Protein AF-A0A7C7FQ80-F1 (afdb_monomer)

Mean predicted aligned error: 23.88 Å

Foldseek 3Di:
DDAAEWEWEAEPDDPDGDIDTPPDDLEDELQHKHKYKYWYAYDPRQWGDAQVQKKKWKWKDFDVDPPTDIATQDIWDWDGPDDTPPPDTTMTMDIRHGNSRDLVLQVADADVSAGMWIWMWMDHPPDIDIDIDHHHYHYPPDDDDDDDDDDDDPPPPPPQEPEAAAEAQDQEDDQLQAQHKYQHDPNHDDPCPPLHRWIWHRRRHGTDTDHHDFQRWYQYNVPGAIWTDNVPGTHGPDQDPPNCDVVVVVPQDPQWDWADQDPDDDHTDTDHPVSVCVVVVHDDVDDCQDDDQDQQWDWQCVPSVDIDIDGNPDPPDDPDPPDDVVPDDDDPDDPDDDDDDDPDDDPDDDPPDPDDADWDQDPVRDTDHDDCVNVVHPFDCDDPQDHRNFGEDDDPPDDPLVQWDFDQDPVVRHTYTHRPPPPDDDDPQPADDDPPDDDDDQPDPDDDDHRHDDDDDDDPPWDFDDDDPDTDIDWDEDDPVDDTDAAADDLVCLVVVNDPRHHYDPVSVVPPDDDDDDDDDD

Radius of gyration: 77.97 Å; Cα contacts (8 Å, |Δi|>4): 744; chains: 1; bounding box: 97×87×227 Å

Solvent-accessible surface area (b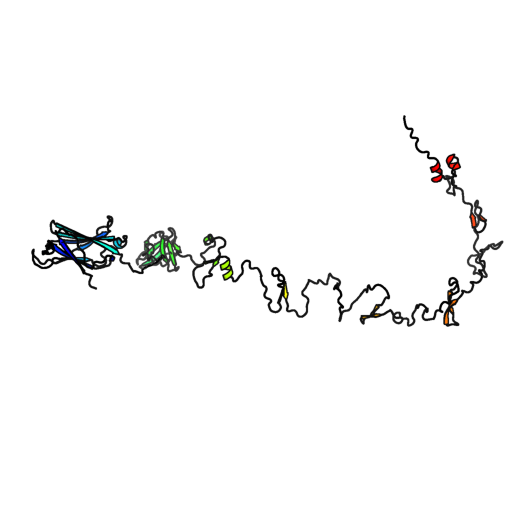ackbone atoms only — not comparable to full-atom values): 33510 Å² total; per-residue (Å²): 130,85,63,56,75,27,43,25,66,40,50,53,89,51,98,66,78,79,69,59,54,52,87,60,65,69,61,46,46,20,53,50,49,33,33,45,34,40,34,40,19,25,59,94,73,77,42,64,44,87,58,83,78,42,49,36,42,35,31,40,33,44,54,94,42,88,83,54,75,75,40,79,63,33,61,44,49,71,47,66,75,68,67,94,77,61,94,58,85,30,32,45,33,36,58,40,57,61,64,57,46,64,53,70,46,26,73,41,74,78,44,92,74,25,22,23,33,41,37,39,42,38,38,42,89,96,45,76,50,77,52,75,48,61,25,21,41,36,36,76,76,79,74,89,82,80,88,83,85,90,79,93,74,78,84,61,88,42,93,34,60,75,47,66,24,53,34,60,76,53,38,64,74,73,82,32,47,65,80,45,30,30,32,32,12,78,85,23,35,79,94,42,45,91,39,55,60,19,38,36,36,13,70,58,80,46,73,47,78,43,79,74,54,66,64,25,29,33,39,28,62,75,61,82,43,50,30,26,28,76,76,80,49,77,39,71,69,58,84,58,88,90,61,81,47,73,75,79,54,66,82,66,59,86,87,59,44,81,40,76,84,70,88,74,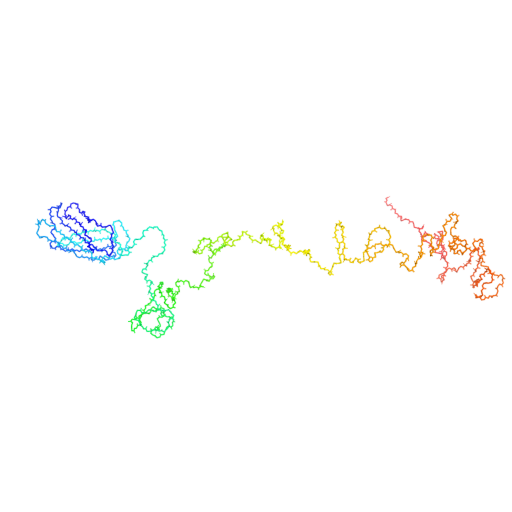90,78,80,81,36,84,31,50,68,69,53,49,27,57,75,70,71,50,62,90,87,68,64,94,74,72,77,77,62,50,91,45,36,41,57,46,64,89,44,70,91,66,57,50,78,44,74,63,68,56,98,80,68,84,85,72,72,92,80,60,77,88,79,51,81,84,79,91,77,73,88,91,64,95,77,86,81,77,98,65,87,84,82,84,82,79,80,88,67,87,79,85,79,85,52,48,76,44,98,86,73,49,77,42,66,85,50,44,69,79,75,79,34,91,48,51,61,75,50,102,53,22,57,66,61,34,49,38,66,78,81,75,88,84,67,81,67,93,66,50,40,83,37,84,38,78,95,73,68,28,37,38,80,36,72,54,93,77,85,72,74,78,77,82,83,68,87,69,80,64,91,84,76,72,86,84,73,98,79,71,77,78,85,73,95,71,82,82,79,87,81,87,79,79,58,94,93,45,63,76,44,75,62,84,96,41,79,45,68,65,76,60,69,44,54,102,89,39,94,45,59,71,54,71,44,51,58,68,36,56,76,70,68,70,55,86,82,36,47,78,47,76,71,51,65,60,79,73,74,78,82,82,87,78,84,80,93,131

pLDDT: mean 73.67, std 16.06, range [27.31, 96.69]

Nearest PDB structures (foldseek):
  8gtc-assembly1_a  TM=6.827E-01  e=1.149E-02  Dinoroseobacter phage vB_DshS-R4C
  3lh9-assembly2_B  TM=4.574E-01  e=1.549E-01  Mus musculus
  2r51-assembly1_A  TM=4.376E-01  e=3.420E-01  unclassified

Sequence (522 aa):
MEDPLFKADINVGGDDTSYKFQGFPDEVHANQSFILQATLSKDNGTAQYDISTATGTLYVVGYKDSIIPITILTAAAFSDSGAFGGGTTDRATFTVPKDVIPEVLGTLPLRNPGNAVFYFILEDGDSVLQFFQQVNVLDTNYTLTNDASPGPNTIVVDKNDLGTVESVTTTAPPAADLNVAYVVAPGATGVWALQDNNLAIGNGLDWIFSTPEEGNFVYVLDDPGHKVFDSSLWIDLLPPDDSITNAKLSNVAQDTIKGRITAGAGDPEDLTATQARTVLNVGDGAQVVTVAAGANITVDATDPANPIVAASGGVGDMLISTYDPATVSEQLVGLTAAQALTNKSVNGVTLNSAGGGVARLKDDGTYTNVTPAEVGNGTAQWNANKVQGNDVEAFTAGAPDDAKVLTWVDANSRFELLTPPGAGGGEVNTLALAPGATGLDPTEPKSGLELRTKGFTSGNGVTQAIVGDDIQTTGITATDSQIGVVELATDAETATGTAIDRALTPASAASHYAPRSIAPDI

Structure (mmCIF, N/CA/C/O backbone):
data_AF-A0A7C7FQ80-F1
#
_entry.id   AF-A0A7C7FQ80-F1
#
loop_
_atom_site.group_PDB
_atom_site.id
_atom_site.type_symbol
_atom_site.label_atom_id
_atom_site.label_alt_id
_atom_site.label_comp_id
_atom_site.label_asym_id
_atom_site.label_entity_id
_atom_site.label_seq_id
_atom_site.pdbx_PDB_ins_code
_atom_site.Cartn_x
_atom_site.Cartn_y
_atom_site.Cartn_z
_atom_site.occupancy
_atom_site.B_iso_or_equiv
_atom_site.auth_seq_id
_atom_site.auth_comp_id
_atom_site.auth_asym_id
_atom_site.auth_atom_id
_atom_site.pdbx_PDB_model_num
ATOM 1 N N . MET A 1 1 ? -4.124 0.471 65.245 1.00 54.47 1 MET A N 1
ATOM 2 C CA . MET A 1 1 ? -3.844 1.920 65.219 1.00 54.47 1 MET A CA 1
ATOM 3 C C . MET A 1 1 ? -4.942 2.543 66.062 1.00 54.47 1 MET A C 1
ATOM 5 O O . MET A 1 1 ? -6.064 2.080 65.922 1.00 54.47 1 MET A O 1
ATOM 9 N N . GLU A 1 2 ? -4.631 3.416 67.020 1.00 74.88 2 GLU A N 1
ATOM 10 C CA . GLU A 1 2 ? -5.694 4.079 67.793 1.00 74.88 2 GLU A CA 1
ATOM 11 C C . GLU A 1 2 ? -6.456 5.041 66.877 1.00 74.88 2 GLU A C 1
ATOM 13 O O . GLU A 1 2 ? -5.834 5.712 66.050 1.00 74.88 2 GLU A O 1
ATOM 18 N N . ASP A 1 3 ? -7.783 5.073 67.003 1.00 84.88 3 ASP A N 1
ATOM 19 C CA . ASP A 1 3 ? -8.623 5.980 66.226 1.00 84.88 3 ASP A CA 1
ATOM 20 C C . ASP A 1 3 ? -8.292 7.439 66.590 1.00 84.88 3 ASP A C 1
ATOM 22 O O . ASP A 1 3 ? -8.171 7.764 67.778 1.00 84.88 3 ASP A O 1
ATOM 26 N N . PRO A 1 4 ? -8.138 8.342 65.604 1.00 90.06 4 PRO A N 1
ATOM 27 C CA . PRO A 1 4 ? -7.821 9.736 65.877 1.00 90.06 4 PRO A CA 1
ATOM 28 C C . PRO A 1 4 ? -8.958 10.405 66.662 1.00 90.06 4 PRO A C 1
ATOM 30 O O . PRO A 1 4 ? -10.133 10.266 66.327 1.00 90.06 4 PRO A O 1
ATOM 33 N N . LEU A 1 5 ? -8.592 11.141 67.716 1.00 90.81 5 LEU A N 1
ATOM 34 C CA . LEU A 1 5 ? -9.515 11.840 68.609 1.00 90.81 5 LEU A CA 1
ATOM 35 C C . LEU A 1 5 ? -9.530 13.340 68.305 1.00 90.81 5 LEU A C 1
ATOM 37 O O . LEU A 1 5 ? -8.541 14.033 68.555 1.00 90.81 5 LEU A O 1
ATOM 41 N N . PHE A 1 6 ? -10.677 13.853 67.870 1.00 91.25 6 PHE A N 1
ATOM 42 C CA . PHE A 1 6 ? -10.891 15.280 67.638 1.00 91.25 6 PHE A CA 1
ATOM 43 C C . PHE A 1 6 ? -11.779 15.873 68.730 1.00 91.25 6 PHE A C 1
ATOM 45 O O . PHE A 1 6 ? -12.827 15.322 69.069 1.00 91.25 6 PHE A O 1
ATOM 52 N N . LYS A 1 7 ? -11.354 17.006 69.295 1.00 90.44 7 LYS A N 1
ATOM 53 C CA . LYS A 1 7 ? -11.995 17.627 70.463 1.00 90.44 7 LYS A CA 1
ATOM 54 C C . LYS A 1 7 ? -12.566 18.992 70.119 1.00 90.44 7 LYS A C 1
ATOM 56 O O . LYS A 1 7 ? -11.887 19.770 69.452 1.00 90.44 7 LYS A O 1
ATOM 61 N N . ALA A 1 8 ? -13.758 19.295 70.610 1.00 87.19 8 ALA A N 1
ATOM 62 C CA . ALA A 1 8 ? -14.346 20.628 70.567 1.00 87.19 8 ALA A CA 1
ATOM 63 C C . ALA A 1 8 ? -14.807 21.039 71.967 1.00 87.19 8 ALA A C 1
ATOM 65 O O . ALA A 1 8 ? -15.378 20.227 72.692 1.00 87.19 8 ALA A O 1
ATOM 66 N N . ASP A 1 9 ? -14.592 22.303 72.318 1.00 84.88 9 ASP A N 1
ATOM 67 C CA . ASP A 1 9 ? -15.186 22.918 73.501 1.00 84.88 9 ASP A CA 1
ATOM 68 C C . ASP A 1 9 ? -16.385 23.755 73.045 1.00 84.88 9 ASP A C 1
ATOM 70 O O . ASP A 1 9 ? -16.264 24.582 72.136 1.00 84.88 9 ASP A O 1
ATOM 74 N N . ILE A 1 10 ? -17.553 23.495 73.629 1.00 81.94 10 ILE A N 1
ATOM 75 C CA . ILE A 1 10 ? -18.823 24.114 73.253 1.00 81.94 10 ILE A CA 1
ATOM 76 C C . ILE A 1 10 ? -19.368 24.879 74.458 1.00 81.94 10 ILE A C 1
ATOM 78 O O . ILE A 1 10 ? -19.634 24.300 75.513 1.00 81.94 10 ILE A O 1
ATOM 82 N N . ASN A 1 11 ? -19.566 26.183 74.276 1.00 78.94 11 ASN A N 1
ATOM 83 C CA . ASN A 1 11 ? -20.189 27.054 75.266 1.00 78.94 11 ASN A CA 1
ATOM 84 C C . ASN A 1 11 ? -21.680 27.191 74.942 1.00 78.94 11 ASN A C 1
ATOM 86 O O . ASN A 1 11 ? -22.054 27.744 73.908 1.00 78.94 11 ASN A O 1
ATOM 90 N N . VAL A 1 12 ? -22.536 26.684 75.822 1.00 74.81 12 VAL A N 1
ATOM 91 C CA . VAL A 1 12 ? -23.992 26.717 75.666 1.00 74.81 12 VAL A CA 1
ATOM 92 C C . VAL A 1 12 ? -24.540 27.956 76.382 1.00 74.81 12 VAL A C 1
ATOM 94 O O . VAL A 1 12 ? -24.374 28.083 77.594 1.00 74.81 12 VAL A O 1
ATOM 97 N N . GLY A 1 13 ? -25.200 28.857 75.639 1.00 66.94 13 GLY A N 1
ATOM 98 C CA . GLY A 1 13 ? -25.960 29.992 76.195 1.00 66.94 13 GLY A CA 1
ATOM 99 C C . GLY A 1 13 ? -25.343 31.398 76.085 1.00 66.94 13 GLY A C 1
ATOM 100 O O . GLY A 1 13 ? -25.975 32.341 76.549 1.00 66.94 13 GLY A O 1
ATOM 101 N N . GLY A 1 14 ? -24.163 31.567 75.471 1.00 64.94 14 GLY A N 1
ATOM 102 C CA . GLY A 1 14 ? -23.522 32.880 75.253 1.00 64.94 14 GLY A CA 1
ATOM 103 C C . GLY A 1 14 ? -23.784 33.507 73.872 1.00 64.94 14 GLY A C 1
ATOM 104 O O . GLY A 1 14 ? -24.332 32.856 72.984 1.00 64.94 14 GLY A O 1
ATOM 105 N N . ASP A 1 15 ? -23.345 34.760 73.682 1.00 59.66 15 ASP A N 1
ATOM 106 C CA . ASP A 1 15 ? -23.519 35.530 72.430 1.00 59.66 15 ASP A CA 1
ATOM 107 C C . ASP A 1 15 ? -22.698 34.976 71.240 1.00 59.66 15 ASP A C 1
ATOM 109 O O . ASP A 1 15 ? -23.050 35.215 70.085 1.00 59.66 15 ASP A O 1
ATOM 113 N N . ASP A 1 16 ? -21.654 34.180 71.510 1.00 57.28 16 ASP A N 1
ATOM 114 C CA . ASP A 1 16 ? -20.825 33.495 70.512 1.00 57.28 16 ASP A CA 1
ATOM 115 C C . ASP A 1 16 ? -21.044 31.969 70.582 1.00 57.28 16 ASP A C 1
ATOM 117 O O . ASP A 1 16 ? -20.602 31.304 71.519 1.00 57.28 16 ASP A O 1
ATOM 121 N N . THR A 1 17 ? -21.708 31.393 69.573 1.00 63.38 17 THR A N 1
ATOM 122 C CA . THR A 1 17 ? -22.045 29.950 69.486 1.00 63.38 17 THR A CA 1
ATOM 123 C C . THR A 1 17 ? -21.193 29.175 68.470 1.00 63.38 17 THR A C 1
ATOM 125 O O . THR A 1 17 ? -21.582 28.112 67.985 1.00 63.38 17 THR A O 1
ATOM 128 N N . SER A 1 18 ? -20.007 29.682 68.123 1.00 66.81 18 SER A N 1
ATOM 129 C CA . SER A 1 18 ? -19.091 28.983 67.213 1.00 66.81 18 SER A CA 1
ATOM 130 C C . SER A 1 18 ? -18.280 27.910 67.941 1.00 66.81 18 SER A C 1
ATOM 132 O O . SER A 1 18 ? -17.724 28.177 69.005 1.00 66.81 18 SER A O 1
ATOM 134 N N . TYR A 1 19 ? -18.126 26.737 67.332 1.00 78.00 19 TYR A N 1
ATOM 135 C CA . TYR A 1 19 ? -17.256 25.665 67.817 1.00 78.00 19 TYR A CA 1
ATOM 136 C C . TYR A 1 19 ? -16.327 25.190 66.691 1.00 78.00 19 TYR A C 1
ATOM 138 O O . TYR A 1 19 ? -16.617 25.373 65.508 1.00 78.00 19 TYR A O 1
ATOM 146 N N . LYS A 1 20 ? -15.195 24.578 67.053 1.00 80.06 20 LYS A N 1
ATOM 147 C CA . LYS A 1 20 ? -14.270 23.954 66.098 1.00 80.06 20 LYS A CA 1
ATOM 148 C C . LYS A 1 20 ? -13.670 22.695 66.704 1.00 80.06 20 LYS A C 1
ATOM 150 O O . LYS A 1 20 ? -13.074 22.755 67.778 1.00 80.06 20 LYS A O 1
ATOM 155 N N . PHE A 1 21 ? -13.766 21.578 65.988 1.00 84.12 21 PHE A N 1
ATOM 156 C CA . PHE A 1 21 ? -13.008 20.381 66.332 1.00 84.12 21 PHE A CA 1
ATOM 157 C C . PHE A 1 21 ? -11.526 20.599 66.006 1.00 84.12 21 PHE A C 1
ATOM 159 O O . PHE A 1 21 ? -11.145 20.855 64.861 1.00 84.12 21 PHE A O 1
ATOM 166 N N . GLN A 1 22 ? -10.673 20.541 67.026 1.00 85.06 22 GLN A N 1
ATOM 167 C CA . GLN A 1 22 ? -9.237 20.750 66.874 1.00 85.06 22 GLN A CA 1
ATOM 168 C C . GLN A 1 22 ? -8.629 19.637 66.017 1.00 85.06 22 GLN A C 1
ATOM 170 O O . GLN A 1 22 ? -8.728 18.461 66.361 1.00 85.06 22 GLN A O 1
ATOM 175 N N . GLY A 1 23 ? -7.992 20.024 64.909 1.00 83.38 23 GLY A N 1
ATOM 176 C CA . GLY A 1 23 ? -7.317 19.100 63.997 1.00 83.38 23 GLY A CA 1
ATOM 177 C C . GLY A 1 23 ? -8.244 18.247 63.129 1.00 83.38 23 GLY A C 1
ATOM 178 O O . GLY A 1 23 ? -7.733 17.367 62.446 1.00 83.38 23 GLY A O 1
ATOM 179 N N . PHE A 1 24 ? -9.563 18.484 63.143 1.00 85.62 24 PHE A N 1
ATOM 180 C CA . PHE A 1 24 ? -10.481 17.770 62.254 1.00 85.62 24 PHE A CA 1
ATOM 181 C C . PHE A 1 24 ? -10.175 18.133 60.792 1.00 85.62 24 PHE A C 1
ATOM 183 O O . PHE A 1 24 ? -10.042 19.327 60.502 1.00 85.62 24 PHE A O 1
ATOM 190 N N . PRO A 1 25 ? -9.997 17.144 59.902 1.00 86.50 25 PRO A N 1
ATOM 191 C CA . PRO A 1 25 ? -9.602 17.397 58.523 1.00 86.50 25 PRO A CA 1
ATOM 192 C C . PRO A 1 25 ? -10.761 17.977 57.703 1.00 86.50 25 PRO A C 1
ATOM 194 O O . PRO A 1 25 ? -11.931 17.772 58.021 1.00 86.50 25 PRO A O 1
ATOM 197 N N . ASP A 1 26 ? -10.424 18.669 56.614 1.00 85.06 26 ASP A N 1
ATOM 198 C CA . ASP A 1 26 ? -11.411 19.168 55.644 1.00 85.06 26 ASP A CA 1
ATOM 199 C C . ASP A 1 26 ? -12.012 18.023 54.795 1.00 85.06 26 ASP A C 1
ATOM 201 O O . ASP A 1 26 ? -13.080 18.176 54.197 1.00 85.06 26 ASP A O 1
ATOM 205 N N . GLU A 1 27 ? -11.343 16.863 54.783 1.00 88.94 27 GLU A N 1
ATOM 206 C CA . GLU A 1 27 ? -11.703 15.651 54.046 1.00 88.94 27 GLU A CA 1
ATOM 207 C C . GLU A 1 27 ? -11.635 14.409 54.950 1.00 88.94 27 GLU A C 1
ATOM 209 O O . GLU A 1 27 ? -10.688 14.237 55.720 1.00 88.94 27 GLU A O 1
ATOM 214 N N . VAL A 1 28 ? -12.630 13.527 54.841 1.00 89.00 28 VAL A N 1
ATOM 215 C CA . VAL A 1 28 ? -12.691 12.223 55.524 1.00 89.00 28 VAL A CA 1
ATOM 216 C C . VAL A 1 28 ? -13.095 11.139 54.532 1.00 89.00 28 VAL A C 1
ATOM 218 O O . VAL A 1 28 ? -13.930 11.379 53.667 1.00 89.00 28 VAL A O 1
ATOM 221 N N . HIS A 1 29 ? -12.549 9.932 54.653 1.00 87.69 29 HIS A N 1
ATOM 222 C CA . HIS A 1 29 ? -12.977 8.809 53.808 1.00 87.69 29 HIS A CA 1
ATOM 223 C C . HIS A 1 29 ? -14.162 8.068 54.426 1.00 87.69 29 HIS A C 1
ATOM 225 O O . HIS A 1 29 ? -14.265 7.962 55.650 1.00 87.69 29 HIS A O 1
ATOM 231 N N . ALA A 1 30 ? -15.023 7.484 53.594 1.00 85.62 30 ALA A N 1
ATOM 232 C CA . ALA A 1 30 ? -16.169 6.709 54.066 1.00 85.62 30 ALA A CA 1
ATOM 233 C C . ALA A 1 30 ? -15.776 5.458 54.900 1.00 85.62 30 ALA A C 1
ATOM 235 O O . ALA A 1 30 ? -16.531 5.030 55.773 1.00 85.62 30 ALA A O 1
ATOM 236 N N . ASN A 1 31 ? -14.554 4.934 54.725 1.00 85.94 31 ASN A N 1
ATOM 237 C CA . ASN A 1 31 ? -13.978 3.843 55.531 1.00 85.94 31 ASN A CA 1
ATOM 238 C C . ASN A 1 31 ? -13.144 4.327 56.722 1.00 85.94 31 ASN A C 1
ATOM 240 O O . ASN A 1 31 ? -12.452 3.522 57.347 1.00 85.94 31 ASN A O 1
ATOM 244 N N . GLN A 1 32 ? -13.124 5.620 57.026 1.00 86.94 32 GLN A N 1
ATOM 245 C CA . GLN A 1 32 ? -12.286 6.126 58.103 1.00 86.94 32 GLN A CA 1
ATOM 246 C C . GLN A 1 32 ? -12.978 5.950 59.456 1.00 86.94 32 GLN A C 1
ATOM 248 O O . GLN A 1 32 ? -14.138 6.318 59.618 1.00 86.94 32 GLN A O 1
ATOM 253 N N . SER A 1 33 ? -12.244 5.433 60.443 1.00 89.06 33 SER A N 1
ATOM 254 C CA . SER A 1 33 ? -12.655 5.448 61.847 1.00 89.06 33 SER 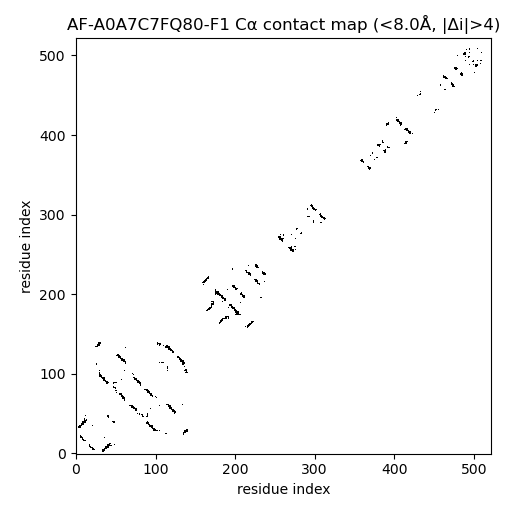A CA 1
ATOM 255 C C . SER A 1 33 ? -12.037 6.637 62.579 1.00 89.06 33 SER A C 1
ATOM 257 O O . SER A 1 33 ? -10.891 7.016 62.320 1.00 89.06 33 SER A O 1
ATOM 259 N N . PHE A 1 34 ? -12.799 7.259 63.477 1.00 91.81 34 PHE A N 1
ATOM 260 C CA . PHE A 1 34 ? -12.334 8.357 64.330 1.00 91.81 34 PHE A CA 1
ATOM 261 C C . PHE A 1 34 ? -13.275 8.582 65.514 1.00 91.81 34 PHE A C 1
ATOM 263 O O . PHE A 1 34 ? -14.398 8.082 65.548 1.00 91.81 34 PHE A O 1
ATOM 270 N N . ILE A 1 35 ? -12.827 9.359 66.496 1.00 90.44 35 ILE A N 1
ATOM 271 C CA . ILE A 1 35 ? -13.613 9.718 67.675 1.00 90.44 35 ILE A CA 1
ATOM 272 C C . ILE A 1 35 ? -13.796 11.232 67.705 1.00 90.44 35 ILE A C 1
ATOM 274 O O . ILE A 1 35 ? -12.829 11.991 67.622 1.00 90.44 35 ILE A O 1
ATOM 278 N N . LEU A 1 36 ? -15.037 11.673 67.874 1.00 90.50 36 LEU A N 1
ATOM 279 C CA . LEU A 1 36 ? -15.381 13.066 68.125 1.00 90.50 36 LEU A CA 1
ATOM 280 C C . LEU A 1 36 ? -15.783 13.232 69.579 1.00 90.50 36 LEU A C 1
ATOM 282 O O . LEU A 1 36 ? -16.637 12.508 70.083 1.00 90.50 36 LEU A O 1
ATOM 286 N N . GLN A 1 37 ? -15.182 14.197 70.259 1.00 90.44 37 GLN A N 1
ATOM 287 C CA . GLN A 1 37 ? -15.477 14.484 71.653 1.00 90.44 37 GLN A CA 1
ATOM 288 C C . GLN A 1 37 ? -15.816 15.958 71.824 1.00 90.44 37 GLN A C 1
ATOM 290 O O . GLN A 1 37 ? -15.006 16.830 71.514 1.00 90.44 37 GLN A O 1
ATOM 295 N N . ALA A 1 38 ? -17.010 16.227 72.334 1.00 87.38 38 ALA A N 1
ATOM 296 C CA . ALA A 1 38 ? -17.457 17.563 72.684 1.00 87.38 38 ALA A CA 1
ATOM 297 C C . ALA A 1 38 ? -17.453 17.720 74.206 1.00 87.38 38 ALA A C 1
ATOM 299 O O . ALA A 1 38 ? -18.081 16.936 74.917 1.00 87.38 38 ALA A O 1
ATOM 300 N N . THR A 1 39 ? -16.752 18.737 74.692 1.00 86.00 39 THR A N 1
ATOM 301 C CA . THR A 1 39 ? -16.852 19.233 76.065 1.00 86.00 39 THR A CA 1
ATOM 302 C C . THR A 1 39 ? -17.930 20.307 76.106 1.00 86.00 39 THR A C 1
ATOM 304 O O . THR A 1 39 ? -17.845 21.263 75.335 1.00 86.00 39 THR A O 1
ATOM 307 N N . LEU A 1 40 ? -18.909 20.198 77.005 1.00 81.75 40 LEU A N 1
ATOM 308 C CA . LEU A 1 40 ? -19.956 21.213 77.135 1.00 81.75 40 LEU A CA 1
ATOM 309 C C . LEU A 1 40 ? -19.766 22.052 78.404 1.00 81.75 40 LEU A C 1
ATOM 311 O O . LEU A 1 40 ? -19.607 21.529 79.508 1.00 81.75 40 LEU A O 1
ATOM 315 N N . SER A 1 41 ? -19.822 23.374 78.251 1.00 77.81 41 SER A N 1
ATOM 316 C CA . SER A 1 41 ? -19.772 24.325 79.361 1.00 77.81 41 SER A CA 1
ATOM 317 C C . SER A 1 41 ? -20.868 25.393 79.245 1.00 77.81 41 SER A C 1
ATOM 319 O O . SER A 1 41 ? -21.391 25.653 78.165 1.00 77.81 41 SER A O 1
ATOM 321 N N . LYS A 1 42 ? -21.247 25.991 80.372 1.00 73.81 42 LYS A N 1
ATOM 322 C CA . LYS A 1 42 ? -22.126 27.159 80.507 1.00 73.81 42 LYS A CA 1
ATOM 323 C C . LYS A 1 42 ? -21.271 28.425 80.602 1.00 73.81 42 LYS A C 1
ATOM 325 O O . LYS A 1 42 ? -20.181 28.371 81.171 1.00 73.81 42 LYS A O 1
ATOM 330 N N . ASP A 1 43 ? -21.787 29.544 80.089 1.00 64.81 43 ASP A N 1
ATOM 331 C CA . ASP A 1 43 ? -21.293 30.923 80.263 1.00 64.81 43 ASP A CA 1
ATOM 332 C C . ASP A 1 43 ? -19.760 31.096 80.340 1.00 64.81 43 ASP A C 1
ATOM 334 O O . ASP A 1 43 ? -19.131 30.946 81.394 1.00 64.81 43 ASP A O 1
ATOM 338 N N . ASN A 1 44 ? -19.157 31.482 79.207 1.00 60.25 44 ASN A N 1
ATOM 339 C CA . ASN A 1 44 ? -17.745 31.876 79.070 1.00 60.25 44 ASN A CA 1
ATOM 340 C C . ASN A 1 44 ? -16.702 30.884 79.647 1.00 60.25 44 ASN A C 1
ATOM 342 O O . ASN A 1 44 ? -15.565 31.273 79.916 1.00 60.25 44 ASN A O 1
ATOM 346 N N . GLY A 1 45 ? -17.061 29.600 79.800 1.00 59.38 45 GLY A N 1
ATOM 347 C CA . GLY A 1 45 ? -16.151 28.516 80.195 1.00 59.38 45 GLY A CA 1
ATOM 348 C C . GLY A 1 45 ? -16.031 28.270 81.702 1.00 59.38 45 GLY A C 1
ATOM 349 O O . GLY A 1 45 ? -15.127 27.552 82.128 1.00 59.38 45 GLY A O 1
ATOM 350 N N . THR A 1 46 ? -16.906 28.864 82.523 1.00 58.28 46 THR A N 1
ATOM 351 C CA . THR A 1 46 ? -16.740 28.880 83.993 1.00 58.28 46 THR A CA 1
ATOM 352 C C . THR A 1 46 ? -17.616 27.886 84.765 1.00 58.28 46 THR A C 1
ATOM 354 O O . THR A 1 46 ? -17.309 27.593 85.921 1.00 58.28 46 THR A O 1
ATOM 357 N N . ALA A 1 47 ? -18.670 27.331 84.159 1.00 64.44 47 ALA A N 1
ATOM 358 C CA . ALA A 1 47 ? -19.518 26.292 84.760 1.00 64.44 47 ALA A CA 1
ATOM 359 C C . ALA A 1 47 ? -19.812 25.177 83.743 1.00 64.44 47 ALA A C 1
ATOM 361 O O . ALA A 1 47 ? -19.729 25.407 82.547 1.00 64.44 47 ALA A O 1
ATOM 362 N N . GLN A 1 48 ? -20.137 23.960 84.182 1.00 71.19 48 GLN A N 1
ATOM 363 C CA . GLN A 1 48 ? -20.387 22.823 83.280 1.00 71.19 48 GLN A CA 1
ATOM 364 C C . GLN A 1 48 ? -21.872 22.677 82.926 1.00 71.19 48 GLN A C 1
ATOM 366 O O . GLN A 1 48 ? -22.767 23.020 83.716 1.00 71.19 48 GLN A O 1
ATOM 371 N N . TYR A 1 49 ? -22.133 22.217 81.701 1.00 76.56 49 TYR A N 1
ATOM 372 C CA . TYR A 1 49 ? -23.475 21.847 81.268 1.00 76.56 49 TYR A CA 1
ATOM 373 C C . TYR A 1 49 ? -23.706 20.384 81.645 1.00 76.56 49 TYR A C 1
ATOM 375 O O . TYR A 1 49 ? -23.059 19.505 81.092 1.00 76.56 49 TYR A O 1
ATOM 383 N N . ASP A 1 50 ? -24.602 20.159 82.604 1.00 77.06 50 ASP A N 1
ATOM 384 C CA . ASP A 1 50 ? -24.953 18.827 83.090 1.00 77.06 50 ASP A CA 1
ATOM 385 C C . ASP A 1 50 ? -25.639 18.047 81.961 1.00 77.06 50 ASP A C 1
ATOM 387 O O . ASP A 1 50 ? -26.646 18.501 81.422 1.00 77.06 50 ASP A O 1
ATOM 391 N N . ILE A 1 51 ? -25.050 16.914 81.580 1.00 79.44 51 ILE A N 1
ATOM 392 C CA . ILE A 1 51 ? -25.554 16.000 80.543 1.00 79.44 51 ILE A CA 1
ATOM 393 C C . ILE A 1 51 ? -25.850 14.609 81.121 1.00 79.44 51 ILE A C 1
ATOM 395 O O . ILE A 1 51 ? -25.927 13.634 80.374 1.00 79.44 51 ILE A O 1
ATOM 399 N N . SER A 1 52 ? -26.010 14.502 82.445 1.00 76.06 52 SER A N 1
ATOM 400 C CA . SER A 1 52 ? -26.208 13.235 83.168 1.00 76.06 52 SER A CA 1
ATOM 401 C C . SER A 1 52 ? -27.446 12.448 82.718 1.00 76.06 52 SER A C 1
ATOM 403 O O . SER A 1 52 ? -27.452 11.216 82.765 1.00 76.06 52 SER A O 1
ATOM 405 N N . THR A 1 53 ? -28.481 13.141 82.236 1.00 79.19 53 THR A N 1
ATOM 406 C CA . THR A 1 53 ? -29.712 12.552 81.681 1.00 79.19 53 THR A CA 1
ATOM 407 C C . THR A 1 53 ? -29.822 12.660 80.163 1.00 79.19 53 THR A C 1
ATOM 409 O O . THR A 1 53 ? -30.833 12.239 79.596 1.00 79.19 53 THR A O 1
ATOM 412 N N . ALA A 1 54 ? -28.789 13.180 79.498 1.00 83.75 54 ALA A N 1
ATOM 413 C CA . ALA A 1 54 ? -28.827 13.414 78.068 1.00 83.75 54 ALA A CA 1
ATOM 414 C C . ALA A 1 54 ? -28.706 12.112 77.263 1.00 83.75 54 ALA A C 1
ATOM 416 O O . ALA A 1 54 ? -28.018 11.160 77.640 1.00 83.75 54 ALA A O 1
ATOM 417 N N . THR A 1 55 ? -29.323 12.103 76.088 1.00 88.44 55 THR A N 1
ATOM 418 C CA . THR A 1 55 ? -29.028 11.148 75.020 1.00 88.44 55 THR A CA 1
ATOM 419 C C . THR A 1 55 ? -28.367 11.879 73.863 1.00 88.44 55 THR A C 1
ATOM 421 O O . THR A 1 55 ? -28.536 13.085 73.693 1.00 88.44 55 THR A O 1
ATOM 424 N N . GLY A 1 56 ? -27.556 11.172 73.080 1.00 87.88 56 GLY A N 1
ATOM 425 C CA . GLY A 1 56 ? -26.816 11.785 71.988 1.00 87.88 56 GLY A CA 1
ATOM 426 C C . GLY A 1 56 ? -26.737 10.866 70.795 1.00 87.88 56 GLY A C 1
ATOM 427 O O . GLY A 1 56 ? -26.433 9.686 70.955 1.00 87.88 56 GLY A O 1
ATOM 428 N N . THR A 1 57 ? -26.989 11.403 69.607 1.00 89.44 57 THR A N 1
ATOM 429 C CA . THR A 1 57 ? -26.887 10.648 68.354 1.00 89.44 57 THR A CA 1
ATOM 430 C C . THR A 1 57 ? -26.142 11.465 67.309 1.00 89.44 57 THR A C 1
ATOM 432 O O . THR A 1 57 ? -26.355 12.674 67.181 1.00 89.44 57 THR A O 1
ATOM 435 N N . LEU A 1 58 ? -25.260 10.793 66.571 1.00 90.81 58 LEU A N 1
ATOM 436 C CA . LEU A 1 58 ? -24.563 11.341 65.418 1.00 90.81 58 LEU A CA 1
ATOM 437 C C . LEU A 1 58 ? -25.175 10.788 64.136 1.00 90.81 58 LEU A C 1
ATOM 439 O O . LEU A 1 58 ? -25.284 9.573 63.957 1.00 90.81 58 LEU A O 1
ATOM 443 N N . TYR A 1 59 ? -25.506 11.693 63.228 1.00 89.12 59 TYR A N 1
ATOM 444 C CA . TYR A 1 59 ? -25.999 11.385 61.901 1.00 89.12 59 TYR A CA 1
ATOM 445 C C . TYR A 1 59 ? -25.105 11.978 60.818 1.00 89.12 59 TYR A C 1
ATOM 447 O O . TYR A 1 59 ? -24.342 12.913 61.064 1.00 89.12 59 TYR A O 1
ATOM 455 N N . VAL A 1 60 ? -25.264 11.491 59.591 1.00 89.50 60 VAL A N 1
ATOM 456 C CA . VAL A 1 60 ? -24.662 12.110 58.408 1.00 89.50 60 VAL A CA 1
ATOM 457 C C . VAL A 1 60 ? -25.650 12.158 57.242 1.00 89.50 60 VAL A C 1
ATOM 459 O O . VAL A 1 60 ? -26.473 11.254 57.067 1.00 89.50 60 VAL A O 1
ATOM 462 N N . VAL A 1 61 ? -25.584 13.239 56.462 1.00 88.00 61 VAL A N 1
ATOM 463 C CA . VAL A 1 61 ? -26.418 13.484 55.275 1.00 88.00 61 VAL A CA 1
ATOM 464 C C . VAL A 1 61 ? -25.653 14.312 54.235 1.00 88.00 61 VAL A C 1
ATOM 466 O O . VAL A 1 61 ? -24.693 15.007 54.572 1.00 88.00 61 VAL A O 1
ATOM 469 N N . GLY A 1 62 ? -26.077 14.268 52.970 1.00 87.56 62 GLY A N 1
ATOM 470 C CA . GLY A 1 62 ? -25.543 15.127 51.910 1.00 87.56 62 GLY A CA 1
ATOM 471 C C . GLY A 1 62 ? -25.878 16.608 52.128 1.00 87.56 62 GLY A C 1
ATOM 472 O O . GLY A 1 62 ? -26.990 16.970 52.522 1.00 87.56 62 GLY A O 1
ATOM 473 N N . TYR A 1 63 ? -24.926 17.501 51.858 1.00 81.75 63 TYR A N 1
ATOM 474 C CA . TYR A 1 63 ? -25.121 18.942 52.015 1.00 81.75 63 TYR A CA 1
ATOM 475 C C . TYR A 1 63 ? -26.120 19.483 50.978 1.00 81.75 63 TYR A C 1
ATOM 477 O O . TYR A 1 63 ? -25.854 19.471 49.776 1.00 81.75 63 TYR A O 1
ATOM 485 N N . LYS A 1 64 ? -27.255 20.014 51.464 1.00 73.88 64 LYS A N 1
ATOM 486 C CA . LYS A 1 64 ? -28.395 20.531 50.671 1.00 73.88 64 LYS A CA 1
ATOM 487 C C . LYS A 1 64 ? -29.097 19.499 49.780 1.00 73.88 64 LYS A C 1
ATOM 489 O O . LYS A 1 64 ? -29.899 19.896 48.937 1.00 73.88 64 LYS A O 1
ATOM 494 N N . ASP A 1 65 ? -28.848 18.211 49.992 1.00 62.03 65 ASP A N 1
ATOM 495 C CA . ASP A 1 65 ? -29.533 17.149 49.266 1.00 62.03 65 ASP A CA 1
ATOM 496 C C . ASP A 1 65 ? -30.587 16.494 50.164 1.00 62.03 65 ASP A C 1
ATOM 498 O O . ASP A 1 65 ? -30.280 15.708 51.058 1.00 62.03 65 ASP A O 1
ATOM 502 N N . SER A 1 66 ? -31.850 16.872 49.958 1.00 57.59 66 SER A N 1
ATOM 503 C CA . SER A 1 66 ? -32.988 16.362 50.735 1.00 57.59 66 SER A CA 1
ATOM 504 C C . SER A 1 66 ? -33.361 14.917 50.383 1.00 57.59 66 SER A C 1
ATOM 506 O O . SER A 1 66 ? -34.279 14.373 50.994 1.00 57.59 66 SER A O 1
ATOM 508 N N . ILE A 1 67 ? -32.708 14.323 49.377 1.00 58.78 67 ILE A N 1
ATOM 509 C CA . ILE A 1 67 ? -33.056 13.007 48.827 1.00 58.78 67 ILE A CA 1
ATOM 510 C C . ILE A 1 67 ? -32.315 11.880 49.564 1.00 58.78 67 ILE A C 1
ATOM 512 O O . ILE A 1 67 ? -32.794 10.746 49.578 1.00 58.78 67 ILE A O 1
ATOM 516 N N . ILE A 1 68 ? -31.189 12.169 50.229 1.00 65.94 68 ILE A N 1
ATOM 517 C CA . ILE A 1 68 ? -30.413 11.144 50.940 1.00 65.94 68 ILE A CA 1
ATOM 518 C C . ILE A 1 68 ? -30.980 10.932 52.354 1.00 65.94 68 ILE A C 1
ATOM 520 O O . ILE A 1 68 ? -31.032 11.886 53.135 1.00 65.94 68 ILE A O 1
ATOM 524 N N . PRO A 1 69 ? -31.373 9.696 52.724 1.00 63.91 69 PRO A N 1
ATOM 525 C CA . PRO A 1 69 ? -31.817 9.387 54.077 1.00 63.91 69 PRO A CA 1
ATOM 526 C C . PRO A 1 69 ? -30.721 9.691 55.102 1.00 63.91 69 PRO A C 1
ATOM 528 O O . PRO A 1 69 ? -29.576 9.259 54.960 1.00 63.91 69 PRO A O 1
ATOM 531 N N . ILE A 1 70 ? -31.089 10.411 56.160 1.00 75.44 70 ILE A N 1
ATOM 532 C CA . ILE A 1 70 ? -30.227 10.662 57.315 1.00 75.44 70 ILE A CA 1
ATOM 533 C C . ILE A 1 70 ? -29.825 9.302 57.909 1.00 75.44 70 ILE A C 1
ATOM 535 O O . ILE A 1 70 ? -30.686 8.537 58.342 1.00 75.44 70 ILE A O 1
ATOM 539 N N . THR A 1 71 ? -28.528 8.990 57.923 1.00 78.12 71 THR A N 1
ATOM 540 C CA . THR A 1 71 ? -28.022 7.719 58.468 1.00 78.12 71 THR A CA 1
ATOM 541 C C . THR A 1 71 ? -27.519 7.928 59.888 1.00 78.12 71 THR A C 1
ATOM 543 O O . THR A 1 71 ? -26.723 8.836 60.124 1.00 78.12 71 THR A O 1
ATOM 546 N N . ILE A 1 72 ? -27.972 7.094 60.829 1.00 80.62 72 ILE A N 1
ATOM 547 C CA . ILE A 1 72 ? -27.442 7.050 62.198 1.00 80.62 72 ILE A CA 1
ATOM 548 C C . ILE A 1 72 ? -26.071 6.389 62.145 1.00 80.62 72 ILE A C 1
ATOM 550 O O . ILE A 1 72 ? -25.970 5.221 61.776 1.00 80.62 72 ILE A O 1
ATOM 554 N N . LEU A 1 73 ? -25.033 7.122 62.536 1.00 79.56 73 LEU A N 1
ATOM 555 C CA . LEU A 1 73 ? -23.687 6.575 62.630 1.00 79.56 73 LEU A CA 1
ATOM 556 C C . LEU A 1 73 ? -23.503 5.881 63.976 1.00 79.56 73 LEU A C 1
ATOM 558 O O . LEU A 1 73 ? -23.261 4.679 64.004 1.00 79.56 73 LEU A O 1
ATOM 562 N N . THR A 1 74 ? -23.666 6.614 65.084 1.00 86.50 74 THR A N 1
ATOM 563 C CA . THR A 1 74 ? -23.517 6.084 66.451 1.00 86.50 74 THR A CA 1
ATOM 564 C C . THR A 1 74 ? -24.260 6.898 67.510 1.00 86.50 74 THR A C 1
ATOM 566 O O . THR A 1 74 ? -24.636 8.051 67.295 1.00 86.50 74 THR A O 1
ATOM 569 N N . ALA A 1 75 ? -24.450 6.284 68.683 1.00 86.44 75 ALA A N 1
ATOM 570 C CA . ALA A 1 75 ? -24.884 6.956 69.905 1.00 86.44 75 ALA A CA 1
ATOM 571 C C . ALA A 1 75 ? -23.682 7.499 70.701 1.00 86.44 75 ALA A C 1
ATOM 573 O O . ALA A 1 75 ? -22.594 6.918 70.673 1.00 86.44 75 ALA A O 1
ATOM 574 N N . ALA A 1 76 ? -23.885 8.596 71.430 1.00 84.75 76 ALA A N 1
ATOM 575 C CA . ALA A 1 76 ? -22.871 9.199 72.285 1.00 84.75 76 ALA A CA 1
ATOM 576 C C . ALA A 1 76 ? -22.639 8.373 73.557 1.00 84.75 76 ALA A C 1
ATOM 578 O O . ALA A 1 76 ? -23.581 7.983 74.246 1.00 84.75 76 ALA A O 1
ATOM 579 N N . ALA A 1 77 ? -21.373 8.184 73.913 1.00 86.88 77 ALA A N 1
ATOM 580 C CA . ALA A 1 77 ? -20.967 7.833 75.263 1.00 86.88 77 ALA A CA 1
ATOM 581 C C . ALA A 1 77 ? -20.746 9.117 76.070 1.00 86.88 77 ALA A C 1
ATOM 583 O O . ALA A 1 77 ? -20.019 10.015 75.638 1.00 86.88 77 ALA A O 1
ATOM 584 N N . PHE A 1 78 ? -21.341 9.186 77.254 1.00 85.19 78 PHE A N 1
ATOM 585 C CA . PHE A 1 78 ? -21.227 10.338 78.137 1.00 85.19 78 PHE A CA 1
ATOM 586 C C . PHE A 1 78 ? -20.276 10.032 79.286 1.00 85.19 78 PHE A C 1
ATOM 588 O O . PHE A 1 78 ? -20.398 8.998 79.944 1.00 85.19 78 PHE A O 1
ATOM 595 N N . SER A 1 79 ? -19.318 10.924 79.522 1.00 79.50 79 SER A N 1
ATOM 596 C CA . SER A 1 79 ? -18.608 10.964 80.796 1.00 79.50 79 SER A CA 1
ATOM 597 C C . SER A 1 79 ? -19.223 12.081 81.622 1.00 79.50 79 SER A C 1
ATOM 599 O O . SER A 1 79 ? -18.988 13.253 81.332 1.00 79.50 79 SER A O 1
ATOM 601 N N . ASP A 1 80 ? -20.027 11.689 82.600 1.00 69.75 80 ASP A N 1
ATOM 602 C CA . ASP A 1 80 ? -20.591 12.568 83.618 1.00 69.75 80 ASP A CA 1
ATOM 603 C C . ASP A 1 80 ? -19.792 12.386 84.912 1.00 69.75 80 ASP A C 1
ATOM 605 O O . ASP A 1 80 ? -19.430 11.262 85.284 1.00 69.75 80 ASP A O 1
ATOM 609 N N . SER A 1 81 ? -19.482 13.494 85.576 1.00 58.28 81 SER A N 1
ATOM 610 C CA . SER A 1 81 ? -18.787 13.478 86.864 1.00 58.28 81 SER A CA 1
ATOM 611 C C . SER A 1 81 ? -19.690 13.704 88.078 1.00 58.28 81 SER A C 1
ATOM 613 O O . SER A 1 81 ? -19.227 13.555 89.211 1.00 58.28 81 SER A O 1
ATOM 615 N N . GLY A 1 82 ? -20.984 13.938 87.863 1.00 55.50 82 GLY A N 1
ATOM 616 C CA . GLY A 1 82 ? -21.988 14.039 88.907 1.00 55.50 82 GLY A CA 1
ATOM 617 C C . GLY A 1 82 ? -22.024 15.410 89.590 1.00 55.50 82 GLY A C 1
ATOM 618 O O . GLY A 1 82 ? -21.056 15.869 90.191 1.00 55.50 82 GLY A O 1
ATOM 619 N N . ALA A 1 83 ? -23.227 15.988 89.585 1.00 55.31 83 ALA A N 1
ATOM 620 C CA . ALA A 1 83 ? -23.674 17.209 90.257 1.00 55.31 83 ALA A CA 1
ATOM 621 C C . ALA A 1 83 ? -23.125 18.553 89.729 1.00 55.31 83 ALA A C 1
ATOM 623 O O . ALA A 1 83 ? -21.924 18.816 89.655 1.00 55.31 83 ALA A O 1
ATOM 624 N N . PHE A 1 84 ? -24.075 19.464 89.476 1.00 54.28 84 PHE A N 1
ATOM 625 C CA . PHE A 1 84 ? -23.872 20.875 89.138 1.00 54.28 84 PHE A CA 1
ATOM 626 C C . PHE A 1 84 ? -22.733 21.522 89.953 1.00 54.28 84 PHE A C 1
ATOM 628 O O . PHE A 1 84 ? -22.861 21.749 91.157 1.00 54.28 84 PHE A O 1
ATOM 635 N N . GLY A 1 85 ? -21.639 21.879 89.273 1.00 56.56 85 GLY A N 1
ATOM 636 C CA . GLY A 1 85 ? -20.523 22.642 89.852 1.00 56.56 85 GLY A CA 1
ATOM 637 C C . GLY A 1 85 ? -19.310 21.819 90.305 1.00 56.56 85 GLY A C 1
ATOM 638 O O . GLY A 1 85 ? -18.397 22.383 90.908 1.00 56.56 85 GLY A O 1
ATOM 639 N N . GLY A 1 86 ? -19.265 20.520 90.004 1.00 54.41 86 GLY A N 1
ATOM 640 C CA . GLY A 1 86 ? -18.207 19.590 90.407 1.00 54.41 86 GLY A CA 1
ATOM 641 C C . GLY A 1 86 ? -16.912 19.581 89.581 1.00 54.41 86 GLY A C 1
ATOM 642 O O . GLY A 1 86 ? -16.360 18.515 89.405 1.00 54.41 86 GLY A O 1
ATOM 643 N N . GLY A 1 87 ? -16.377 20.704 89.089 1.00 55.56 87 GLY A N 1
ATOM 644 C CA . GLY A 1 87 ? -14.954 20.858 88.698 1.00 55.56 87 GLY A CA 1
ATOM 645 C C . GLY A 1 87 ? -14.283 19.892 87.685 1.00 55.56 87 GLY A C 1
ATOM 646 O O . GLY A 1 87 ? -13.103 20.094 87.395 1.00 55.56 87 GLY A O 1
ATOM 647 N N . THR A 1 88 ? -14.957 18.889 87.113 1.00 58.44 88 THR A N 1
ATOM 648 C CA . THR A 1 88 ? -14.398 17.921 86.141 1.00 58.44 88 THR A CA 1
ATOM 649 C C . THR A 1 88 ? -15.240 17.850 84.874 1.00 58.44 88 THR A C 1
ATOM 651 O O . THR A 1 88 ? -16.450 17.907 84.928 1.00 58.44 88 THR A O 1
ATOM 654 N N . THR A 1 89 ? -14.594 17.820 83.711 1.00 66.00 89 THR A N 1
ATOM 655 C CA . THR A 1 89 ? -15.217 18.085 82.405 1.00 66.00 89 THR A CA 1
ATOM 656 C C . THR A 1 89 ? -16.279 17.059 81.987 1.00 66.00 89 THR A C 1
ATOM 658 O O . THR A 1 89 ? -15.921 15.903 81.763 1.00 66.00 89 THR A O 1
ATOM 661 N N . ASP A 1 90 ? -17.518 17.502 81.750 1.00 80.44 90 ASP A N 1
ATOM 662 C CA . ASP A 1 90 ? -18.568 16.690 81.118 1.00 80.44 90 ASP A CA 1
ATOM 663 C C . ASP A 1 90 ? -18.346 16.593 79.604 1.00 80.44 90 ASP A C 1
ATOM 665 O O . ASP A 1 90 ? -18.075 17.597 78.929 1.00 80.44 90 ASP A O 1
ATOM 669 N N . ARG A 1 91 ? -18.409 15.370 79.064 1.00 86.88 91 ARG A N 1
ATOM 670 C CA . ARG A 1 91 ? -18.065 15.102 77.658 1.00 86.88 91 ARG A CA 1
ATOM 671 C C . ARG A 1 91 ? -19.058 14.170 76.990 1.00 86.88 91 ARG A C 1
ATOM 673 O O . ARG A 1 91 ? -19.348 13.094 77.509 1.00 86.88 91 ARG A O 1
ATOM 680 N N . ALA A 1 92 ? -19.470 14.541 75.784 1.00 88.50 92 ALA A N 1
ATOM 681 C CA . ALA A 1 92 ? -20.145 13.661 74.841 1.00 88.50 92 ALA A CA 1
ATOM 682 C C . ALA A 1 92 ? -19.113 13.116 73.846 1.00 88.50 92 ALA A C 1
ATOM 684 O O . ALA A 1 92 ? -18.423 13.886 73.174 1.00 88.50 92 ALA A O 1
ATOM 685 N N . THR A 1 93 ? -18.983 11.795 73.764 1.00 90.25 93 THR A N 1
ATOM 686 C CA . THR A 1 93 ? -18.025 11.113 72.889 1.00 90.25 93 THR A CA 1
ATOM 687 C C . THR A 1 93 ? -18.770 10.279 71.857 1.00 90.25 93 THR A C 1
ATOM 689 O O . THR A 1 93 ? -19.491 9.352 72.210 1.00 90.25 93 THR A O 1
ATOM 692 N N . PHE A 1 94 ? -18.568 10.581 70.582 1.00 91.12 94 PHE A N 1
ATOM 693 C CA . PHE A 1 94 ? -19.118 9.853 69.448 1.00 91.12 94 PHE A CA 1
ATOM 694 C C . PHE A 1 94 ? -17.983 9.100 68.763 1.00 91.12 94 PHE A C 1
ATOM 696 O O . PHE A 1 94 ? -17.072 9.708 68.200 1.00 91.12 94 PHE A O 1
ATOM 703 N N . THR A 1 95 ? -18.023 7.776 68.813 1.00 91.00 95 THR A N 1
ATOM 704 C CA . THR A 1 95 ? -17.117 6.945 68.015 1.00 91.00 95 THR A CA 1
ATOM 705 C C . THR A 1 95 ? -17.727 6.794 66.635 1.00 91.00 95 THR A C 1
ATOM 707 O O . THR A 1 95 ? -18.894 6.447 66.547 1.00 91.00 95 THR A O 1
ATOM 710 N N . VAL A 1 96 ? -16.984 7.037 65.564 1.00 90.62 96 VAL A N 1
ATOM 711 C CA . VAL A 1 96 ? -17.380 6.686 64.196 1.00 90.62 96 VAL A CA 1
ATOM 712 C C . VAL A 1 96 ? -16.569 5.450 63.817 1.00 90.62 96 VAL A C 1
ATOM 714 O O . VAL A 1 96 ? -15.357 5.566 63.630 1.00 90.62 96 VAL A O 1
ATOM 717 N N . PRO A 1 97 ? -17.184 4.252 63.789 1.00 86.06 97 PRO A N 1
ATOM 718 C CA . PRO A 1 97 ? -16.499 3.041 63.370 1.00 86.06 97 PRO A CA 1
ATOM 719 C C . PRO A 1 97 ? -16.038 3.107 61.917 1.00 86.06 97 PRO A C 1
ATOM 721 O O . PRO A 1 97 ? -16.419 3.980 61.141 1.00 86.06 97 PRO A O 1
ATOM 724 N N . LYS A 1 98 ? -15.241 2.118 61.532 1.00 84.62 98 LYS A N 1
ATOM 725 C CA . LYS A 1 98 ? -14.915 1.904 60.130 1.00 84.62 98 LYS A CA 1
ATOM 726 C C . LYS A 1 98 ? -16.186 1.574 59.332 1.00 84.62 98 LYS A C 1
ATOM 728 O O . LYS A 1 98 ? -17.054 0.872 59.846 1.00 84.62 98 LYS A O 1
ATOM 733 N N . ASP A 1 99 ? -16.258 2.041 58.088 1.00 81.69 99 ASP A N 1
ATOM 734 C CA . ASP A 1 99 ? -17.255 1.639 57.081 1.00 81.69 99 ASP A CA 1
ATOM 735 C C . ASP A 1 99 ? -18.728 1.939 57.447 1.00 81.69 99 ASP A C 1
ATOM 737 O O . ASP A 1 99 ? -19.645 1.350 56.876 1.00 81.69 99 ASP A O 1
ATOM 741 N N . VAL A 1 100 ? -18.987 2.850 58.396 1.00 84.56 100 VAL A N 1
ATOM 742 C CA . VAL A 1 100 ? -20.365 3.274 58.734 1.00 84.56 100 VAL A CA 1
ATOM 743 C C . VAL A 1 100 ? -20.813 4.543 58.014 1.00 84.56 100 VAL A C 1
ATOM 745 O O . VAL A 1 100 ? -22.012 4.811 57.952 1.00 84.56 100 VAL A O 1
ATOM 748 N N . ILE A 1 101 ? -19.884 5.336 57.474 1.00 87.19 101 ILE A N 1
ATOM 749 C CA . ILE A 1 101 ? -20.239 6.510 56.674 1.00 87.19 101 ILE A CA 1
ATOM 750 C C . ILE A 1 101 ? -20.741 6.002 55.313 1.00 87.19 101 ILE A C 1
ATOM 752 O O . ILE A 1 101 ? -20.023 5.252 54.653 1.00 87.19 101 ILE A O 1
ATOM 756 N N . PRO A 1 102 ? -21.947 6.390 54.858 1.00 86.38 102 PRO A N 1
ATOM 757 C CA . PRO A 1 102 ? -22.469 5.916 53.583 1.00 86.38 102 PRO A CA 1
ATOM 758 C C . PRO A 1 102 ? -21.576 6.314 52.401 1.00 86.38 102 PRO A C 1
ATOM 760 O O . PRO A 1 102 ? -21.368 7.500 52.146 1.00 86.38 102 PRO A O 1
ATOM 763 N N . GLU A 1 103 ? -21.144 5.323 51.622 1.00 84.69 103 GLU A N 1
ATOM 764 C CA . GLU A 1 103 ? -20.314 5.492 50.413 1.00 84.69 103 GLU A CA 1
ATOM 765 C C . GLU A 1 103 ? -20.916 6.464 49.396 1.00 84.69 103 GLU A C 1
ATOM 767 O O . GLU A 1 103 ? -20.208 7.205 48.719 1.00 84.69 103 GLU A O 1
ATOM 772 N N . VAL A 1 104 ? -22.251 6.510 49.320 1.00 81.00 104 VAL A N 1
ATOM 773 C CA . VAL A 1 104 ? -22.978 7.413 48.419 1.00 81.00 104 VAL A CA 1
ATOM 774 C C . VAL A 1 104 ? -22.621 8.884 48.659 1.00 81.00 104 VAL A C 1
ATOM 776 O O . VAL A 1 104 ? -22.634 9.671 47.715 1.00 81.00 104 VAL A O 1
ATOM 779 N N . LEU A 1 105 ? -22.234 9.264 49.882 1.00 83.50 105 LEU A N 1
ATOM 780 C CA . LEU A 1 105 ? -21.792 10.627 50.180 1.00 83.50 105 LEU A CA 1
ATOM 781 C C . LEU A 1 105 ? -20.459 10.962 49.501 1.00 83.50 105 LEU A C 1
ATOM 783 O O . LEU A 1 105 ? -20.282 12.098 49.071 1.00 83.50 105 LEU A O 1
ATOM 787 N N . GLY A 1 106 ? -19.574 9.974 49.332 1.00 80.31 106 GLY A N 1
ATOM 788 C CA . GLY A 1 106 ? -18.314 10.098 48.595 1.00 80.31 106 GLY A CA 1
ATOM 789 C C . GLY A 1 106 ? -18.492 10.417 47.110 1.00 80.31 106 GLY A C 1
ATOM 790 O O . GLY A 1 106 ? -17.627 11.032 46.495 1.00 80.31 106 GLY A O 1
ATOM 791 N N . THR A 1 107 ? -19.648 10.061 46.544 1.00 81.00 107 THR A N 1
ATOM 792 C CA . THR A 1 107 ? -19.980 10.322 45.133 1.00 81.00 107 THR A CA 1
ATOM 793 C C . THR A 1 107 ? -20.549 11.723 44.887 1.00 81.00 107 THR A C 1
ATOM 795 O O . THR A 1 107 ? -20.716 12.136 43.736 1.00 81.00 107 THR A O 1
ATOM 798 N N . LEU A 1 108 ? -20.861 12.475 45.950 1.00 81.12 108 LEU A N 1
ATOM 799 C CA . LEU A 1 108 ? -21.402 13.825 45.826 1.00 81.12 108 LEU A CA 1
ATOM 800 C C . LEU A 1 108 ? -20.306 14.826 45.437 1.00 81.12 108 LEU A C 1
ATOM 802 O O . LEU A 1 108 ? -19.192 14.738 45.958 1.00 81.12 108 LEU A O 1
ATOM 806 N N . PRO A 1 109 ? -20.619 15.847 44.612 1.00 83.44 109 PRO A N 1
ATOM 807 C CA . PRO A 1 109 ? -19.651 16.873 44.241 1.00 83.44 109 PRO A CA 1
ATOM 808 C C . PRO A 1 109 ? -19.016 17.521 45.473 1.00 83.44 109 PRO A C 1
ATOM 810 O O . PRO A 1 109 ? -19.736 18.061 46.318 1.00 83.44 109 PRO A O 1
ATOM 813 N N . LEU A 1 110 ? -17.682 17.499 45.545 1.00 82.69 110 LEU A N 1
ATOM 814 C CA . LEU A 1 110 ? -16.914 18.156 46.603 1.00 82.69 110 LEU A CA 1
ATOM 815 C C . LEU A 1 110 ? -17.223 19.656 46.621 1.00 82.69 110 LEU A C 1
ATOM 817 O O . LEU A 1 110 ? -17.335 20.304 45.575 1.00 82.69 110 LEU A O 1
ATOM 821 N N . ARG A 1 111 ? -17.390 20.223 47.817 1.00 79.56 111 ARG A N 1
ATOM 822 C CA . ARG A 1 111 ? -17.733 21.641 48.002 1.00 79.56 111 ARG A CA 1
ATOM 823 C C . ARG A 1 111 ? -16.831 22.260 49.058 1.00 79.56 111 ARG A C 1
ATOM 825 O O . ARG A 1 111 ? -16.302 21.578 49.925 1.00 79.56 111 ARG A O 1
ATOM 832 N N . ASN A 1 112 ? -16.714 23.581 49.014 1.00 80.62 112 ASN A N 1
ATOM 833 C CA . ASN A 1 112 ? -16.229 24.375 50.136 1.00 80.62 112 ASN A CA 1
ATOM 834 C C . ASN A 1 112 ? -17.466 25.048 50.766 1.00 80.62 112 ASN A C 1
ATOM 836 O O . ASN A 1 112 ? -18.087 25.864 50.074 1.00 80.62 112 ASN A O 1
ATOM 840 N N . PRO A 1 113 ? -17.912 24.667 51.984 1.00 73.44 113 PRO A N 1
ATOM 841 C CA . PRO A 1 113 ? -17.131 24.011 53.050 1.00 73.44 113 PRO A CA 1
ATOM 842 C C . PRO A 1 113 ? -17.194 22.472 53.139 1.00 73.44 113 PRO A C 1
ATOM 844 O O . PRO A 1 113 ? -16.440 21.901 53.916 1.00 73.44 113 PRO A O 1
ATOM 847 N N . GLY A 1 114 ? -18.076 21.786 52.405 1.00 84.19 114 GLY A N 1
ATOM 848 C CA . GLY A 1 114 ? -18.133 20.315 52.387 1.00 84.19 114 GLY A CA 1
ATOM 849 C C . GLY A 1 114 ? -19.320 19.756 51.595 1.00 84.19 114 GLY A C 1
ATOM 850 O O . GLY A 1 114 ? -20.323 20.455 51.414 1.00 84.19 114 GLY A O 1
ATOM 851 N N . ASN A 1 115 ? -19.223 18.517 51.100 1.00 86.75 115 ASN A N 1
ATOM 852 C CA . ASN A 1 115 ? -20.309 17.812 50.395 1.00 86.75 115 ASN A CA 1
ATOM 853 C C . ASN A 1 115 ? -21.278 17.073 51.337 1.00 86.75 115 ASN A C 1
ATOM 855 O O . ASN A 1 115 ? -22.384 16.729 50.917 1.00 86.75 115 ASN A O 1
ATOM 859 N N . ALA A 1 116 ? -20.908 16.882 52.604 1.00 89.75 116 ALA A N 1
ATOM 860 C CA . ALA A 1 116 ? -21.715 16.226 53.621 1.00 89.75 116 ALA A CA 1
ATOM 861 C C . ALA A 1 116 ? -21.785 17.059 54.907 1.00 89.75 116 ALA A C 1
ATOM 863 O O . ALA A 1 116 ? -20.961 17.944 55.160 1.00 89.75 116 ALA A O 1
ATOM 864 N N . VAL A 1 117 ? -22.792 16.762 55.728 1.00 89.38 117 VAL A N 1
ATOM 865 C CA . VAL A 1 117 ? -22.986 17.356 57.051 1.00 89.38 117 VAL A CA 1
ATOM 866 C C . VAL A 1 117 ? -23.088 16.252 58.086 1.00 89.38 117 VAL A C 1
ATOM 868 O O . VAL A 1 117 ? -24.008 15.436 58.037 1.00 89.38 117 VAL A O 1
ATOM 871 N N . PHE A 1 118 ? -22.172 16.269 59.048 1.00 89.00 118 PHE A N 1
ATOM 872 C CA . PHE A 1 118 ? -22.296 15.516 60.286 1.00 89.00 118 PHE A CA 1
ATOM 873 C C . PHE A 1 118 ? -23.179 16.307 61.242 1.00 89.00 118 PHE A C 1
ATOM 875 O O . PHE A 1 118 ? -22.897 17.466 61.565 1.00 89.00 118 PHE A O 1
ATOM 882 N N . TYR A 1 119 ? -24.266 15.676 61.654 1.00 87.19 119 TYR A N 1
ATOM 883 C CA . TYR A 1 119 ? -25.299 16.268 62.477 1.00 87.19 119 TYR A CA 1
ATOM 884 C C . TYR A 1 119 ? -25.297 15.615 63.848 1.00 87.19 119 TYR A C 1
ATOM 886 O O . TYR A 1 119 ? -25.503 14.409 63.978 1.00 87.19 119 TYR A O 1
ATOM 894 N N . PHE A 1 120 ? -25.052 16.424 64.868 1.00 87.94 120 PHE A N 1
ATOM 895 C CA . PHE A 1 120 ? -24.968 15.973 66.245 1.00 87.94 120 PHE A CA 1
ATOM 896 C C . PHE A 1 120 ? -26.187 16.495 66.976 1.00 87.94 120 PHE A C 1
ATOM 898 O O . PHE A 1 120 ? -26.434 17.704 66.979 1.00 87.94 120 PHE A O 1
ATOM 905 N N . ILE A 1 121 ? -26.930 15.588 67.595 1.00 86.88 121 ILE A N 1
ATOM 906 C CA . ILE A 1 121 ? -28.068 15.937 68.435 1.00 86.88 121 ILE A CA 1
ATOM 907 C C . ILE A 1 121 ? -27.764 15.454 69.841 1.00 86.88 121 ILE A C 1
ATOM 909 O O . ILE A 1 121 ? -27.429 14.283 70.028 1.00 86.88 121 ILE A O 1
ATOM 913 N N . LEU A 1 122 ? -27.890 16.357 70.807 1.00 87.12 122 LEU A N 1
ATOM 914 C CA . LEU A 1 122 ? -27.938 16.045 72.227 1.00 87.12 122 LEU A CA 1
ATOM 915 C C . LEU A 1 122 ? -29.317 16.439 72.750 1.00 87.12 122 LEU A C 1
ATOM 917 O O . LEU A 1 122 ? -29.729 17.586 72.583 1.00 87.12 122 LEU A O 1
ATOM 921 N N . GLU A 1 123 ? -30.023 15.498 73.361 1.00 87.56 123 GLU A N 1
ATOM 922 C CA . GLU A 1 123 ? -31.358 15.704 73.922 1.00 87.56 123 GLU A CA 1
ATOM 923 C C . GLU A 1 123 ? -31.301 15.478 75.428 1.00 87.56 123 GLU A C 1
ATOM 925 O O . GLU A 1 123 ? -30.916 14.396 75.866 1.00 87.56 123 GLU A O 1
ATOM 930 N N . ASP A 1 124 ? -31.686 16.483 76.211 1.00 81.25 124 ASP A N 1
ATOM 931 C CA . ASP A 1 124 ? -31.799 16.404 77.666 1.00 81.25 124 ASP A CA 1
ATOM 932 C C . ASP A 1 124 ? -33.180 16.907 78.103 1.00 81.25 124 ASP A C 1
ATOM 934 O O . ASP A 1 124 ? -33.460 18.111 78.116 1.00 81.25 124 ASP A O 1
ATOM 938 N N . GLY A 1 125 ? -34.083 15.969 78.401 1.00 80.25 125 GLY A N 1
ATOM 939 C CA . GLY A 1 125 ? -35.483 16.271 78.698 1.00 80.25 125 GLY A CA 1
ATOM 940 C C . GLY A 1 125 ? -36.157 17.063 77.569 1.00 80.25 125 GLY A C 1
ATOM 941 O O . GLY A 1 125 ? -36.308 16.560 76.461 1.00 80.25 125 GLY A O 1
ATOM 942 N N . ASP A 1 126 ? -36.555 18.306 77.859 1.00 78.81 126 ASP A N 1
ATOM 943 C CA . ASP A 1 126 ? -37.209 19.219 76.905 1.00 78.81 126 ASP A CA 1
ATOM 944 C C . ASP A 1 126 ? -36.215 20.093 76.106 1.00 78.81 126 ASP A C 1
ATOM 946 O O . ASP A 1 126 ? -36.628 20.925 75.293 1.00 78.81 126 ASP A O 1
ATOM 950 N N . SER A 1 127 ? -34.907 19.953 76.347 1.00 80.44 127 SER A N 1
ATOM 951 C CA . SER A 1 127 ? -33.861 20.733 75.674 1.00 80.44 127 SER A CA 1
ATOM 952 C C . SER A 1 127 ? -33.162 19.909 74.598 1.00 80.44 127 SER A C 1
ATOM 954 O O . SER A 1 127 ? -32.773 18.767 74.829 1.00 80.44 127 SER A O 1
ATOM 956 N N . VAL A 1 128 ? -32.948 20.511 73.426 1.00 82.75 128 VAL A N 1
ATOM 957 C CA . VAL A 1 128 ? -32.199 19.897 72.324 1.00 82.75 128 VAL A CA 1
ATOM 958 C C . VAL A 1 128 ? -31.078 20.834 71.898 1.00 82.75 128 VAL A C 1
ATOM 960 O O . VAL A 1 128 ? -31.324 21.990 71.549 1.00 82.75 128 VAL A O 1
ATOM 963 N N . LEU A 1 129 ? -29.848 20.327 71.897 1.00 82.44 129 LEU A N 1
ATOM 964 C CA . LEU A 1 129 ? -28.688 21.006 71.336 1.00 82.44 129 LEU A CA 1
ATOM 965 C C . LEU A 1 129 ? -28.298 20.340 70.019 1.00 82.44 129 LEU A C 1
ATOM 967 O O . LEU A 1 129 ? -28.144 19.121 69.945 1.00 82.44 129 LEU A O 1
ATOM 971 N N . GLN A 1 130 ? -28.124 21.158 68.983 1.00 84.94 130 GLN A N 1
ATOM 972 C CA . GLN A 1 130 ? -27.787 20.696 67.644 1.00 84.94 130 GLN A CA 1
ATOM 973 C C . GLN A 1 130 ? -26.589 21.448 67.101 1.00 84.94 130 GLN A C 1
ATOM 975 O O . GLN A 1 130 ? -26.537 22.677 67.157 1.00 84.94 130 GLN A O 1
ATOM 980 N N . PHE A 1 131 ? -25.647 20.706 66.538 1.00 83.25 131 PHE A N 1
ATOM 981 C CA . PHE A 1 131 ? -24.493 21.282 65.871 1.00 83.25 131 PHE A CA 1
ATOM 982 C C . PHE A 1 131 ? -24.175 20.524 64.577 1.00 83.25 131 PHE A C 1
ATOM 984 O O . PHE A 1 131 ? -24.525 19.353 64.420 1.00 83.25 131 PHE A O 1
ATOM 991 N N . PHE A 1 132 ? -23.582 21.230 63.610 1.00 85.25 132 PHE A N 1
ATOM 992 C CA . PHE A 1 132 ? -23.415 20.790 62.223 1.00 85.25 132 PHE A CA 1
ATOM 993 C C . PHE A 1 132 ? -21.969 20.957 61.759 1.00 85.25 132 PHE A C 1
ATOM 995 O O . PHE A 1 132 ? -21.494 22.081 61.588 1.00 85.25 132 PHE A O 1
ATOM 1002 N N . GLN A 1 133 ? -21.271 19.854 61.506 1.00 87.38 133 GLN A N 1
ATOM 1003 C CA . GLN A 1 133 ? -19.937 19.894 60.910 1.00 87.38 133 GLN A CA 1
ATOM 1004 C C . GLN A 1 133 ? -20.039 19.585 59.417 1.00 87.38 133 GLN A C 1
ATOM 1006 O O . GLN A 1 133 ? -20.439 18.489 59.034 1.00 87.38 133 GLN A O 1
ATOM 1011 N N . GLN A 1 134 ? -19.670 20.548 58.573 1.00 88.62 134 GLN A N 1
ATOM 1012 C CA . GLN A 1 134 ? -19.510 20.313 57.137 1.00 88.62 134 GLN A CA 1
ATOM 1013 C C . GLN A 1 134 ? -18.120 19.748 56.869 1.00 88.62 134 GLN A C 1
ATOM 1015 O O . GLN A 1 134 ? -17.143 20.223 57.448 1.00 88.62 134 GLN A O 1
ATOM 1020 N N . VAL A 1 135 ? -18.048 18.725 56.027 1.00 88.50 135 VAL A N 1
ATOM 1021 C CA . VAL A 1 135 ? -16.793 18.090 55.616 1.00 88.50 135 VAL A CA 1
ATOM 1022 C C . VAL A 1 135 ? -16.979 17.473 54.238 1.00 88.50 135 VAL A C 1
ATOM 1024 O O . VAL A 1 135 ? -18.106 17.157 53.840 1.00 88.50 135 VAL A O 1
ATOM 1027 N N . ASN A 1 136 ? -15.890 17.320 53.496 1.00 89.94 136 ASN A N 1
ATOM 1028 C CA . ASN A 1 136 ? -15.898 16.508 52.292 1.00 89.94 136 ASN A CA 1
ATOM 1029 C C . ASN A 1 136 ? -15.728 15.032 52.669 1.00 89.94 136 ASN A C 1
ATOM 1031 O O . ASN A 1 136 ? -14.697 14.634 53.201 1.00 89.94 136 ASN A O 1
ATOM 1035 N N . VAL A 1 137 ? -16.751 14.224 52.411 1.00 88.88 137 VAL A N 1
ATOM 1036 C CA . VAL A 1 137 ? -16.637 12.767 52.440 1.00 88.88 137 VAL A CA 1
ATOM 1037 C C . VAL A 1 137 ? -16.113 12.321 51.081 1.00 88.88 137 VAL A C 1
ATOM 1039 O O . VAL A 1 137 ? -16.687 12.683 50.054 1.00 88.88 137 VAL A O 1
ATOM 1042 N N . LEU A 1 138 ? -15.030 11.553 51.095 1.00 86.75 138 LEU A N 1
ATOM 1043 C CA . LEU A 1 138 ? -14.481 10.827 49.955 1.00 86.75 138 LEU A CA 1
ATOM 1044 C C . LEU A 1 138 ? -14.976 9.381 50.002 1.00 86.75 138 LEU A C 1
ATOM 1046 O O . LEU A 1 138 ? -15.211 8.833 51.083 1.00 86.75 138 LEU A O 1
ATOM 1050 N N . ASP A 1 139 ? -15.116 8.754 48.840 1.00 80.69 139 ASP A N 1
ATOM 1051 C CA . ASP A 1 139 ? -15.370 7.317 48.782 1.00 80.69 139 ASP A CA 1
ATOM 1052 C C . ASP A 1 139 ? -14.176 6.508 49.328 1.00 80.69 139 ASP A C 1
ATOM 1054 O O . ASP A 1 139 ? -13.075 7.018 49.594 1.00 80.69 139 ASP A O 1
ATOM 1058 N N . THR A 1 140 ? -14.396 5.215 49.537 1.00 71.19 140 THR A N 1
ATOM 1059 C CA . THR A 1 140 ? -13.367 4.305 50.058 1.00 71.19 140 THR A CA 1
ATOM 1060 C C . THR A 1 140 ? -12.238 3.972 49.093 1.00 71.19 140 THR A C 1
ATOM 1062 O O . THR A 1 140 ? -11.246 3.376 49.526 1.00 71.19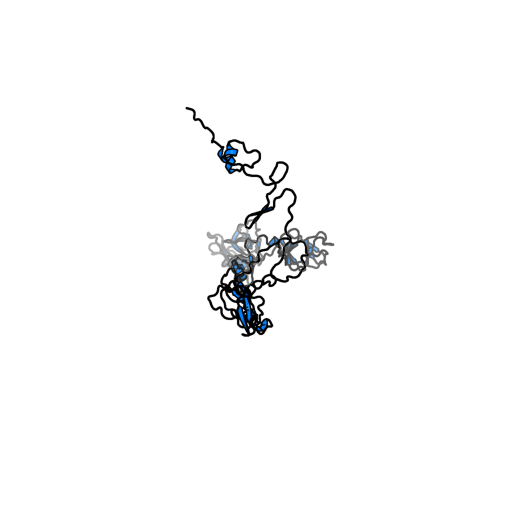 140 THR A O 1
ATOM 1065 N N . ASN A 1 141 ? -12.332 4.390 47.829 1.00 59.75 141 ASN A N 1
ATOM 1066 C CA . ASN A 1 141 ? -11.437 3.973 46.751 1.00 59.75 141 ASN A CA 1
ATOM 1067 C C . ASN A 1 141 ? -10.458 5.060 46.290 1.00 59.75 141 ASN A C 1
ATOM 1069 O O . ASN A 1 141 ? -9.756 4.869 45.293 1.00 59.75 141 ASN A O 1
ATOM 1073 N N . TYR A 1 142 ? -10.331 6.167 47.021 1.00 47.22 142 TYR A N 1
ATOM 1074 C CA . TYR A 1 142 ? -9.425 7.245 46.635 1.00 47.22 142 TYR A CA 1
ATOM 1075 C C . TYR A 1 142 ? -7.937 6.861 46.802 1.00 47.22 142 TYR A C 1
ATOM 1077 O O . TYR A 1 142 ? -7.295 7.111 47.823 1.00 47.22 142 TYR A O 1
ATOM 1085 N N . THR A 1 143 ? -7.367 6.255 45.759 1.00 37.78 143 THR A N 1
ATOM 1086 C CA . THR A 1 143 ? -5.920 6.173 45.537 1.00 37.78 143 THR A CA 1
ATOM 1087 C C . THR A 1 143 ? -5.497 7.386 44.714 1.00 37.78 143 THR A C 1
ATOM 1089 O O . THR A 1 143 ? -5.808 7.511 43.535 1.00 37.78 143 THR A O 1
ATOM 1092 N N . LEU A 1 144 ? -4.788 8.313 45.355 1.00 40.12 144 LEU A N 1
ATOM 1093 C CA . LEU A 1 144 ? -4.165 9.455 44.695 1.00 40.12 144 LEU A CA 1
ATOM 1094 C C . LEU A 1 144 ? -3.041 8.983 43.761 1.00 40.12 144 LEU A C 1
ATOM 1096 O O . LEU A 1 144 ? -2.005 8.535 44.248 1.00 40.12 144 LEU A O 1
ATOM 1100 N N . THR A 1 145 ? -3.152 9.249 42.459 1.00 37.41 145 THR A N 1
ATOM 1101 C CA . THR A 1 145 ? -2.023 9.855 41.738 1.00 37.41 145 THR A CA 1
ATOM 1102 C C . THR A 1 145 ? -2.497 11.031 40.894 1.00 37.41 145 THR A C 1
ATOM 1104 O O . THR A 1 145 ? -3.293 10.908 39.973 1.00 37.41 145 THR A O 1
ATOM 1107 N N . ASN A 1 146 ? -1.975 12.167 41.329 1.00 35.66 146 ASN A N 1
ATOM 1108 C CA . ASN A 1 146 ? -2.102 13.552 40.921 1.00 35.66 146 ASN A CA 1
ATOM 1109 C C . ASN A 1 146 ? -1.777 13.848 39.437 1.00 35.66 146 ASN A C 1
ATOM 1111 O O . ASN A 1 146 ? -0.868 13.246 38.879 1.00 35.66 146 ASN A O 1
ATOM 1115 N N . ASP A 1 147 ? -2.433 14.894 38.926 1.00 37.12 147 ASP A N 1
ATOM 1116 C CA . ASP A 1 147 ? -2.014 15.835 37.870 1.00 37.12 147 ASP A CA 1
ATOM 1117 C C . ASP A 1 147 ? -1.853 15.368 36.397 1.00 37.12 147 ASP A C 1
ATOM 1119 O O . ASP A 1 147 ? -1.136 14.431 36.063 1.00 37.12 147 ASP A O 1
ATOM 1123 N N . ALA A 1 148 ? -2.457 16.183 35.521 1.00 32.25 148 ALA A N 1
ATOM 1124 C CA . ALA A 1 148 ? -2.320 16.318 34.065 1.00 32.25 148 ALA A CA 1
ATOM 1125 C C . ALA A 1 148 ? -2.944 15.279 33.093 1.00 32.25 148 ALA A C 1
ATOM 1127 O O . ALA A 1 148 ? -2.287 14.367 32.607 1.00 32.25 148 ALA A O 1
ATOM 1128 N N . SER A 1 149 ? -4.136 15.651 32.592 1.00 32.66 149 SER A N 1
ATOM 1129 C CA . SER A 1 149 ? -4.668 15.399 31.231 1.00 32.66 149 SER A CA 1
ATOM 1130 C C . SER A 1 149 ? -5.110 13.966 30.839 1.00 32.66 149 SER A C 1
ATOM 1132 O O . SER A 1 149 ? -4.614 12.982 31.369 1.00 32.66 149 SER A O 1
ATOM 1134 N N . PRO A 1 150 ? -6.096 13.840 29.922 1.00 51.25 150 PRO A N 1
ATOM 1135 C CA . PRO A 1 150 ? -7.097 12.774 29.906 1.00 51.25 150 PRO A CA 1
ATOM 1136 C C . PRO A 1 150 ? -6.673 11.534 29.104 1.00 51.25 150 PRO A C 1
ATOM 1138 O O . PRO A 1 150 ? -6.026 11.643 28.067 1.00 51.25 150 PRO A O 1
ATOM 1141 N N . GLY A 1 151 ? -7.130 10.355 29.527 1.00 27.31 151 GLY A N 1
ATOM 1142 C CA . GLY A 1 151 ? -6.997 9.100 28.779 1.00 27.31 151 GLY A CA 1
ATOM 1143 C C . GLY A 1 151 ? -7.386 7.893 29.636 1.00 27.31 151 GLY A C 1
ATOM 1144 O O . GLY A 1 151 ? -7.196 7.943 30.844 1.00 27.31 151 GLY A O 1
ATOM 1145 N N . PRO A 1 152 ? -8.008 6.860 29.052 1.00 44.97 152 PRO A N 1
ATOM 1146 C CA . PRO A 1 152 ? -9.014 6.023 29.691 1.00 44.97 152 PRO A CA 1
ATOM 1147 C C . PRO A 1 152 ? -8.367 4.963 30.576 1.00 44.97 152 PRO A C 1
ATOM 1149 O O . PRO A 1 152 ? -7.426 4.310 30.148 1.00 44.97 152 PRO A O 1
ATOM 1152 N N . ASN A 1 153 ? -8.869 4.803 31.796 1.00 37.59 153 ASN A N 1
ATOM 1153 C CA . ASN A 1 153 ? -8.984 3.518 32.490 1.00 37.59 153 ASN A CA 1
ATOM 1154 C C . ASN A 1 153 ? -9.664 3.779 33.828 1.00 37.59 153 ASN A C 1
ATOM 1156 O O . ASN A 1 153 ? -9.079 3.724 34.907 1.00 37.59 153 ASN A O 1
ATOM 1160 N N . THR A 1 154 ? -10.949 4.093 33.717 1.00 35.31 154 THR A N 1
ATOM 1161 C CA . THR A 1 154 ? -11.910 3.801 34.764 1.00 35.31 154 THR A CA 1
ATOM 1162 C C . THR A 1 154 ? -11.756 2.313 35.088 1.00 35.31 154 THR A C 1
ATOM 1164 O O . THR A 1 154 ? -12.082 1.481 34.245 1.00 35.31 154 THR A O 1
ATOM 1167 N N . ILE A 1 155 ? -11.275 1.944 36.280 1.00 44.47 155 ILE A N 1
ATOM 1168 C CA . ILE A 1 155 ? -11.687 0.653 36.843 1.00 44.47 155 ILE A CA 1
ATOM 1169 C C . ILE A 1 155 ? -13.132 0.884 37.263 1.00 44.47 155 ILE A C 1
ATOM 1171 O O . ILE A 1 155 ? -13.442 1.254 38.393 1.00 44.47 155 ILE A O 1
ATOM 1175 N N . VAL A 1 156 ? -14.013 0.783 36.271 1.00 40.09 156 VAL A N 1
ATOM 1176 C CA . VAL A 1 156 ? -15.419 0.546 36.517 1.00 40.09 156 VAL A CA 1
ATOM 1177 C C . VAL A 1 156 ? -15.414 -0.821 37.202 1.00 40.09 156 VAL A C 1
ATOM 1179 O O . VAL A 1 156 ? -14.922 -1.785 36.621 1.00 40.09 156 VAL A O 1
ATOM 1182 N N . VAL A 1 157 ? -15.931 -0.944 38.427 1.00 46.47 157 VAL A N 1
ATOM 1183 C CA . VAL A 1 157 ? -16.613 -2.204 38.754 1.00 46.47 157 VAL A CA 1
ATOM 1184 C C . VAL A 1 157 ? -17.808 -2.186 37.819 1.00 46.47 157 VAL A C 1
ATOM 1186 O O . VAL A 1 157 ? -18.826 -1.554 38.114 1.00 46.47 157 VAL A O 1
ATOM 1189 N N . ASP A 1 158 ? -17.580 -2.666 36.600 1.00 53.38 158 ASP A N 1
ATOM 1190 C CA . ASP A 1 158 ? -18.526 -2.489 35.527 1.00 53.38 158 ASP A CA 1
ATOM 1191 C C . ASP A 1 158 ? -19.730 -3.327 35.891 1.00 53.38 158 ASP A C 1
ATOM 1193 O O . ASP A 1 158 ? -19.629 -4.540 36.038 1.00 53.38 158 ASP A O 1
ATOM 1197 N N . LYS A 1 159 ? -20.887 -2.682 36.058 1.00 61.94 159 LYS A N 1
ATOM 1198 C CA . LYS A 1 159 ? -22.157 -3.411 36.166 1.00 61.94 159 LYS A CA 1
ATOM 1199 C C . LYS A 1 159 ? -22.374 -4.302 34.941 1.00 61.94 159 LYS A C 1
ATOM 1201 O O . LYS A 1 159 ? -23.216 -5.189 34.986 1.00 61.94 159 LYS A O 1
ATOM 1206 N N . ASN A 1 160 ? -21.611 -4.045 33.880 1.00 75.12 160 ASN A N 1
ATOM 1207 C CA . ASN A 1 160 ? -21.578 -4.815 32.666 1.00 75.12 160 ASN A CA 1
ATOM 1208 C C . ASN A 1 160 ? -20.569 -5.973 32.670 1.00 75.12 160 ASN A C 1
ATOM 1210 O O . ASN A 1 160 ? -20.714 -6.834 31.816 1.00 75.12 160 ASN A O 1
ATOM 1214 N N . ASP A 1 161 ? -19.597 -6.056 33.584 1.00 81.88 161 ASP A N 1
ATOM 1215 C CA . ASP A 1 161 ? -18.697 -7.216 33.655 1.00 81.88 161 ASP A CA 1
ATOM 1216 C C . ASP A 1 161 ? -19.374 -8.348 34.433 1.00 81.88 161 ASP A C 1
ATOM 1218 O O . ASP A 1 161 ? -19.461 -8.326 35.665 1.00 81.88 161 ASP A O 1
ATOM 1222 N N . LEU A 1 162 ? -19.876 -9.345 33.706 1.00 81.00 162 LEU A N 1
ATOM 1223 C CA . LEU A 1 162 ? -20.535 -10.510 34.296 1.00 81.00 162 LEU A CA 1
ATOM 1224 C C . LEU A 1 162 ? -19.548 -11.641 34.639 1.00 81.00 162 LEU A C 1
ATOM 1226 O O . LEU A 1 162 ? -19.971 -12.710 35.086 1.00 81.00 162 LEU A O 1
ATOM 1230 N N . GLY A 1 163 ? -18.242 -11.412 34.469 1.00 85.25 163 GLY A N 1
ATOM 1231 C CA . GLY A 1 163 ? -17.182 -12.340 34.843 1.00 85.25 163 GLY A CA 1
ATOM 1232 C C . GLY A 1 163 ? -16.818 -13.350 33.752 1.00 85.25 163 GLY A C 1
ATOM 1233 O O . GLY A 1 163 ? -16.840 -13.065 32.555 1.00 85.25 163 GLY A O 1
ATOM 1234 N N . THR A 1 164 ? -16.395 -14.539 34.181 1.00 91.69 164 THR A N 1
ATOM 1235 C CA . THR A 1 164 ? -15.849 -15.594 33.313 1.00 91.69 164 THR A CA 1
ATOM 1236 C C . THR A 1 164 ? -16.898 -16.653 33.000 1.00 91.69 164 THR A C 1
ATOM 1238 O O . THR A 1 164 ? -17.580 -17.131 33.905 1.00 91.69 164 THR A O 1
ATOM 1241 N N . VAL A 1 165 ? -16.984 -17.069 31.738 1.00 94.56 165 VAL A N 1
ATOM 1242 C CA . VAL A 1 165 ? -17.814 -18.191 31.287 1.00 94.56 165 VAL A CA 1
ATOM 1243 C C . VAL A 1 165 ? -16.954 -19.233 30.575 1.00 94.56 165 VAL A C 1
ATOM 1245 O O . VAL A 1 165 ? -15.998 -18.901 29.879 1.00 94.56 165 VAL A O 1
ATOM 1248 N N . GLU A 1 166 ? -17.299 -20.505 30.727 1.00 94.94 166 GLU A N 1
ATOM 1249 C CA . GLU A 1 166 ? -16.590 -21.620 30.094 1.00 94.94 166 GLU A CA 1
ATOM 1250 C C . GLU A 1 166 ? -16.766 -21.615 28.574 1.00 94.94 166 GLU A C 1
ATOM 1252 O O . GLU A 1 166 ? -15.813 -21.840 27.836 1.00 94.94 166 GLU A O 1
ATOM 1257 N N . SER A 1 167 ? -17.987 -21.350 28.101 1.00 93.94 167 SER A N 1
ATOM 1258 C CA . SER A 1 167 ? -18.323 -21.389 26.679 1.00 93.94 167 SER A CA 1
ATOM 1259 C C . SER A 1 167 ? -19.536 -20.531 26.349 1.00 93.94 167 SER A C 1
ATOM 1261 O O . SER A 1 167 ? -20.416 -20.331 27.192 1.00 93.94 167 SER A O 1
ATOM 1263 N N . VAL A 1 168 ? -19.602 -20.083 25.092 1.00 93.06 168 VAL A N 1
ATOM 1264 C CA . VAL A 1 168 ? -20.789 -19.438 24.495 1.00 93.06 168 VAL A CA 1
ATOM 1265 C C . VAL A 1 168 ? -21.411 -20.224 23.339 1.00 93.06 168 VAL A C 1
ATOM 1267 O O . VAL A 1 168 ? -22.409 -19.802 22.760 1.00 93.06 168 VAL A O 1
ATOM 1270 N N . THR A 1 169 ? -20.810 -21.354 22.963 1.00 93.50 169 THR A N 1
ATOM 1271 C CA . THR A 1 169 ? -21.225 -22.157 21.796 1.00 93.50 169 THR A CA 1
ATOM 1272 C C . THR A 1 169 ? -21.877 -23.483 22.189 1.00 93.50 169 THR A C 1
ATOM 1274 O O . THR A 1 169 ? -22.430 -24.197 21.348 1.00 93.50 169 THR A O 1
ATOM 1277 N N . THR A 1 170 ? -21.857 -23.811 23.481 1.00 93.62 170 THR A N 1
ATOM 1278 C CA . THR A 1 170 ? -22.394 -25.061 24.016 1.00 93.62 170 THR A CA 1
ATOM 1279 C C . THR A 1 170 ? -23.927 -25.073 23.978 1.00 93.62 170 THR A C 1
ATOM 1281 O O . THR A 1 170 ? -24.589 -24.232 24.579 1.00 93.62 170 THR A O 1
ATOM 1284 N N . THR A 1 171 ? -24.505 -26.066 23.293 1.00 93.94 171 THR A N 1
ATOM 1285 C CA . THR A 1 171 ? -25.966 -26.237 23.118 1.00 93.94 171 THR A CA 1
ATOM 1286 C C . THR A 1 171 ? -26.568 -27.351 23.982 1.00 93.94 171 THR A C 1
ATOM 1288 O O . THR A 1 171 ? -27.789 -27.494 24.059 1.00 93.94 171 THR A O 1
ATOM 1291 N N . ALA A 1 172 ? -25.741 -28.163 24.644 1.00 94.62 172 ALA A N 1
ATOM 1292 C CA . ALA A 1 172 ? -26.185 -29.211 25.558 1.00 94.62 172 ALA A CA 1
ATOM 1293 C C . ALA A 1 172 ? -25.635 -28.937 26.969 1.00 94.62 172 ALA A C 1
ATOM 1295 O O . ALA A 1 172 ? -24.420 -28.803 27.100 1.00 94.62 172 ALA A O 1
ATOM 1296 N N . PRO A 1 173 ? -26.487 -28.870 28.011 1.00 94.38 173 PRO A N 1
ATOM 1297 C CA . PRO A 1 173 ? -26.064 -28.510 29.361 1.00 94.38 173 PRO A CA 1
ATOM 1298 C C . PRO A 1 173 ? -25.051 -29.515 29.935 1.00 94.38 173 PRO A C 1
ATOM 1300 O O . PRO A 1 173 ? -25.367 -30.709 30.004 1.00 94.38 173 PRO A O 1
ATOM 1303 N N . PRO A 1 174 ? -23.869 -29.057 30.390 1.00 94.31 174 PRO A N 1
ATOM 1304 C CA . PRO A 1 174 ? -22.939 -29.860 31.184 1.00 94.31 174 PRO A CA 1
ATOM 1305 C C . PRO A 1 174 ? -23.484 -30.165 32.591 1.00 94.31 174 PRO A C 1
ATOM 1307 O O . PRO A 1 174 ? -24.613 -29.809 32.943 1.00 94.31 174 PRO A O 1
ATOM 1310 N N . ALA A 1 175 ? -22.665 -30.816 33.424 1.00 94.19 175 ALA A N 1
ATOM 1311 C CA . ALA A 1 175 ? -22.949 -30.916 34.853 1.00 94.19 175 ALA A CA 1
ATOM 1312 C C . ALA A 1 175 ? -23.007 -29.509 35.477 1.00 94.19 175 ALA A C 1
ATOM 1314 O O . ALA A 1 175 ? -22.166 -28.664 35.177 1.00 94.19 175 ALA A O 1
ATOM 1315 N N . ALA A 1 176 ? -24.007 -29.259 36.327 1.00 92.94 176 ALA A N 1
ATOM 1316 C CA . ALA A 1 176 ? -24.228 -27.967 36.979 1.00 92.94 176 ALA A CA 1
ATOM 1317 C C . ALA A 1 176 ? -23.265 -27.751 38.160 1.00 92.94 176 ALA A C 1
ATOM 1319 O O . ALA A 1 176 ? -23.697 -27.574 39.301 1.00 92.94 176 ALA A O 1
ATOM 1320 N N . ASP A 1 177 ? -21.962 -27.808 37.893 1.00 91.88 177 ASP A N 1
ATOM 1321 C CA . ASP A 1 177 ? -20.916 -27.630 38.897 1.00 91.88 177 ASP A CA 1
ATOM 1322 C C . ASP A 1 177 ? -20.996 -26.232 39.531 1.00 91.88 177 ASP A C 1
ATOM 1324 O O . ASP A 1 177 ? -21.327 -25.238 38.881 1.00 91.88 177 ASP A O 1
ATOM 1328 N N . LEU A 1 178 ? -20.729 -26.154 40.837 1.00 87.50 178 LEU A N 1
ATOM 1329 C CA . LEU A 1 178 ? -20.901 -24.926 41.611 1.00 87.50 178 LEU A CA 1
ATOM 1330 C C . LEU A 1 178 ? -20.015 -23.790 41.071 1.00 87.50 178 LEU A C 1
ATOM 1332 O O . LEU A 1 178 ? -18.798 -23.940 40.993 1.00 87.50 178 LEU A O 1
ATOM 1336 N N . ASN A 1 179 ? -20.633 -22.636 40.805 1.00 80.62 179 ASN A N 1
ATOM 1337 C CA . ASN A 1 179 ? -20.011 -21.400 40.313 1.00 80.62 179 ASN A CA 1
ATOM 1338 C C . ASN A 1 179 ? -19.358 -21.504 38.925 1.00 80.62 179 ASN A C 1
ATOM 1340 O O . ASN A 1 179 ? -18.563 -20.639 38.565 1.00 80.62 179 ASN A O 1
ATOM 1344 N N . VAL A 1 180 ? -19.699 -22.525 38.138 1.00 88.50 180 VAL A N 1
ATOM 1345 C CA . VAL A 1 180 ? -19.307 -22.594 36.728 1.00 88.50 180 VAL A CA 1
ATOM 1346 C C . VAL A 1 180 ? -20.384 -21.912 35.891 1.00 88.50 180 VAL A C 1
ATOM 1348 O O . VAL A 1 180 ? -21.569 -22.217 36.043 1.00 88.50 180 VAL A O 1
ATOM 1351 N N . ALA A 1 181 ? -19.983 -20.982 35.026 1.00 93.12 181 ALA A N 1
ATOM 1352 C CA . ALA A 1 181 ? -20.901 -20.202 34.207 1.00 93.12 181 ALA A CA 1
ATOM 1353 C C . ALA A 1 181 ? -20.729 -20.492 32.712 1.00 93.12 181 ALA A C 1
ATOM 1355 O O . ALA A 1 181 ? -19.627 -20.750 32.239 1.00 93.12 181 ALA A O 1
ATOM 1356 N N . TYR A 1 182 ? -21.827 -20.424 31.969 1.00 95.88 182 TYR A N 1
ATOM 1357 C CA . TYR A 1 182 ? -21.886 -20.555 30.515 1.00 95.88 182 TYR A CA 1
ATOM 1358 C C . TYR A 1 182 ? -22.816 -19.483 29.953 1.00 95.88 182 TYR A C 1
ATOM 1360 O O . TYR A 1 182 ? -23.751 -19.057 30.632 1.00 95.88 182 TYR A O 1
ATOM 1368 N N . VAL A 1 183 ? -22.621 -19.096 28.697 1.00 95.81 183 VAL A N 1
ATOM 1369 C CA . VAL A 1 183 ? -23.691 -18.472 27.912 1.00 95.81 183 VAL A CA 1
ATOM 1370 C C . VAL A 1 183 ? -24.404 -19.583 27.155 1.00 95.81 183 VAL A C 1
ATOM 1372 O O . VAL A 1 183 ? -23.772 -20.382 26.461 1.00 95.81 183 VAL A O 1
ATOM 1375 N N . VAL A 1 184 ? -25.726 -19.643 27.282 1.00 95.88 184 VAL A N 1
ATOM 1376 C CA . VAL A 1 184 ? -26.530 -20.648 26.586 1.00 95.88 184 VAL A CA 1
ATOM 1377 C C . VAL A 1 184 ? -26.562 -20.326 25.092 1.00 95.88 184 VAL A C 1
ATOM 1379 O O . VAL A 1 184 ? -27.112 -19.304 24.682 1.00 95.88 184 VAL A O 1
ATOM 1382 N N . ALA A 1 185 ? -25.990 -21.200 24.265 1.00 94.31 185 ALA A N 1
ATOM 1383 C CA . ALA A 1 185 ? -25.985 -21.000 22.821 1.00 94.31 185 ALA A CA 1
ATOM 1384 C C . ALA A 1 185 ? -27.407 -21.103 22.229 1.00 94.31 185 ALA A C 1
ATOM 1386 O O . ALA A 1 185 ? -28.201 -21.922 22.701 1.00 94.31 185 ALA A O 1
ATOM 1387 N N . PRO A 1 186 ? -27.733 -20.341 21.168 1.00 93.31 186 PRO A N 1
ATOM 1388 C CA . PRO A 1 186 ? -29.026 -20.439 20.498 1.00 93.31 186 PRO A CA 1
ATOM 1389 C C . PRO A 1 186 ? -29.384 -21.871 20.076 1.00 93.31 186 PRO A C 1
ATOM 1391 O O . PRO A 1 186 ? -28.555 -22.590 19.511 1.00 93.31 186 PRO A O 1
ATOM 1394 N N . GLY A 1 187 ? -30.634 -22.279 20.312 1.00 92.56 187 GLY A N 1
ATOM 1395 C CA . GLY A 1 187 ? -31.090 -23.642 20.022 1.00 92.56 187 GLY A CA 1
ATOM 1396 C C . GLY A 1 187 ? -30.619 -24.684 21.041 1.00 92.56 187 GLY A C 1
ATOM 1397 O O . GLY A 1 187 ? -30.491 -25.864 20.695 1.00 92.56 187 GLY A O 1
ATOM 1398 N N . ALA A 1 188 ? -30.356 -24.267 22.281 1.00 94.81 188 ALA A N 1
ATOM 1399 C CA . ALA A 1 188 ? -29.960 -25.175 23.346 1.00 94.81 188 ALA A CA 1
ATOM 1400 C C . ALA A 1 188 ? -31.039 -26.222 23.679 1.00 94.81 188 ALA A C 1
ATOM 1402 O O . ALA A 1 188 ? -32.238 -26.057 23.439 1.00 94.81 188 ALA A O 1
ATOM 1403 N N . THR A 1 189 ? -30.595 -27.339 24.249 1.00 95.31 189 THR A N 1
ATOM 1404 C CA . THR A 1 189 ? -31.410 -28.527 24.531 1.00 95.31 189 THR A CA 1
ATOM 1405 C C . THR A 1 189 ? -31.492 -28.823 26.031 1.00 95.31 189 THR A C 1
ATOM 1407 O O . THR A 1 189 ? -30.775 -28.247 26.847 1.00 95.31 189 THR A O 1
ATOM 1410 N N . GLY A 1 190 ? -32.376 -29.744 26.427 1.00 94.06 190 GLY A N 1
ATOM 1411 C CA . GLY A 1 190 ? -32.503 -30.165 27.826 1.00 94.06 190 GLY A CA 1
ATOM 1412 C C . GLY A 1 190 ? -32.970 -29.032 28.745 1.00 94.06 190 GLY A C 1
ATOM 1413 O O . GLY A 1 190 ? -33.872 -28.279 28.389 1.00 94.06 190 GLY A O 1
ATOM 1414 N N . VAL A 1 191 ? -32.360 -28.917 29.928 1.00 93.81 191 VAL A N 1
ATOM 1415 C CA . VAL A 1 191 ? -32.685 -27.868 30.916 1.00 93.81 191 VAL A CA 1
ATOM 1416 C C . VAL A 1 191 ? -32.306 -26.454 30.457 1.00 93.81 191 VAL A C 1
ATOM 1418 O O . VAL A 1 191 ? -32.791 -25.489 31.034 1.00 93.81 191 VAL A O 1
ATOM 1421 N N . TRP A 1 192 ? -31.487 -26.320 29.408 1.00 96.69 192 TRP A N 1
ATOM 1422 C CA . TRP A 1 192 ? -31.141 -25.033 28.791 1.00 96.69 192 TRP A CA 1
ATOM 1423 C C . TRP A 1 192 ? -32.098 -24.620 27.662 1.00 96.69 192 TRP A C 1
ATOM 1425 O O . TRP A 1 192 ? -31.944 -23.545 27.087 1.00 96.69 192 TRP A O 1
ATOM 1435 N N . ALA A 1 193 ? -33.097 -25.441 27.322 1.00 95.00 193 ALA A N 1
ATOM 1436 C CA . ALA A 1 193 ? -34.040 -25.105 26.259 1.00 95.00 193 ALA A CA 1
ATOM 1437 C C . ALA A 1 193 ? -34.795 -23.795 26.559 1.00 95.00 193 ALA A C 1
ATOM 1439 O O . ALA A 1 193 ? -35.282 -23.594 27.672 1.00 95.00 193 ALA A O 1
ATOM 1440 N N . LEU A 1 194 ? -34.937 -22.939 25.535 1.00 93.69 194 LEU A N 1
ATOM 1441 C CA . LEU A 1 194 ? -35.560 -21.603 25.602 1.00 93.69 194 LEU A CA 1
ATOM 1442 C C . LEU A 1 194 ? -34.797 -20.565 26.444 1.00 93.69 194 LEU A C 1
ATOM 1444 O O . LEU A 1 194 ? -35.343 -19.498 26.716 1.00 93.69 194 LEU A O 1
ATOM 1448 N N . GLN A 1 195 ? -33.558 -20.856 26.844 1.00 94.31 195 GLN A N 1
ATOM 1449 C CA . GLN A 1 195 ? -32.693 -19.929 27.583 1.00 94.31 195 GLN A CA 1
ATOM 1450 C C . GLN A 1 195 ? -31.626 -19.291 26.685 1.00 94.31 195 GLN A C 1
ATOM 1452 O O . GLN A 1 195 ? -30.608 -18.832 27.188 1.00 94.31 195 GLN A O 1
ATOM 1457 N N . ASP A 1 196 ? -31.844 -19.276 25.367 1.00 94.38 196 ASP A N 1
ATOM 1458 C CA . ASP A 1 196 ? -30.908 -18.756 24.369 1.00 94.38 196 ASP A CA 1
ATOM 1459 C C . ASP A 1 196 ? -30.360 -17.372 24.771 1.00 94.38 196 ASP A C 1
ATOM 1461 O O . ASP A 1 196 ? -31.118 -16.444 25.060 1.00 94.38 196 ASP A O 1
ATOM 1465 N N . ASN A 1 197 ? -29.031 -17.247 24.770 1.00 94.12 197 ASN A N 1
ATOM 1466 C CA . ASN A 1 197 ? -28.238 -16.071 25.146 1.00 94.12 197 ASN A CA 1
ATOM 1467 C C . ASN A 1 197 ? -28.255 -15.659 26.631 1.00 94.12 197 ASN A C 1
ATOM 1469 O O . ASN A 1 197 ? -27.541 -14.717 26.985 1.00 94.12 197 ASN A O 1
ATOM 1473 N N . ASN A 1 198 ? -28.987 -16.348 27.513 1.00 93.81 198 ASN A N 1
ATOM 1474 C CA . ASN A 1 198 ? -28.897 -16.100 28.955 1.00 93.81 198 ASN A CA 1
ATOM 1475 C C . ASN A 1 198 ? -27.580 -16.650 29.534 1.00 93.81 198 ASN A C 1
ATOM 1477 O O . ASN A 1 198 ? -27.030 -17.642 29.045 1.00 93.81 198 ASN A O 1
ATOM 1481 N N . LEU A 1 199 ? -27.103 -16.039 30.621 1.00 93.75 199 LEU A N 1
ATOM 1482 C CA . LEU A 1 199 ? -26.074 -16.642 31.468 1.00 93.75 199 LEU A CA 1
ATOM 1483 C C . LEU A 1 199 ? -26.688 -17.804 32.248 1.00 93.75 199 LEU A C 1
ATOM 1485 O O . LEU A 1 199 ? -27.726 -17.629 32.881 1.00 93.75 199 LEU A O 1
ATOM 1489 N N . ALA A 1 200 ? -26.025 -18.955 32.251 1.00 94.62 200 ALA A N 1
ATOM 1490 C CA . ALA A 1 200 ? -26.349 -20.113 33.073 1.00 94.62 200 ALA A CA 1
ATOM 1491 C C . ALA A 1 200 ? -25.232 -20.338 34.098 1.00 94.62 200 ALA A C 1
ATOM 1493 O O . ALA A 1 200 ? -24.092 -20.583 33.717 1.00 94.62 200 ALA A O 1
ATOM 1494 N N . ILE A 1 201 ? -25.556 -20.275 35.390 1.00 93.31 201 ILE A N 1
ATOM 1495 C CA . ILE A 1 201 ? -24.610 -20.430 36.504 1.00 93.31 201 ILE A CA 1
ATOM 1496 C C . ILE A 1 201 ? -24.979 -21.685 37.298 1.00 93.31 201 ILE A C 1
ATOM 1498 O O . ILE A 1 201 ? -26.106 -21.808 37.786 1.00 93.31 201 ILE A O 1
ATOM 1502 N N . GLY A 1 202 ? -24.045 -22.624 37.431 1.00 89.06 202 GLY A N 1
ATOM 1503 C CA . GLY A 1 202 ? -24.259 -23.860 38.178 1.00 89.06 202 GLY A CA 1
ATOM 1504 C C . GLY A 1 202 ? -24.263 -23.624 39.691 1.00 89.06 202 GLY A C 1
ATOM 1505 O O . GLY A 1 202 ? -23.390 -22.945 40.235 1.00 89.06 202 GLY A O 1
ATOM 1506 N N . ASN A 1 203 ? -25.243 -24.192 40.399 1.00 88.00 203 ASN A N 1
ATOM 1507 C CA . ASN A 1 203 ? -25.341 -24.113 41.865 1.00 88.00 203 ASN A CA 1
ATOM 1508 C C . ASN A 1 203 ? -24.913 -25.414 42.583 1.00 88.00 203 ASN A C 1
ATOM 1510 O O . ASN A 1 203 ? -25.135 -25.562 43.786 1.00 88.00 203 ASN A O 1
ATOM 1514 N N . GLY A 1 204 ? -24.320 -26.364 41.851 1.00 83.00 204 GLY A N 1
ATOM 1515 C CA . GLY A 1 204 ? -23.948 -27.700 42.329 1.00 83.00 204 GLY A CA 1
ATOM 1516 C C . GLY A 1 204 ? -25.037 -28.767 42.155 1.00 83.00 204 GLY A C 1
ATOM 1517 O O . GLY A 1 204 ? -24.752 -29.949 42.344 1.00 83.00 204 GLY A O 1
ATOM 1518 N N . LEU A 1 205 ? -26.274 -28.381 41.818 1.00 86.06 205 LEU A N 1
ATOM 1519 C CA . LEU A 1 205 ? -27.416 -29.290 41.628 1.00 86.06 205 LEU A CA 1
ATOM 1520 C C . LEU A 1 205 ? -28.240 -28.971 40.371 1.00 86.06 205 LEU A C 1
ATOM 1522 O O . LEU A 1 205 ? -28.758 -29.889 39.740 1.00 86.06 205 LEU A O 1
ATOM 1526 N N . ASP A 1 206 ? -28.371 -27.691 40.029 1.00 90.94 206 ASP A N 1
ATOM 1527 C CA . ASP A 1 206 ? -29.159 -27.176 38.910 1.00 90.94 206 ASP A CA 1
ATOM 1528 C C . ASP A 1 206 ? -28.556 -25.862 38.370 1.00 90.94 206 ASP A C 1
ATOM 1530 O O . ASP A 1 206 ? -27.598 -25.315 38.934 1.00 90.94 206 ASP A O 1
ATOM 1534 N N . TRP A 1 207 ? -29.128 -25.348 37.284 1.00 91.31 207 TRP A N 1
ATOM 1535 C CA . TRP A 1 207 ? -28.722 -24.109 36.625 1.00 91.31 207 TRP A CA 1
ATOM 1536 C C . TRP A 1 207 ? -29.585 -22.922 37.059 1.00 91.31 207 TRP A C 1
ATOM 1538 O O . TRP A 1 207 ? -30.814 -22.989 37.081 1.00 91.31 207 TRP A O 1
ATOM 1548 N N . ILE A 1 208 ? -28.933 -21.804 37.369 1.00 90.88 208 ILE A N 1
ATOM 1549 C CA . ILE A 1 208 ? -29.571 -20.505 37.592 1.00 90.88 208 ILE A CA 1
ATOM 1550 C C . ILE A 1 208 ? -29.360 -19.665 36.336 1.00 90.88 208 ILE A C 1
ATOM 1552 O O . ILE A 1 208 ? -28.223 -19.500 35.901 1.00 90.88 208 ILE A O 1
ATOM 1556 N N . PHE A 1 209 ? -30.440 -19.125 35.772 1.00 91.62 209 PHE A N 1
ATOM 1557 C CA . PHE A 1 209 ? -30.375 -18.308 34.563 1.00 91.62 209 PHE A CA 1
ATOM 1558 C C . PHE A 1 209 ? -30.488 -16.819 34.879 1.00 91.62 209 PHE A C 1
ATOM 1560 O O . PHE A 1 209 ? -31.325 -16.417 35.689 1.00 91.62 209 PHE A O 1
ATOM 1567 N N . SER A 1 210 ? -29.677 -16.009 34.204 1.00 90.12 210 SER A N 1
ATOM 1568 C CA . SER A 1 210 ? -29.732 -14.549 34.253 1.00 90.12 210 SER A CA 1
ATOM 1569 C C . SER A 1 210 ? -29.763 -13.986 32.839 1.00 90.12 210 SER A C 1
ATOM 1571 O O . SER A 1 210 ? -28.953 -14.371 31.997 1.00 90.12 210 SER A O 1
ATOM 1573 N N . THR A 1 211 ? -30.685 -13.065 32.576 1.00 92.44 211 THR A N 1
ATOM 1574 C CA . THR A 1 211 ? -30.757 -12.368 31.288 1.00 92.44 211 THR A CA 1
ATOM 1575 C C . THR A 1 211 ? -29.746 -11.223 31.266 1.00 92.44 211 THR A C 1
ATOM 1577 O O . THR A 1 211 ? -29.796 -10.394 32.176 1.00 92.44 211 THR A O 1
ATOM 1580 N N . PRO A 1 212 ? -28.827 -11.172 30.284 1.00 91.12 212 PRO A N 1
ATOM 1581 C CA . PRO A 1 212 ? -27.889 -10.063 30.156 1.00 91.12 212 PRO A CA 1
ATOM 1582 C C . PRO A 1 212 ? -28.584 -8.798 29.643 1.00 91.12 212 PRO A C 1
ATOM 1584 O O . PRO A 1 212 ? -29.531 -8.858 28.855 1.00 91.12 212 PRO A O 1
ATOM 1587 N N . GLU A 1 213 ? -28.083 -7.646 30.069 1.00 91.00 213 GLU A N 1
ATOM 1588 C CA . GLU A 1 213 ? -28.435 -6.342 29.511 1.00 91.00 213 GLU A CA 1
ATOM 1589 C C . GLU A 1 213 ? -27.487 -5.985 28.352 1.00 91.00 213 GLU A C 1
ATOM 1591 O O . GLU A 1 213 ? -26.354 -6.466 28.283 1.00 91.00 213 GLU A O 1
ATOM 1596 N N . GLU A 1 214 ? -27.947 -5.157 27.408 1.00 91.75 214 GLU A N 1
ATOM 1597 C CA . GLU A 1 214 ? -27.096 -4.663 26.316 1.00 91.75 214 GLU A CA 1
ATOM 1598 C C . GLU A 1 214 ? -25.848 -3.975 26.886 1.00 91.75 214 GLU A C 1
ATOM 1600 O O . GLU A 1 214 ? -25.935 -3.144 27.791 1.00 91.75 214 GLU A O 1
ATOM 1605 N N . GLY A 1 215 ? -24.682 -4.330 26.352 1.00 86.25 215 GLY A N 1
ATOM 1606 C CA . GLY A 1 215 ? -23.393 -3.837 26.827 1.00 86.25 215 GLY A CA 1
ATOM 1607 C C . GLY A 1 215 ? -22.756 -4.686 27.926 1.00 86.25 215 GLY A C 1
ATOM 1608 O O . GLY A 1 215 ? -21.570 -4.494 28.185 1.00 86.25 215 GLY A O 1
ATOM 1609 N N . ASN A 1 216 ? -23.471 -5.652 28.521 1.00 91.31 216 ASN A N 1
ATOM 1610 C CA . ASN A 1 216 ? -22.849 -6.653 29.391 1.00 91.31 216 ASN A CA 1
ATOM 1611 C C . ASN A 1 216 ? -21.787 -7.443 28.617 1.00 91.31 216 ASN A C 1
ATOM 1613 O O . ASN A 1 216 ? -22.018 -7.839 27.477 1.00 91.31 216 ASN A O 1
ATOM 1617 N N . PHE A 1 217 ? -20.635 -7.694 29.229 1.00 91.81 217 PHE A N 1
ATOM 1618 C CA . PHE A 1 217 ? -19.557 -8.487 28.668 1.00 91.81 217 PHE A CA 1
ATOM 1619 C C . PHE A 1 217 ? -19.135 -9.624 29.604 1.00 91.81 217 PHE A C 1
ATOM 1621 O O . PHE A 1 217 ? -19.295 -9.556 30.821 1.00 91.81 217 PHE A O 1
ATOM 1628 N N . VAL A 1 218 ? -18.607 -10.690 29.005 1.00 91.94 218 VAL A N 1
ATOM 1629 C CA . VAL A 1 218 ? -18.033 -11.857 29.687 1.00 91.94 218 VAL A CA 1
ATOM 1630 C C . VAL A 1 218 ? -16.686 -12.194 29.071 1.00 91.94 218 VAL A C 1
ATOM 1632 O O . VAL A 1 218 ? -16.481 -11.985 27.872 1.00 91.94 218 VAL A O 1
ATOM 1635 N N . TYR A 1 219 ? -15.785 -12.763 29.863 1.00 91.06 219 TYR A N 1
ATOM 1636 C CA . TYR A 1 219 ? -14.584 -13.414 29.346 1.00 91.06 219 TYR A CA 1
ATOM 1637 C C . TYR A 1 219 ? -14.859 -14.897 29.100 1.00 91.06 219 TYR A C 1
ATOM 1639 O O . TYR A 1 219 ? -15.272 -15.611 30.014 1.00 91.06 219 TYR A O 1
ATOM 1647 N N . VAL A 1 220 ? -14.625 -15.363 27.878 1.00 93.56 220 VAL A N 1
ATOM 1648 C CA . VAL A 1 220 ? -14.928 -16.733 27.454 1.00 93.56 220 VAL A CA 1
ATOM 1649 C C . VAL A 1 220 ? -13.658 -17.584 27.481 1.00 93.56 220 VAL A C 1
ATOM 1651 O O . VAL A 1 220 ? -12.630 -17.163 26.958 1.00 93.56 220 VAL A O 1
ATOM 1654 N N . LEU A 1 221 ? -13.707 -18.767 28.103 1.00 91.75 221 LEU A N 1
ATOM 1655 C CA . LEU A 1 221 ? -12.539 -19.645 28.252 1.00 91.75 221 LEU A CA 1
ATOM 1656 C C . LEU A 1 221 ? -12.280 -20.542 27.030 1.00 91.75 221 LEU A C 1
ATOM 1658 O O . LEU A 1 221 ? -11.116 -20.758 26.686 1.00 91.75 221 LEU A O 1
ATOM 1662 N N . ASP A 1 222 ? -13.325 -21.068 26.379 1.00 92.00 222 ASP A N 1
ATOM 1663 C CA . ASP A 1 222 ? -13.189 -21.941 25.198 1.00 92.00 222 ASP A CA 1
ATOM 1664 C C . ASP A 1 222 ? -12.789 -21.195 23.914 1.00 92.00 222 ASP A C 1
ATOM 1666 O O . ASP A 1 222 ? -12.155 -21.776 23.031 1.00 92.00 222 ASP A O 1
ATOM 1670 N N . ASP A 1 223 ? -13.113 -19.908 23.848 1.00 87.38 223 ASP A N 1
ATOM 1671 C CA . ASP A 1 223 ? -12.725 -18.953 22.815 1.00 87.38 223 ASP A CA 1
ATOM 1672 C C . ASP A 1 223 ? -12.142 -17.704 23.501 1.00 87.38 223 ASP A C 1
ATOM 1674 O O . ASP A 1 223 ? -12.885 -16.752 23.756 1.00 87.38 223 ASP A O 1
ATOM 1678 N N . PRO A 1 224 ? -10.844 -17.730 23.885 1.00 82.25 224 PRO A N 1
ATOM 1679 C CA . PRO A 1 224 ? -10.222 -16.733 24.755 1.00 82.25 224 PRO A CA 1
ATOM 1680 C C . PRO A 1 224 ? -10.425 -15.296 24.270 1.00 82.25 224 PRO A C 1
ATOM 1682 O O . PRO A 1 224 ? -9.699 -14.797 23.410 1.00 82.25 224 PRO A O 1
ATOM 1685 N N . GLY A 1 225 ? -11.387 -14.601 24.871 1.00 86.12 225 GLY A N 1
ATOM 1686 C CA . GLY A 1 225 ? -11.776 -13.264 24.446 1.00 86.12 225 GLY A CA 1
ATOM 1687 C C . GLY A 1 225 ? -12.948 -12.711 25.246 1.00 86.12 225 GLY A C 1
ATOM 1688 O O . GLY A 1 225 ? -13.709 -13.451 25.870 1.00 86.12 225 GLY A O 1
ATOM 1689 N N . HIS A 1 226 ? -13.086 -11.385 25.234 1.00 90.69 226 HIS A N 1
ATOM 1690 C CA . HIS A 1 226 ? -14.276 -10.738 25.771 1.00 90.69 226 HIS A CA 1
ATOM 1691 C C . HIS A 1 226 ? -15.365 -10.724 24.705 1.00 90.69 226 HIS A C 1
ATOM 1693 O O . HIS A 1 226 ? -15.132 -10.255 23.586 1.00 90.69 226 HIS A O 1
ATOM 1699 N N . LYS A 1 227 ? -16.557 -11.183 25.071 1.00 91.94 227 LYS A N 1
ATOM 1700 C CA . LYS A 1 227 ? -17.759 -11.026 24.253 1.00 91.94 227 LYS A CA 1
ATOM 1701 C C . LYS A 1 227 ? -18.707 -10.061 24.937 1.00 91.94 227 LYS A C 1
ATOM 1703 O O . LYS A 1 227 ? -18.825 -10.100 26.155 1.00 91.94 227 LYS A O 1
ATOM 1708 N N . VAL A 1 228 ? -19.362 -9.210 24.160 1.00 93.12 228 VAL A N 1
ATOM 1709 C CA . VAL A 1 228 ? -20.350 -8.225 24.605 1.00 93.12 228 VAL A CA 1
ATOM 1710 C C . VAL A 1 228 ? -21.724 -8.599 24.061 1.00 93.12 228 VAL A C 1
ATOM 1712 O O . VAL A 1 228 ? -21.840 -9.071 22.931 1.00 93.12 228 VAL A O 1
ATOM 1715 N N . PHE A 1 229 ? -22.766 -8.413 24.859 1.00 93.94 229 PHE A N 1
ATOM 1716 C CA . PHE A 1 229 ? -24.139 -8.652 24.449 1.00 93.94 229 PHE A CA 1
ATOM 1717 C C . PHE A 1 229 ? -24.699 -7.423 23.720 1.00 93.94 229 PHE A C 1
ATOM 1719 O O . PHE A 1 229 ? -24.788 -6.339 24.298 1.00 93.94 229 PHE A O 1
ATOM 1726 N N . ASP A 1 230 ? -25.091 -7.580 22.456 1.00 92.19 230 ASP A N 1
ATOM 1727 C CA . ASP A 1 230 ? -25.542 -6.487 21.575 1.00 92.19 230 ASP A CA 1
ATOM 1728 C C . ASP A 1 230 ? -27.065 -6.260 21.582 1.00 92.19 230 ASP A C 1
ATOM 1730 O O . ASP A 1 230 ? -27.609 -5.704 20.629 1.00 92.19 230 ASP A O 1
ATOM 1734 N N . SER A 1 231 ? -27.750 -6.713 22.641 1.00 90.69 231 SER A N 1
ATOM 1735 C CA . SER A 1 231 ? -29.213 -6.872 22.786 1.00 90.69 231 SER A CA 1
ATOM 1736 C C . SER A 1 231 ? -29.822 -8.111 22.117 1.00 90.69 231 SER A C 1
ATOM 1738 O O . SER A 1 231 ? -30.973 -8.446 22.407 1.00 90.69 231 SER A O 1
ATOM 1740 N N . SER A 1 232 ? -29.086 -8.809 21.248 1.00 90.81 232 SER A N 1
ATOM 1741 C CA . SER A 1 232 ? -29.584 -9.991 20.530 1.00 90.81 232 SER A CA 1
ATOM 1742 C C . SER A 1 232 ? -28.658 -11.201 20.637 1.00 90.81 232 SER A C 1
ATOM 1744 O O . SER A 1 232 ? -29.137 -12.323 20.803 1.00 90.81 232 SER A O 1
ATOM 1746 N N . LEU A 1 233 ? -27.349 -10.996 20.532 1.00 93.25 233 LEU A N 1
ATOM 1747 C CA . LEU A 1 233 ? -26.314 -12.022 20.514 1.00 93.25 233 LEU A CA 1
ATOM 1748 C C . LEU A 1 233 ? -25.089 -11.562 21.310 1.00 93.25 233 LEU A C 1
ATOM 1750 O O . LEU A 1 233 ? -24.851 -10.375 21.524 1.00 93.25 233 LEU A O 1
ATOM 1754 N N . TRP A 1 234 ? -24.280 -12.535 21.717 1.00 93.38 234 TRP A N 1
ATOM 1755 C CA . TRP A 1 234 ? -22.942 -12.288 22.241 1.00 93.38 234 TRP A CA 1
ATOM 1756 C C . TRP A 1 234 ? -21.957 -12.183 21.078 1.00 93.38 234 TRP A C 1
ATOM 1758 O O . TRP A 1 234 ? -21.736 -13.157 20.356 1.00 93.38 234 TRP A O 1
ATOM 1768 N N . ILE A 1 235 ? -21.385 -10.999 20.889 1.00 91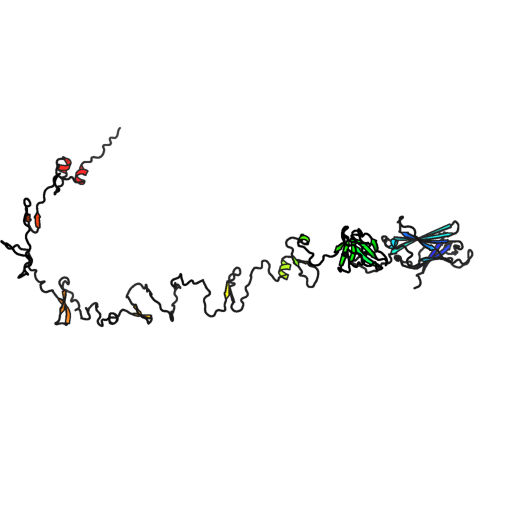.88 235 ILE A N 1
ATOM 1769 C CA . ILE A 1 235 ? -20.448 -10.677 19.807 1.00 91.88 235 ILE A CA 1
ATOM 1770 C C . ILE A 1 235 ? -19.059 -10.386 20.370 1.00 91.88 235 ILE A C 1
ATOM 1772 O O . ILE A 1 235 ? -18.927 -10.022 21.534 1.00 91.88 235 ILE A O 1
ATOM 1776 N N . ASP A 1 236 ? -18.013 -10.518 19.559 1.00 90.88 236 ASP A N 1
ATOM 1777 C CA . ASP A 1 236 ? -16.658 -10.196 20.012 1.00 90.88 236 ASP A CA 1
ATOM 1778 C C . ASP A 1 236 ? -16.528 -8.700 20.315 1.00 90.88 236 ASP A C 1
ATOM 1780 O O . ASP A 1 236 ? -16.850 -7.849 19.481 1.00 90.88 236 ASP A O 1
ATOM 1784 N N . LEU A 1 237 ? -16.036 -8.377 21.514 1.00 88.38 237 LEU A N 1
ATOM 1785 C CA . LEU A 1 237 ? -15.780 -6.992 21.913 1.00 88.38 237 LEU A CA 1
ATOM 1786 C C . LEU A 1 237 ? -14.610 -6.397 21.117 1.00 88.38 237 LEU A C 1
ATOM 1788 O O . LEU A 1 237 ? -14.600 -5.208 20.796 1.00 88.38 237 LEU A O 1
ATOM 1792 N N . LEU A 1 238 ? -13.617 -7.232 20.806 1.00 84.12 238 LEU A N 1
ATOM 1793 C CA . LEU A 1 238 ? -12.469 -6.866 19.989 1.00 84.12 238 LEU A CA 1
ATOM 1794 C C . LEU A 1 238 ? -12.601 -7.477 18.592 1.00 84.12 238 LEU A C 1
ATOM 1796 O O . LEU A 1 238 ? -13.089 -8.597 18.463 1.00 84.12 238 LEU A O 1
ATOM 1800 N N . PRO A 1 239 ? -12.147 -6.780 17.536 1.00 82.00 239 PRO A N 1
ATOM 1801 C CA . PRO A 1 239 ? -12.120 -7.357 16.202 1.00 82.00 239 PRO A CA 1
ATOM 1802 C C . PRO A 1 239 ? -11.229 -8.611 16.206 1.00 82.00 239 PRO A C 1
ATOM 1804 O O . PRO A 1 239 ? -10.069 -8.497 16.608 1.00 82.00 239 PRO A O 1
ATOM 1807 N N . PRO A 1 240 ? -11.717 -9.774 15.743 1.00 78.88 240 PRO A N 1
ATOM 1808 C CA . PRO A 1 240 ? -10.868 -10.949 15.612 1.00 78.88 240 PRO A CA 1
ATOM 1809 C C . PRO A 1 240 ? -9.823 -10.749 14.507 1.00 78.88 240 PRO A C 1
ATOM 1811 O O . PRO A 1 240 ? -9.923 -9.819 13.690 1.00 78.88 240 PRO A O 1
ATOM 1814 N N . ASP A 1 241 ? -8.838 -11.646 14.460 1.00 81.81 241 ASP A N 1
ATOM 1815 C CA . ASP A 1 241 ? -7.863 -11.696 13.370 1.00 81.81 241 ASP A CA 1
ATOM 1816 C C . ASP A 1 241 ? -8.581 -11.752 12.010 1.00 81.81 241 ASP A C 1
ATOM 1818 O O . ASP A 1 241 ? -9.661 -12.330 11.868 1.00 81.81 241 ASP A O 1
ATOM 1822 N N . ASP A 1 242 ? -8.011 -11.077 11.009 1.00 83.69 242 ASP A N 1
ATOM 1823 C CA . ASP A 1 242 ? -8.550 -10.974 9.644 1.00 83.69 242 ASP A CA 1
ATOM 1824 C C . ASP A 1 242 ? -9.978 -10.388 9.523 1.00 83.69 242 ASP A C 1
ATOM 1826 O O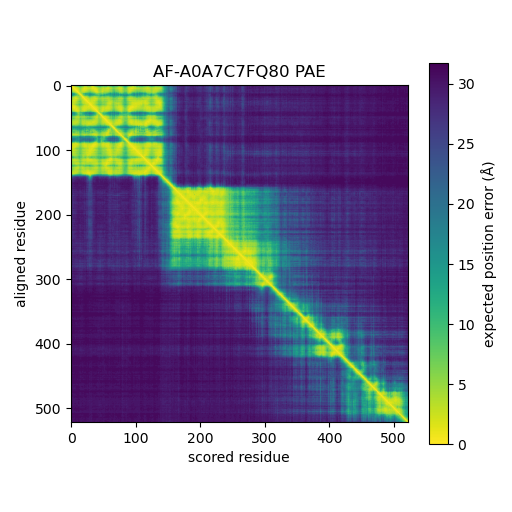 . ASP A 1 242 ? -10.597 -10.429 8.456 1.00 83.69 242 ASP A O 1
ATOM 1830 N N . SER A 1 243 ? -10.513 -9.763 10.577 1.00 85.94 243 SER A N 1
ATOM 1831 C CA . SER A 1 243 ? -11.878 -9.211 10.569 1.00 85.94 243 SER A CA 1
ATOM 1832 C C . SER A 1 243 ? -12.014 -7.833 9.910 1.00 85.94 243 SER A C 1
ATOM 1834 O O . SER A 1 243 ? -13.134 -7.323 9.755 1.00 85.94 243 SER A O 1
ATOM 1836 N N . ILE A 1 244 ? -10.903 -7.197 9.526 1.00 89.25 244 ILE A N 1
ATOM 1837 C CA . ILE A 1 244 ? -10.894 -5.879 8.883 1.00 89.25 244 ILE A CA 1
ATOM 1838 C C . ILE A 1 244 ? -11.152 -6.038 7.382 1.00 89.25 244 ILE A C 1
ATOM 1840 O O . ILE A 1 244 ? -10.258 -6.324 6.593 1.00 89.25 244 ILE A O 1
ATOM 1844 N N . THR A 1 245 ? -12.405 -5.838 6.976 1.00 91.25 245 THR A N 1
ATOM 1845 C CA . THR A 1 245 ? -12.813 -5.877 5.567 1.00 91.25 245 THR A CA 1
ATOM 1846 C C . THR A 1 245 ? -12.592 -4.526 4.881 1.00 91.25 245 THR A C 1
ATOM 1848 O O . THR A 1 245 ? -12.571 -3.482 5.532 1.00 91.25 245 THR A O 1
ATOM 1851 N N . ASN A 1 246 ? -12.535 -4.503 3.544 1.00 88.19 246 ASN A N 1
ATOM 1852 C CA . ASN A 1 246 ? -12.450 -3.244 2.785 1.00 88.19 246 ASN A CA 1
ATOM 1853 C C . ASN A 1 246 ? -13.614 -2.283 3.084 1.00 88.19 246 ASN A C 1
ATOM 1855 O O . ASN A 1 246 ? -13.435 -1.071 3.037 1.00 88.19 246 ASN A O 1
ATOM 1859 N N . ALA A 1 247 ? -14.795 -2.807 3.433 1.00 91.81 247 ALA A N 1
ATOM 1860 C CA . ALA A 1 247 ? -15.931 -1.983 3.842 1.00 91.81 247 ALA A CA 1
ATOM 1861 C C . ALA A 1 247 ? -15.656 -1.239 5.160 1.00 91.81 247 ALA A C 1
ATOM 1863 O O . ALA A 1 247 ? -16.009 -0.070 5.280 1.00 91.81 247 ALA A O 1
ATOM 1864 N N . LYS A 1 248 ? -14.961 -1.871 6.118 1.00 89.56 248 LYS A N 1
ATOM 1865 C CA . LYS A 1 248 ? -14.521 -1.220 7.366 1.00 89.56 248 LYS A CA 1
ATOM 1866 C C . LYS A 1 248 ? -13.446 -0.144 7.125 1.00 89.56 248 LYS A C 1
ATOM 1868 O O . LYS A 1 248 ? -13.232 0.698 7.989 1.00 89.56 248 LYS A O 1
ATOM 1873 N N . LEU A 1 249 ? -12.809 -0.135 5.949 1.00 89.25 249 LEU A N 1
ATOM 1874 C CA . LEU A 1 249 ? -11.811 0.854 5.519 1.00 89.25 249 LEU A CA 1
ATOM 1875 C C . LEU A 1 249 ? -12.387 1.942 4.589 1.00 89.25 249 LEU A C 1
ATOM 1877 O O . LEU A 1 249 ? -11.625 2.698 3.988 1.00 89.25 249 LEU A O 1
ATOM 1881 N N . SER A 1 250 ? -13.714 2.059 4.456 1.00 91.75 250 SER A N 1
ATOM 1882 C CA . SER A 1 250 ? -14.341 2.953 3.465 1.00 91.75 250 SER A CA 1
ATOM 1883 C C . SER A 1 250 ? -14.053 4.443 3.668 1.00 91.75 250 SER A C 1
ATOM 1885 O O . SER A 1 250 ? -14.162 5.218 2.723 1.00 91.75 250 SER A O 1
ATOM 1887 N N . ASN A 1 251 ? -13.720 4.853 4.894 1.00 90.25 251 ASN A N 1
ATOM 1888 C CA . ASN A 1 251 ? -13.606 6.260 5.288 1.00 90.25 251 ASN A CA 1
ATOM 1889 C C . ASN A 1 251 ? -12.152 6.757 5.349 1.00 90.25 251 ASN A C 1
ATOM 1891 O O . ASN A 1 251 ? -11.862 7.739 6.033 1.00 90.25 251 ASN A O 1
ATOM 1895 N N . VAL A 1 252 ? -11.224 6.093 4.655 1.00 89.25 252 VAL A N 1
ATOM 1896 C CA . VAL A 1 252 ? -9.874 6.636 4.452 1.00 89.25 252 VAL A CA 1
ATOM 1897 C C . VAL A 1 252 ? -9.977 7.852 3.528 1.00 89.25 252 VAL A C 1
ATOM 1899 O O . VAL A 1 252 ? -10.551 7.767 2.443 1.00 89.25 252 VAL A O 1
ATOM 1902 N N . ALA A 1 253 ? -9.455 8.997 3.975 1.00 90.06 253 ALA A N 1
ATOM 1903 C CA . ALA A 1 253 ? -9.490 10.233 3.202 1.00 90.06 253 ALA A CA 1
ATOM 1904 C C . ALA A 1 253 ? -8.753 10.084 1.857 1.00 90.06 253 ALA A C 1
ATOM 1906 O O . ALA A 1 253 ? -7.842 9.266 1.710 1.00 90.06 253 ALA A O 1
ATOM 1907 N N . GLN A 1 254 ? -9.141 10.892 0.865 1.00 88.94 254 GLN A N 1
ATOM 1908 C CA . GLN A 1 254 ? -8.457 10.928 -0.430 1.00 88.94 254 GLN A CA 1
ATOM 1909 C C . GLN A 1 254 ? -6.957 11.220 -0.242 1.00 88.94 254 GLN A C 1
ATOM 1911 O O . GLN A 1 254 ? -6.572 11.953 0.668 1.00 88.94 254 GLN A O 1
ATOM 1916 N N . ASP A 1 255 ? -6.117 10.623 -1.092 1.00 89.88 255 ASP A N 1
ATOM 1917 C CA . ASP A 1 255 ? -4.656 10.795 -1.103 1.00 89.88 255 ASP A CA 1
ATOM 1918 C C . ASP A 1 255 ? -3.955 10.446 0.224 1.00 89.88 255 ASP A C 1
ATOM 1920 O O . ASP A 1 255 ? -2.887 10.971 0.540 1.00 89.88 255 ASP A O 1
ATOM 1924 N N . THR A 1 256 ? -4.543 9.529 0.997 1.00 91.81 256 THR A N 1
ATOM 1925 C CA . THR A 1 256 ? -4.017 9.089 2.293 1.00 91.81 256 THR A CA 1
ATOM 1926 C C . THR A 1 256 ? -3.505 7.654 2.223 1.00 91.81 256 THR A C 1
ATOM 1928 O O . THR A 1 256 ? -4.223 6.745 1.804 1.00 91.81 256 THR A O 1
ATOM 1931 N N . ILE A 1 257 ? -2.266 7.436 2.670 1.00 93.69 257 ILE A N 1
ATOM 1932 C CA . ILE A 1 257 ? -1.665 6.104 2.805 1.00 93.69 257 ILE A CA 1
ATOM 1933 C C . ILE A 1 257 ? -1.422 5.838 4.288 1.00 93.69 257 ILE A C 1
ATOM 1935 O O . ILE A 1 257 ? -0.722 6.602 4.952 1.00 93.69 257 ILE A O 1
ATOM 1939 N N . LYS A 1 258 ? -1.963 4.729 4.799 1.00 93.44 258 LYS A N 1
ATOM 1940 C CA . LYS A 1 258 ? -1.677 4.257 6.157 1.00 93.44 258 LYS A CA 1
ATOM 1941 C C . LYS A 1 258 ? -0.303 3.589 6.180 1.00 93.44 258 LYS A C 1
ATOM 1943 O O . LYS A 1 258 ? -0.044 2.678 5.395 1.00 93.44 258 LYS A O 1
ATOM 1948 N N . GLY A 1 259 ? 0.576 4.033 7.068 1.00 94.31 259 GLY A N 1
ATOM 1949 C CA . GLY A 1 259 ? 1.927 3.490 7.200 1.00 94.31 259 GLY A CA 1
ATOM 1950 C C . GLY A 1 259 ? 2.586 3.941 8.494 1.00 94.31 259 GLY A C 1
ATOM 1951 O O . GLY A 1 259 ? 1.902 4.282 9.447 1.00 94.31 259 GLY A O 1
ATOM 1952 N N . ARG A 1 260 ? 3.916 3.927 8.560 1.00 94.75 260 ARG A N 1
ATOM 1953 C CA . ARG A 1 260 ? 4.662 4.418 9.724 1.00 94.75 260 ARG A CA 1
ATOM 1954 C C . ARG A 1 260 ? 6.003 4.971 9.267 1.00 94.75 260 ARG A C 1
ATOM 1956 O O . ARG A 1 260 ? 6.750 4.261 8.596 1.00 94.75 260 ARG A O 1
ATOM 1963 N N . ILE A 1 261 ? 6.289 6.229 9.601 1.00 95.00 261 ILE A N 1
ATOM 1964 C CA . ILE A 1 261 ? 7.592 6.865 9.339 1.00 95.00 261 ILE A CA 1
ATOM 1965 C C . ILE A 1 261 ? 8.316 7.234 10.637 1.00 95.00 261 ILE A C 1
ATOM 1967 O O . ILE A 1 261 ? 9.545 7.342 10.647 1.00 95.00 261 ILE A O 1
ATOM 1971 N N . THR A 1 262 ? 7.586 7.380 11.746 1.00 93.56 262 THR A N 1
ATOM 1972 C CA . THR A 1 262 ? 8.201 7.584 13.061 1.00 93.56 262 THR A CA 1
ATOM 1973 C C . THR A 1 262 ? 8.997 6.353 13.481 1.00 93.56 262 THR A C 1
ATOM 1975 O O . THR A 1 262 ? 8.528 5.219 13.374 1.00 93.56 262 THR A O 1
ATOM 1978 N N . ALA A 1 263 ? 10.215 6.572 13.977 1.00 92.00 263 ALA A N 1
ATOM 1979 C CA . ALA A 1 263 ? 11.088 5.487 14.400 1.00 92.00 263 ALA A CA 1
ATOM 1980 C C . ALA A 1 263 ? 10.494 4.694 15.580 1.00 92.00 263 ALA A C 1
ATOM 1982 O O . ALA A 1 263 ? 10.009 5.273 16.551 1.00 92.00 263 ALA A O 1
ATOM 1983 N N . GLY A 1 264 ? 10.604 3.364 15.514 1.00 89.94 264 GLY A N 1
ATOM 1984 C CA . GLY A 1 264 ? 10.098 2.441 16.533 1.00 89.94 264 GLY A CA 1
ATOM 1985 C C . GLY A 1 264 ? 8.700 1.891 16.232 1.00 89.94 264 GLY A C 1
ATOM 1986 O O . GLY A 1 264 ? 8.036 2.293 15.277 1.00 89.94 264 GLY A O 1
ATOM 1987 N N . ALA A 1 265 ? 8.264 0.930 17.047 1.00 90.25 265 ALA A N 1
ATOM 1988 C CA . ALA A 1 265 ? 6.923 0.353 16.964 1.00 90.25 265 ALA A CA 1
ATOM 1989 C C . ALA A 1 265 ? 5.862 1.303 17.554 1.00 90.25 265 ALA A C 1
ATOM 1991 O O . ALA A 1 265 ? 6.169 2.113 18.428 1.00 90.25 265 ALA A O 1
ATOM 1992 N N . GLY A 1 266 ? 4.623 1.196 17.075 1.00 90.12 266 GLY A N 1
ATOM 1993 C CA . GLY A 1 266 ? 3.459 1.939 17.567 1.00 90.12 266 GLY A CA 1
ATOM 1994 C C . GLY A 1 266 ? 2.330 1.972 16.533 1.00 90.12 266 GLY A C 1
ATOM 1995 O O . GLY A 1 266 ? 2.398 1.270 15.522 1.00 90.12 266 GLY A O 1
ATOM 1996 N N . ASP A 1 267 ? 1.337 2.831 16.756 1.00 93.00 267 ASP A N 1
ATOM 1997 C CA . ASP A 1 267 ? 0.127 2.920 15.929 1.00 93.00 267 ASP A CA 1
ATOM 1998 C C . ASP A 1 267 ? 0.395 3.351 14.469 1.00 93.00 267 ASP A C 1
ATOM 2000 O O . ASP A 1 267 ? 1.348 4.097 14.210 1.00 93.00 267 ASP A O 1
ATOM 2004 N N . PRO A 1 268 ? -0.418 2.909 13.491 1.00 93.25 268 PRO A N 1
ATOM 2005 C CA . PRO A 1 268 ? -0.342 3.395 12.115 1.00 93.25 268 PRO A CA 1
ATOM 2006 C C . PRO A 1 268 ? -0.596 4.905 11.996 1.00 93.25 268 PRO A C 1
ATOM 2008 O O . PRO A 1 268 ? -1.488 5.465 12.627 1.00 93.25 268 PRO A O 1
ATOM 2011 N N . GLU A 1 269 ? 0.164 5.550 11.122 1.00 95.25 269 GLU A N 1
ATOM 2012 C CA . GLU A 1 269 ? 0.137 6.977 10.814 1.00 95.25 269 GLU A CA 1
ATOM 2013 C C . GLU A 1 269 ? -0.494 7.237 9.443 1.00 95.25 269 GLU A C 1
ATOM 2015 O O . GLU A 1 269 ? -0.382 6.425 8.517 1.00 95.25 269 GLU A O 1
ATOM 2020 N N . ASP A 1 270 ? -1.096 8.417 9.296 1.00 95.06 270 ASP A N 1
ATOM 2021 C CA . ASP A 1 270 ? -1.451 8.972 7.992 1.00 95.06 270 ASP A CA 1
ATOM 2022 C C . ASP A 1 270 ? -0.223 9.605 7.351 1.00 95.06 270 ASP A C 1
ATOM 2024 O O . ASP A 1 270 ? 0.241 10.673 7.756 1.00 95.06 270 ASP A O 1
ATOM 2028 N N . LEU A 1 271 ? 0.322 8.926 6.345 1.00 95.12 271 LEU A N 1
ATOM 2029 C CA . LEU A 1 271 ? 1.478 9.413 5.616 1.00 95.12 271 LEU A CA 1
ATOM 2030 C C . LEU A 1 271 ? 1.030 10.341 4.490 1.00 95.12 271 LEU A C 1
ATOM 2032 O O . LEU A 1 271 ? 0.219 9.977 3.636 1.00 95.12 271 LEU A O 1
ATOM 2036 N N . THR A 1 272 ? 1.644 11.521 4.431 1.00 92.38 272 THR A N 1
ATOM 2037 C CA . THR A 1 272 ? 1.632 12.338 3.213 1.00 92.38 272 THR A CA 1
ATOM 2038 C C . THR A 1 272 ? 2.360 11.607 2.082 1.00 92.38 272 THR A C 1
ATOM 2040 O O . THR A 1 272 ? 3.246 10.783 2.327 1.00 92.38 272 THR A O 1
ATOM 2043 N N . ALA A 1 273 ? 2.070 11.960 0.826 1.00 91.44 273 ALA A N 1
ATOM 2044 C CA . ALA A 1 273 ? 2.763 11.390 -0.333 1.00 91.44 273 ALA A CA 1
ATOM 2045 C C . ALA A 1 273 ? 4.299 11.496 -0.220 1.00 91.44 273 ALA A C 1
ATOM 2047 O O . ALA A 1 273 ? 5.016 10.547 -0.529 1.00 91.44 273 ALA A O 1
ATOM 2048 N N . THR A 1 274 ? 4.816 12.617 0.293 1.00 91.94 274 THR A N 1
ATOM 2049 C CA . THR A 1 274 ? 6.254 12.799 0.539 1.00 91.94 274 THR A CA 1
ATOM 2050 C C . THR A 1 274 ? 6.790 11.819 1.579 1.00 91.94 274 THR A C 1
ATOM 2052 O O . THR A 1 274 ? 7.833 11.215 1.350 1.00 91.94 274 THR A O 1
ATOM 2055 N N . GLN A 1 275 ? 6.088 11.623 2.699 1.00 95.06 275 GLN A N 1
ATOM 2056 C CA . GLN A 1 275 ? 6.511 10.672 3.734 1.00 95.06 275 GLN A CA 1
ATOM 2057 C C . GLN A 1 275 ? 6.474 9.229 3.221 1.00 95.06 275 GLN A C 1
ATOM 2059 O O . GLN A 1 275 ? 7.440 8.495 3.417 1.00 95.06 275 GLN A O 1
ATOM 2064 N N . ALA A 1 276 ? 5.418 8.837 2.503 1.00 94.69 276 ALA A N 1
ATOM 2065 C CA . ALA A 1 276 ? 5.321 7.507 1.901 1.00 94.69 276 ALA A CA 1
ATOM 2066 C C . ALA A 1 276 ? 6.482 7.23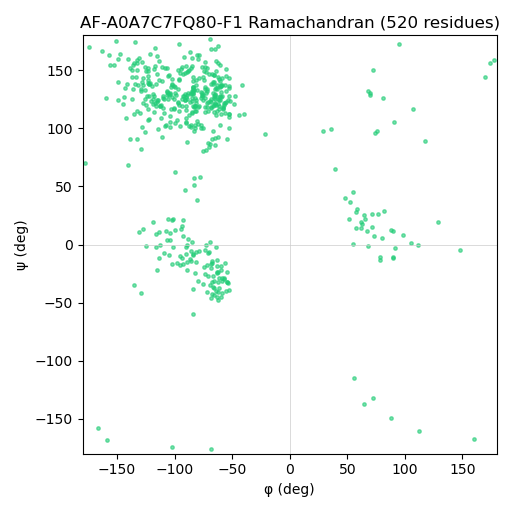4 0.927 1.00 94.69 276 ALA A C 1
ATOM 2068 O O . ALA A 1 276 ? 7.097 6.168 0.962 1.00 94.69 276 ALA A O 1
ATOM 2069 N N . ARG A 1 277 ? 6.847 8.225 0.106 1.00 93.19 277 ARG A N 1
ATOM 2070 C CA . ARG A 1 277 ? 8.004 8.139 -0.793 1.00 93.19 277 ARG A CA 1
ATOM 2071 C C . ARG A 1 277 ? 9.334 8.015 -0.058 1.00 93.19 277 ARG A C 1
ATOM 2073 O O . ARG A 1 277 ? 10.171 7.219 -0.471 1.00 93.19 277 ARG A O 1
ATOM 2080 N N . THR A 1 278 ? 9.514 8.744 1.042 1.00 93.00 278 THR A N 1
ATOM 2081 C CA . THR A 1 278 ? 10.698 8.605 1.901 1.00 93.00 278 THR A CA 1
ATOM 2082 C C . THR A 1 278 ? 10.818 7.186 2.453 1.00 93.00 278 THR A C 1
ATOM 2084 O O . THR A 1 278 ? 11.899 6.607 2.388 1.00 93.00 278 THR A O 1
ATOM 2087 N N . VAL A 1 279 ? 9.717 6.597 2.937 1.00 93.25 279 VAL A N 1
ATOM 2088 C CA . VAL A 1 279 ? 9.701 5.212 3.449 1.00 93.25 279 VAL A CA 1
ATOM 2089 C C . VAL A 1 279 ? 10.064 4.204 2.353 1.00 93.25 279 VAL A C 1
ATOM 2091 O O . VAL A 1 279 ? 10.829 3.276 2.599 1.00 93.25 279 VAL A O 1
ATOM 2094 N N . LEU A 1 280 ? 9.566 4.405 1.130 1.00 92.31 280 LEU A N 1
ATOM 2095 C CA . LEU A 1 280 ? 9.878 3.565 -0.033 1.00 92.31 280 LEU A CA 1
ATOM 2096 C C . LEU A 1 280 ? 11.246 3.865 -0.669 1.00 92.31 280 LEU A C 1
ATOM 2098 O O . LEU A 1 280 ? 11.655 3.157 -1.588 1.00 92.31 280 LEU A O 1
ATOM 2102 N N . ASN A 1 281 ? 11.946 4.901 -0.198 1.00 90.88 281 ASN A N 1
ATOM 2103 C CA . ASN A 1 281 ? 13.190 5.409 -0.771 1.00 90.88 281 ASN A CA 1
ATOM 2104 C C . ASN A 1 281 ? 13.075 5.770 -2.270 1.00 90.88 281 ASN A C 1
ATOM 2106 O O . ASN A 1 281 ? 13.933 5.417 -3.081 1.00 90.88 281 ASN A O 1
ATOM 2110 N N . VAL A 1 282 ? 12.000 6.470 -2.650 1.00 90.06 282 VAL A N 1
ATOM 2111 C CA . VAL A 1 282 ? 11.752 6.933 -4.029 1.00 90.06 282 VAL A CA 1
ATOM 2112 C C . VAL A 1 282 ? 11.566 8.453 -4.098 1.00 90.06 282 VAL A C 1
ATOM 2114 O O . VAL A 1 282 ? 11.123 9.086 -3.144 1.00 90.06 282 VAL A O 1
ATOM 2117 N N . GLY A 1 283 ? 11.910 9.059 -5.238 1.00 86.12 283 GLY A N 1
ATOM 2118 C CA . GLY A 1 283 ? 11.707 10.491 -5.497 1.00 86.12 283 GLY A CA 1
ATOM 2119 C C . GLY A 1 283 ? 10.273 10.841 -5.917 1.00 86.12 283 GLY A C 1
ATOM 2120 O O . GLY A 1 283 ? 9.502 9.970 -6.322 1.00 86.12 283 GLY A O 1
ATOM 2121 N N . ASP A 1 284 ? 9.903 12.124 -5.837 1.00 88.38 284 ASP A N 1
ATOM 2122 C CA . ASP A 1 284 ? 8.628 12.602 -6.391 1.00 88.38 284 ASP A CA 1
ATOM 2123 C C . ASP A 1 284 ? 8.630 12.484 -7.919 1.00 88.38 284 ASP A C 1
ATOM 2125 O O . ASP A 1 284 ? 9.596 12.879 -8.570 1.00 88.38 284 ASP A O 1
ATOM 2129 N N . GLY A 1 285 ? 7.579 11.891 -8.488 1.00 81.31 285 GLY A N 1
ATOM 2130 C CA . GLY A 1 285 ? 7.527 11.583 -9.920 1.00 81.31 285 GLY A CA 1
ATOM 2131 C C . GLY A 1 285 ? 8.561 10.551 -10.398 1.00 81.31 285 GLY A C 1
ATOM 2132 O O . GLY A 1 285 ? 8.929 10.586 -11.570 1.00 81.31 285 GLY A O 1
ATOM 2133 N N . ALA A 1 286 ? 9.050 9.656 -9.526 1.00 78.06 286 ALA A N 1
ATOM 2134 C CA . ALA A 1 286 ? 10.057 8.653 -9.881 1.00 78.06 286 ALA A CA 1
ATOM 2135 C C . ALA A 1 286 ? 9.658 7.818 -11.116 1.00 78.06 286 ALA A C 1
ATOM 2137 O O . ALA A 1 286 ? 8.740 7.000 -11.074 1.00 78.06 286 ALA A O 1
ATOM 2138 N N . GLN A 1 287 ? 10.398 8.016 -12.205 1.00 74.12 287 GLN A N 1
ATOM 2139 C CA . GLN A 1 287 ? 10.506 7.099 -13.344 1.00 74.12 287 GLN A CA 1
ATOM 2140 C C . GLN A 1 287 ? 11.843 6.337 -13.216 1.00 74.12 287 GLN A C 1
ATOM 2142 O O . GLN A 1 287 ? 12.529 6.471 -12.201 1.00 74.12 287 GLN A O 1
ATOM 2147 N N . VAL A 1 288 ? 12.258 5.516 -14.186 1.00 69.81 288 VAL A N 1
ATOM 2148 C CA . VAL A 1 288 ? 13.633 4.970 -14.178 1.00 69.81 288 VAL A CA 1
ATOM 2149 C C . VAL A 1 288 ? 14.599 6.129 -14.459 1.00 69.81 288 VAL A C 1
ATOM 2151 O O . VAL A 1 288 ? 14.905 6.420 -15.606 1.00 69.81 288 VAL A O 1
ATOM 2154 N N . VAL A 1 289 ? 15.008 6.853 -13.410 1.00 63.16 289 VAL A N 1
ATOM 2155 C CA . VAL A 1 289 ? 15.763 8.117 -13.529 1.00 63.16 289 VAL A CA 1
ATOM 2156 C C . VAL A 1 289 ? 17.248 7.869 -13.797 1.00 63.16 289 VAL A C 1
ATOM 2158 O O . VAL A 1 289 ? 17.893 8.653 -14.485 1.00 63.16 289 VAL A O 1
ATOM 2161 N N . THR A 1 290 ? 17.808 6.771 -13.290 1.00 64.88 290 THR A N 1
ATOM 2162 C CA . THR A 1 290 ? 19.204 6.408 -13.535 1.00 64.88 290 THR A CA 1
ATOM 2163 C C . THR A 1 290 ? 19.353 4.897 -13.643 1.00 64.88 290 THR A C 1
ATOM 2165 O O . THR A 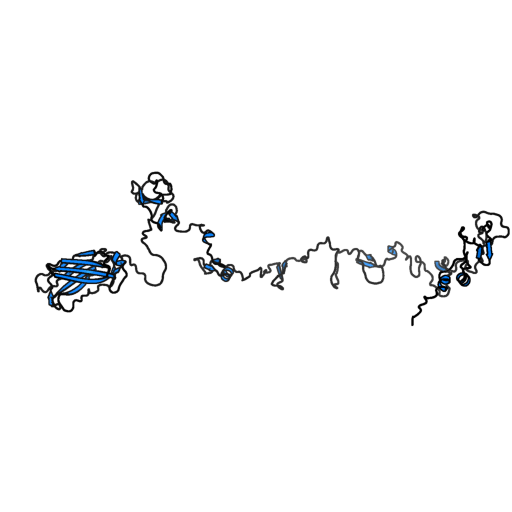1 290 ? 19.063 4.144 -12.716 1.00 64.88 290 THR A O 1
ATOM 2168 N N . VAL A 1 291 ? 19.847 4.435 -14.789 1.00 68.69 291 VAL A N 1
ATOM 2169 C CA . VAL A 1 291 ? 20.445 3.105 -14.885 1.00 68.69 291 VAL A CA 1
ATOM 2170 C C . VAL A 1 291 ? 21.891 3.277 -14.442 1.00 68.69 291 VAL A C 1
ATOM 2172 O O . VAL A 1 291 ? 22.662 3.994 -15.075 1.00 68.69 291 VAL A O 1
ATOM 2175 N N . ALA A 1 292 ? 22.265 2.684 -13.312 1.00 73.56 292 ALA A N 1
ATOM 2176 C CA . ALA A 1 292 ? 23.670 2.617 -12.947 1.00 73.56 292 ALA A CA 1
ATOM 2177 C C . ALA A 1 292 ? 24.357 1.660 -13.927 1.00 73.56 292 ALA A C 1
ATOM 2179 O O . ALA A 1 292 ? 23.945 0.506 -14.063 1.00 73.56 292 ALA A O 1
ATOM 2180 N N . ALA A 1 293 ? 25.391 2.137 -14.619 1.00 72.56 293 ALA A N 1
ATOM 2181 C CA . ALA A 1 293 ? 26.239 1.277 -15.426 1.00 72.56 293 ALA A CA 1
ATOM 2182 C C . ALA A 1 293 ? 26.888 0.221 -14.513 1.00 72.56 293 ALA A C 1
ATOM 2184 O O . ALA A 1 293 ? 27.811 0.515 -13.754 1.00 72.56 293 ALA A O 1
ATOM 2185 N N . GLY A 1 294 ? 26.366 -1.006 -14.552 1.00 73.12 294 GLY A N 1
ATOM 2186 C CA . GLY A 1 294 ? 27.047 -2.173 -14.004 1.00 73.12 294 GLY A CA 1
ATOM 2187 C C . GLY A 1 294 ? 28.281 -2.525 -14.838 1.00 73.12 294 GLY A C 1
ATOM 2188 O O . GLY A 1 294 ? 28.547 -1.921 -15.879 1.00 73.12 294 GLY A O 1
ATOM 2189 N N . ALA A 1 295 ? 29.035 -3.542 -14.413 1.00 79.56 295 ALA A N 1
ATOM 2190 C CA . ALA A 1 295 ? 30.077 -4.106 -15.268 1.00 79.56 295 ALA A CA 1
ATOM 2191 C C . ALA A 1 295 ? 29.469 -4.473 -16.631 1.00 79.56 295 ALA A C 1
ATOM 2193 O O . ALA A 1 295 ? 28.396 -5.073 -16.678 1.00 79.56 295 ALA A O 1
ATOM 2194 N N . ASN A 1 296 ? 30.151 -4.115 -17.722 1.00 77.31 296 ASN A N 1
ATOM 2195 C CA . ASN A 1 296 ? 29.700 -4.378 -19.088 1.00 77.31 296 ASN A CA 1
ATOM 2196 C C . ASN A 1 296 ? 28.413 -3.654 -19.506 1.00 77.31 296 ASN A C 1
ATOM 2198 O O . ASN A 1 296 ? 27.772 -4.095 -20.454 1.00 77.31 296 ASN A O 1
ATOM 2202 N N . ILE A 1 297 ? 28.043 -2.553 -18.851 1.00 82.62 297 ILE A N 1
ATOM 2203 C CA . ILE A 1 297 ? 26.959 -1.662 -19.269 1.00 82.62 297 ILE A CA 1
ATOM 2204 C C . ILE A 1 297 ? 27.530 -0.248 -19.441 1.00 82.62 297 ILE A C 1
ATOM 2206 O O . ILE A 1 297 ? 28.356 0.198 -18.651 1.00 82.62 297 ILE A O 1
ATOM 2210 N N . THR A 1 298 ? 27.112 0.464 -20.479 1.00 80.00 298 THR A N 1
ATOM 2211 C CA . THR A 1 298 ? 27.329 1.902 -20.673 1.00 80.00 298 THR A CA 1
ATOM 2212 C C . THR A 1 298 ? 25.979 2.578 -20.766 1.00 80.00 298 THR A C 1
ATOM 2214 O O . THR A 1 298 ? 25.084 2.084 -21.449 1.00 80.00 298 THR A O 1
ATOM 2217 N N . VAL A 1 299 ? 25.842 3.708 -20.086 1.00 83.44 299 VAL A N 1
ATOM 2218 C CA . VAL A 1 299 ? 24.625 4.513 -20.103 1.00 83.44 299 VAL A CA 1
ATOM 2219 C C . VAL A 1 299 ? 24.992 5.863 -20.685 1.00 83.44 299 VAL A C 1
ATOM 2221 O O . VAL A 1 299 ? 25.797 6.591 -20.101 1.00 83.44 299 VAL A O 1
ATOM 2224 N N . ASP A 1 300 ? 24.445 6.167 -21.856 1.00 77.75 300 ASP A N 1
ATOM 2225 C CA . ASP A 1 300 ? 24.536 7.497 -22.438 1.00 77.75 300 ASP A CA 1
ATOM 2226 C C . ASP A 1 300 ? 23.496 8.392 -21.758 1.00 77.75 300 ASP A C 1
ATOM 2228 O O . ASP A 1 300 ? 22.296 8.282 -22.007 1.00 77.75 300 ASP A O 1
ATOM 2232 N N . ALA A 1 301 ? 23.974 9.247 -20.856 1.00 73.44 301 ALA A N 1
ATOM 2233 C CA . ALA A 1 301 ? 23.161 10.194 -20.098 1.00 73.44 301 ALA A CA 1
ATOM 2234 C C . ALA A 1 301 ? 23.093 11.583 -20.759 1.00 73.44 301 ALA A C 1
ATOM 2236 O O . ALA A 1 301 ? 22.729 12.557 -20.096 1.00 73.44 301 ALA A O 1
ATOM 2237 N N . THR A 1 302 ? 23.466 11.702 -22.039 1.00 78.00 302 THR A N 1
ATOM 2238 C CA . THR A 1 302 ? 23.423 12.983 -22.763 1.00 78.00 302 THR A CA 1
ATOM 2239 C C . THR A 1 302 ? 21.982 13.478 -22.961 1.00 78.00 302 THR A C 1
ATOM 2241 O O . THR A 1 302 ? 21.759 14.687 -22.986 1.00 78.00 302 THR A O 1
ATOM 2244 N N . ASP A 1 303 ? 21.002 12.565 -23.012 1.00 72.00 303 ASP A N 1
ATOM 2245 C CA . ASP A 1 303 ? 19.574 12.856 -22.818 1.00 72.00 303 ASP A CA 1
ATOM 2246 C C . ASP A 1 303 ? 19.064 12.157 -21.539 1.00 72.00 303 ASP A C 1
ATOM 2248 O O . ASP A 1 303 ? 18.752 10.964 -21.566 1.00 72.00 303 ASP A O 1
ATOM 2252 N N . PRO A 1 304 ? 18.953 12.874 -20.406 1.00 69.94 304 PRO A N 1
ATOM 2253 C CA . PRO A 1 304 ? 18.464 12.310 -19.149 1.00 69.94 304 PRO A CA 1
ATOM 2254 C C . PRO A 1 304 ? 17.007 11.826 -19.196 1.00 69.94 304 PRO A C 1
ATOM 2256 O O . PRO A 1 304 ? 16.608 11.061 -18.320 1.00 69.94 304 PRO A O 1
ATOM 2259 N N . ALA A 1 305 ? 16.206 12.271 -20.172 1.00 71.69 305 ALA A N 1
ATOM 2260 C CA . ALA A 1 305 ? 14.822 11.824 -20.326 1.00 71.69 305 ALA A CA 1
ATOM 2261 C C . ALA A 1 305 ? 14.722 10.478 -21.064 1.00 71.69 305 ALA A C 1
ATOM 2263 O O . ALA A 1 305 ? 13.754 9.749 -20.859 1.00 71.69 305 ALA A O 1
ATOM 2264 N N . ASN A 1 306 ? 15.721 10.135 -21.889 1.00 74.56 306 ASN A N 1
ATOM 2265 C CA . ASN A 1 306 ? 15.783 8.890 -22.660 1.00 74.56 306 ASN A CA 1
ATOM 2266 C C . ASN A 1 306 ? 17.217 8.323 -22.683 1.00 74.56 306 ASN A C 1
ATOM 2268 O O . ASN A 1 306 ? 17.863 8.317 -23.736 1.00 74.56 306 ASN A O 1
ATOM 2272 N N . PRO A 1 307 ? 17.746 7.841 -21.546 1.00 76.75 307 PRO A N 1
ATOM 2273 C CA . PRO A 1 307 ? 19.106 7.325 -21.502 1.00 76.75 307 PRO A CA 1
ATOM 2274 C C . PRO A 1 307 ? 19.247 6.074 -22.381 1.00 76.75 307 PRO A C 1
ATOM 2276 O O . PRO A 1 307 ? 18.478 5.117 -22.251 1.00 76.75 307 PRO A O 1
ATOM 2279 N N . ILE A 1 308 ? 20.254 6.049 -23.258 1.00 81.00 308 ILE A N 1
ATOM 2280 C CA . ILE A 1 308 ? 20.553 4.859 -24.067 1.00 81.00 308 ILE A CA 1
ATOM 2281 C C . ILE A 1 308 ? 21.412 3.917 -23.225 1.00 81.00 308 ILE A C 1
ATOM 2283 O O . ILE A 1 308 ? 22.527 4.256 -22.829 1.00 81.00 308 ILE A O 1
ATOM 2287 N N . VAL A 1 309 ? 20.900 2.715 -22.963 1.00 82.69 309 VAL A N 1
ATOM 2288 C CA . VAL A 1 309 ? 21.622 1.665 -22.236 1.00 82.69 309 VAL A CA 1
ATOM 2289 C C . VAL A 1 309 ? 22.185 0.669 -23.241 1.00 82.69 309 VAL A C 1
ATOM 2291 O O . VAL A 1 309 ? 21.439 -0.002 -23.950 1.00 82.69 309 VAL A O 1
ATOM 2294 N N . ALA A 1 310 ? 23.507 0.554 -23.283 1.00 76.00 310 ALA A N 1
ATOM 2295 C CA . ALA A 1 310 ? 24.223 -0.400 -24.120 1.00 76.00 310 ALA A CA 1
ATOM 2296 C C . ALA A 1 310 ? 25.033 -1.366 -23.252 1.00 76.00 310 ALA A C 1
ATOM 2298 O O . ALA A 1 310 ? 25.492 -1.004 -22.171 1.00 76.00 310 ALA A O 1
ATOM 2299 N N . ALA A 1 311 ? 25.245 -2.592 -23.724 1.00 74.44 311 ALA A N 1
ATOM 2300 C CA . ALA A 1 311 ? 26.209 -3.488 -23.102 1.00 74.44 311 ALA A CA 1
ATOM 2301 C C . ALA A 1 311 ? 27.627 -3.115 -23.572 1.00 74.44 311 ALA A C 1
ATOM 2303 O O . ALA A 1 311 ? 27.925 -3.187 -24.759 1.00 74.44 311 ALA A O 1
ATOM 2304 N N . SER A 1 312 ? 28.506 -2.716 -22.653 1.00 71.88 312 SER A N 1
ATOM 2305 C CA . SER A 1 312 ? 29.918 -2.408 -22.917 1.00 71.88 312 SER A CA 1
ATOM 2306 C C . SER A 1 312 ? 30.840 -3.632 -22.881 1.00 71.88 312 SER A C 1
ATOM 2308 O O . SER A 1 312 ? 32.018 -3.530 -23.218 1.00 71.88 312 SER A O 1
ATOM 2310 N N . GLY A 1 313 ? 30.315 -4.806 -22.513 1.00 57.56 313 GLY A N 1
ATOM 2311 C CA . GLY A 1 313 ? 31.065 -6.066 -22.460 1.00 57.56 313 GLY A CA 1
ATOM 2312 C C . GLY A 1 313 ? 30.851 -6.958 -23.665 1.00 57.56 313 GLY A C 1
ATOM 2313 O O . GLY A 1 313 ? 30.357 -8.073 -23.528 1.00 57.56 313 GLY A O 1
ATOM 2314 N N . GLY A 1 314 ? 31.244 -6.471 -24.832 1.00 52.88 314 GLY A N 1
ATOM 2315 C CA . GLY A 1 314 ? 31.408 -7.273 -26.033 1.00 52.88 314 GLY A CA 1
ATOM 2316 C C . GLY A 1 314 ? 32.667 -6.805 -26.737 1.00 52.88 314 GLY A C 1
ATOM 2317 O O . GLY A 1 314 ? 32.627 -5.882 -27.542 1.00 52.88 314 GLY A O 1
ATOM 2318 N N . VAL A 1 315 ? 33.805 -7.415 -26.408 1.00 52.94 315 VAL A N 1
ATOM 2319 C CA . VAL A 1 315 ? 35.010 -7.315 -27.235 1.00 52.94 315 VAL A CA 1
ATOM 2320 C C . VAL A 1 315 ? 34.670 -7.939 -28.592 1.00 52.94 315 VAL A C 1
ATOM 2322 O O . VAL A 1 315 ? 34.775 -9.151 -28.751 1.00 52.94 315 VAL A O 1
ATOM 2325 N N . GLY A 1 316 ? 34.222 -7.119 -29.548 1.00 53.94 316 GLY A N 1
ATOM 2326 C CA . GLY A 1 316 ? 34.245 -7.475 -30.967 1.00 53.94 316 GLY A CA 1
ATOM 2327 C C . GLY A 1 316 ? 32.973 -7.349 -31.807 1.00 53.94 316 GLY A C 1
ATOM 2328 O O . GLY A 1 316 ? 32.976 -7.969 -32.863 1.00 53.94 316 GLY A O 1
ATOM 2329 N N . ASP A 1 317 ? 31.934 -6.585 -31.446 1.00 51.59 317 ASP A N 1
ATOM 2330 C CA . ASP A 1 317 ? 30.807 -6.425 -32.386 1.00 51.59 317 ASP A CA 1
ATOM 2331 C C . ASP A 1 317 ? 30.072 -5.078 -32.290 1.00 51.59 317 ASP A C 1
ATOM 2333 O O . ASP A 1 317 ? 29.851 -4.552 -31.198 1.00 51.59 317 ASP A O 1
ATOM 2337 N N . MET A 1 318 ? 29.698 -4.512 -33.444 1.00 54.75 318 MET A N 1
ATOM 2338 C CA . MET A 1 318 ? 28.823 -3.335 -33.511 1.00 54.75 318 MET A CA 1
ATOM 2339 C C . MET A 1 318 ? 27.437 -3.721 -32.991 1.00 54.75 318 MET A C 1
ATOM 2341 O O . MET A 1 318 ? 26.806 -4.642 -33.503 1.00 54.75 318 MET A O 1
ATOM 2345 N N . LEU A 1 319 ? 26.908 -2.962 -32.036 1.00 53.25 319 LEU A N 1
ATOM 2346 C CA . LEU A 1 319 ? 25.508 -3.070 -31.633 1.00 53.25 319 LEU A CA 1
ATOM 2347 C C . LEU A 1 319 ? 24.584 -2.616 -32.780 1.00 53.25 319 LEU A C 1
ATOM 2349 O O . LEU A 1 319 ? 24.369 -1.428 -32.990 1.00 53.25 319 LEU A O 1
ATOM 2353 N N . ILE A 1 320 ? 24.087 -3.601 -33.532 1.00 53.66 320 ILE A N 1
ATOM 2354 C CA . ILE A 1 320 ? 22.724 -3.749 -34.069 1.00 53.66 320 ILE A CA 1
ATOM 2355 C C . ILE A 1 320 ? 21.988 -2.416 -34.339 1.00 53.66 320 ILE A C 1
ATOM 2357 O O . ILE A 1 320 ? 21.272 -1.890 -33.493 1.00 53.66 320 ILE A O 1
ATOM 2361 N N . SER A 1 321 ? 22.014 -1.965 -35.594 1.00 47.69 321 SER A N 1
ATOM 2362 C CA . SER A 1 321 ? 20.723 -1.918 -36.290 1.00 47.69 321 SER A CA 1
ATOM 2363 C C . SER A 1 321 ? 20.510 -3.322 -36.843 1.00 47.69 321 SER A C 1
ATOM 2365 O O . SER A 1 321 ? 21.486 -3.963 -37.231 1.00 47.69 321 SER A O 1
ATOM 2367 N N . THR A 1 322 ? 19.294 -3.849 -36.798 1.00 48.72 322 THR A N 1
ATOM 2368 C CA . THR A 1 322 ? 18.932 -5.159 -37.348 1.00 48.72 322 THR A CA 1
ATOM 2369 C C . THR A 1 322 ? 19.346 -5.235 -38.820 1.00 48.72 322 THR A C 1
ATOM 2371 O O . THR A 1 322 ? 18.610 -4.838 -39.717 1.00 48.72 322 THR A O 1
ATOM 2374 N N . TYR A 1 323 ? 20.566 -5.708 -39.060 1.00 49.78 323 TYR A N 1
ATOM 2375 C CA . TYR A 1 323 ? 21.094 -5.997 -40.378 1.00 49.78 323 TYR A CA 1
ATOM 2376 C C . TYR A 1 323 ? 20.437 -7.299 -40.825 1.00 49.78 323 TYR A C 1
ATOM 2378 O O . TYR A 1 323 ? 20.799 -8.375 -40.354 1.00 49.78 323 TYR A O 1
ATOM 2386 N N . ASP A 1 324 ? 19.409 -7.180 -41.660 1.00 50.34 324 ASP A N 1
ATOM 2387 C CA . ASP A 1 324 ? 18.822 -8.289 -42.404 1.00 50.34 324 ASP A CA 1
ATOM 2388 C C . ASP A 1 324 ? 19.623 -8.478 -43.709 1.00 50.34 324 ASP A C 1
ATOM 2390 O O . ASP A 1 324 ? 19.437 -7.714 -44.662 1.00 50.34 324 ASP A O 1
ATOM 2394 N N . PRO A 1 325 ? 20.538 -9.464 -43.789 1.00 49.62 325 PRO A N 1
ATOM 2395 C CA . PRO A 1 325 ? 21.345 -9.692 -44.985 1.00 49.62 325 PRO A CA 1
ATOM 2396 C C . PRO A 1 325 ? 20.535 -10.241 -46.170 1.00 49.62 325 PRO A C 1
ATOM 2398 O O . PRO A 1 325 ? 21.087 -10.370 -47.262 1.00 49.62 325 PRO A O 1
ATOM 2401 N N . ALA A 1 326 ? 19.251 -10.585 -45.997 1.00 50.62 326 ALA A N 1
ATOM 2402 C CA . ALA A 1 326 ? 18.439 -11.130 -47.083 1.00 50.62 326 ALA A CA 1
ATOM 2403 C C . ALA A 1 326 ? 17.868 -10.050 -48.022 1.00 50.62 326 ALA A C 1
ATOM 2405 O O . ALA A 1 326 ? 17.427 -10.383 -49.123 1.00 50.62 326 ALA A O 1
ATOM 2406 N N . THR A 1 327 ? 17.879 -8.773 -47.621 1.00 50.88 327 THR A N 1
ATOM 2407 C CA . THR A 1 327 ? 17.212 -7.689 -48.368 1.00 50.88 327 THR A CA 1
ATOM 2408 C C . THR A 1 327 ? 18.113 -6.512 -48.755 1.00 50.88 327 THR A C 1
ATOM 2410 O O . THR A 1 327 ? 17.663 -5.622 -49.478 1.00 50.88 327 THR A O 1
ATOM 2413 N N . VAL A 1 328 ? 19.399 -6.522 -48.384 1.00 44.50 328 VAL A N 1
ATOM 2414 C CA . VAL A 1 328 ? 20.363 -5.476 -48.769 1.00 44.50 328 VAL A CA 1
ATOM 2415 C C . VAL A 1 328 ? 21.553 -6.106 -49.490 1.00 44.50 328 VAL A C 1
ATOM 2417 O O . VAL A 1 328 ? 22.406 -6.736 -48.871 1.00 44.50 328 VAL A O 1
ATOM 2420 N N . SER A 1 329 ? 21.645 -5.918 -50.810 1.00 50.44 329 SER A N 1
ATOM 2421 C CA . SER A 1 329 ? 22.921 -6.082 -51.514 1.00 50.44 329 SER A CA 1
ATOM 2422 C C . SER A 1 329 ? 23.925 -5.118 -50.883 1.00 50.44 329 SER A C 1
ATOM 2424 O O . SER A 1 329 ? 23.674 -3.918 -50.895 1.00 50.44 329 SER A O 1
ATOM 2426 N N . GLU A 1 330 ? 24.996 -5.654 -50.288 1.00 54.16 330 GLU A N 1
ATOM 2427 C CA . GLU A 1 330 ? 26.082 -4.949 -49.585 1.00 54.16 330 GLU A CA 1
ATOM 2428 C C . GLU A 1 330 ? 26.234 -3.473 -49.987 1.00 54.16 330 GLU A C 1
ATOM 2430 O O . GLU A 1 330 ? 26.904 -3.133 -50.963 1.00 54.16 330 GLU A O 1
ATOM 2435 N N . GLN A 1 331 ? 25.628 -2.566 -49.222 1.00 53.31 331 GLN A N 1
ATOM 2436 C CA . GLN A 1 331 ? 25.824 -1.142 -49.443 1.00 53.31 331 GLN A CA 1
ATOM 2437 C C . GLN A 1 331 ? 27.039 -0.682 -48.628 1.00 53.31 331 GLN A C 1
ATOM 2439 O O . GLN A 1 331 ? 26.913 -0.234 -47.489 1.00 53.31 331 GLN A O 1
ATOM 2444 N N . LEU A 1 332 ? 28.234 -0.783 -49.221 1.00 59.66 332 LEU A N 1
ATOM 2445 C CA . LEU A 1 332 ? 29.408 -0.036 -48.762 1.00 59.66 332 LEU A CA 1
ATOM 2446 C C . LEU A 1 332 ? 29.165 1.455 -49.042 1.00 59.66 332 LEU A C 1
ATOM 2448 O O . LEU A 1 332 ? 29.480 1.952 -50.121 1.00 59.66 332 LEU A O 1
ATOM 2452 N N . VAL A 1 333 ? 28.595 2.186 -48.084 1.00 55.09 333 VAL A N 1
ATOM 2453 C CA . VAL A 1 333 ? 28.564 3.655 -48.129 1.00 55.09 333 VAL A CA 1
ATOM 2454 C C . VAL A 1 333 ? 29.206 4.240 -46.882 1.00 55.09 333 VAL A C 1
ATOM 2456 O O . VAL A 1 333 ? 28.738 4.061 -45.763 1.00 55.09 333 VAL A O 1
ATOM 2459 N N . GLY A 1 334 ? 30.298 4.966 -47.097 1.00 48.31 334 GLY A N 1
ATOM 2460 C CA . GLY A 1 334 ? 31.002 5.731 -46.080 1.00 48.31 334 GLY A CA 1
ATOM 2461 C C . GLY A 1 334 ? 31.855 6.799 -46.753 1.00 48.31 334 GLY A C 1
ATOM 2462 O O . GLY A 1 334 ? 32.627 6.507 -47.664 1.00 48.31 334 GLY A O 1
ATOM 2463 N N . LEU A 1 335 ? 31.657 8.045 -46.331 1.00 56.09 335 LEU A N 1
ATOM 2464 C CA . LEU A 1 335 ? 32.315 9.246 -46.833 1.00 56.09 335 LEU A CA 1
ATOM 2465 C C . LEU A 1 335 ? 33.845 9.098 -46.714 1.00 56.09 335 LEU A C 1
ATOM 2467 O O . LEU A 1 335 ? 34.379 9.017 -45.614 1.00 56.09 335 LEU A O 1
ATOM 2471 N N . THR A 1 336 ? 34.524 9.028 -47.859 1.00 50.88 336 THR A N 1
ATOM 2472 C CA . THR A 1 336 ? 35.976 9.202 -48.043 1.00 50.88 336 THR A CA 1
ATOM 2473 C C . THR A 1 336 ? 36.866 8.582 -46.953 1.00 50.88 336 THR A C 1
ATOM 2475 O O . THR A 1 336 ? 37.603 9.282 -46.262 1.00 50.88 336 THR A O 1
ATOM 2478 N N . ALA A 1 337 ? 36.854 7.256 -46.823 1.00 43.38 337 ALA A N 1
ATOM 2479 C CA . ALA A 1 337 ? 37.868 6.529 -46.063 1.00 43.38 337 ALA A CA 1
ATOM 2480 C C . ALA A 1 337 ? 38.521 5.478 -46.965 1.00 43.38 337 ALA A C 1
ATOM 2482 O O . ALA A 1 337 ? 37.831 4.674 -47.589 1.00 43.38 337 ALA A O 1
ATOM 2483 N N . ALA A 1 338 ? 39.853 5.478 -47.041 1.00 54.97 338 ALA A N 1
ATOM 2484 C CA . ALA A 1 338 ? 40.586 4.358 -47.615 1.00 54.97 338 ALA A CA 1
ATOM 2485 C C . ALA A 1 338 ? 40.319 3.125 -46.739 1.00 54.97 338 ALA A C 1
ATOM 2487 O O . ALA A 1 338 ? 40.679 3.112 -45.563 1.00 54.97 338 ALA A O 1
ATOM 2488 N 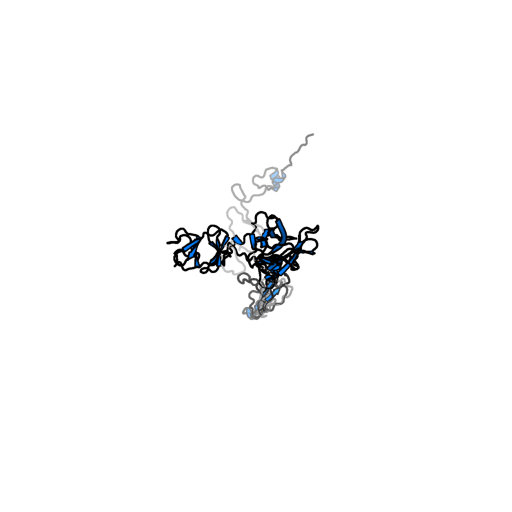N . GLN A 1 339 ? 39.654 2.115 -47.293 1.00 55.31 339 GLN A N 1
ATOM 2489 C CA . GLN A 1 339 ? 39.331 0.881 -46.582 1.00 55.31 339 GLN A CA 1
ATOM 2490 C C . GLN A 1 339 ? 40.159 -0.267 -47.157 1.00 55.31 339 GLN A C 1
ATOM 2492 O O . GLN A 1 339 ? 40.166 -0.501 -48.364 1.00 55.31 339 GLN A O 1
ATOM 2497 N N . ALA A 1 340 ? 40.874 -0.975 -46.282 1.00 59.53 340 ALA A N 1
ATOM 2498 C CA . ALA A 1 340 ? 41.594 -2.191 -46.632 1.00 59.53 340 ALA A CA 1
ATOM 2499 C C . ALA A 1 340 ? 40.671 -3.400 -46.421 1.00 59.53 340 ALA A C 1
ATOM 2501 O O . ALA A 1 340 ? 40.258 -3.685 -45.299 1.00 59.53 340 ALA A O 1
ATOM 2502 N N . LEU A 1 341 ? 40.348 -4.105 -47.504 1.00 65.44 341 LEU A N 1
ATOM 2503 C CA . LEU A 1 341 ? 39.622 -5.374 -47.471 1.00 65.44 341 LEU A CA 1
ATOM 2504 C C . LEU A 1 341 ? 40.643 -6.516 -47.378 1.00 65.44 341 LEU A C 1
ATOM 2506 O O . LEU A 1 341 ? 41.309 -6.834 -48.361 1.00 65.44 341 LEU A O 1
ATOM 2510 N N . THR A 1 342 ? 40.783 -7.137 -46.207 1.00 59.56 342 THR A N 1
ATOM 2511 C CA . THR A 1 342 ? 41.626 -8.331 -46.007 1.00 59.56 342 THR A CA 1
ATOM 2512 C C . THR A 1 342 ? 40.760 -9.593 -45.979 1.00 59.56 342 THR A C 1
ATOM 2514 O O . THR A 1 342 ? 39.716 -9.618 -45.332 1.00 59.56 342 THR A O 1
ATOM 2517 N N . ASN A 1 343 ? 41.192 -10.663 -46.660 1.00 52.94 343 ASN A N 1
ATOM 2518 C CA . ASN A 1 343 ? 40.517 -11.975 -46.712 1.00 52.94 343 ASN A CA 1
ATOM 2519 C C . ASN A 1 343 ? 39.068 -11.966 -47.248 1.00 52.94 343 ASN A C 1
ATOM 2521 O O . ASN A 1 343 ? 38.250 -12.801 -46.855 1.00 52.94 343 ASN A O 1
ATOM 2525 N N . LYS A 1 344 ? 38.734 -11.045 -48.156 1.00 56.91 344 LYS A N 1
ATOM 2526 C CA . LYS A 1 344 ? 37.440 -11.012 -48.856 1.00 56.91 344 LYS A CA 1
ATOM 2527 C C . LYS A 1 344 ? 37.661 -11.077 -50.365 1.00 56.91 344 LYS A C 1
ATOM 2529 O O . LYS A 1 344 ? 38.559 -10.418 -50.878 1.00 56.91 344 LYS A O 1
ATOM 2534 N N . SER A 1 345 ? 36.841 -11.855 -51.073 1.00 56.16 345 SER A N 1
ATOM 2535 C CA . SER A 1 345 ? 36.785 -11.826 -52.538 1.00 56.16 345 SER A CA 1
ATOM 2536 C C . SER A 1 345 ? 35.812 -10.738 -52.978 1.00 56.16 345 SER A C 1
ATOM 2538 O O . SER A 1 345 ? 34.640 -10.795 -52.606 1.00 56.16 345 SER A O 1
ATOM 2540 N N . VAL A 1 346 ? 36.261 -9.780 -53.786 1.00 60.06 346 VAL A N 1
ATOM 2541 C CA . VAL A 1 346 ? 35.368 -8.788 -54.397 1.00 60.06 346 VAL A CA 1
ATOM 2542 C C . VAL A 1 346 ? 35.046 -9.262 -55.812 1.00 60.06 346 VAL A C 1
ATOM 2544 O O . VAL A 1 346 ? 35.913 -9.247 -56.681 1.00 60.06 346 VAL A O 1
ATOM 2547 N N . ASN A 1 347 ? 33.824 -9.743 -56.038 1.00 56.03 347 ASN A N 1
ATOM 2548 C CA . ASN A 1 347 ? 33.400 -10.264 -57.339 1.00 56.03 347 ASN A CA 1
ATOM 2549 C C . ASN A 1 347 ? 32.475 -9.247 -58.027 1.00 56.03 347 ASN A C 1
ATOM 2551 O O . ASN A 1 347 ? 31.513 -8.790 -57.418 1.00 56.03 347 ASN A O 1
ATOM 2555 N N . GLY A 1 348 ? 32.761 -8.880 -59.281 1.00 57.53 348 GLY A N 1
ATOM 2556 C CA . GLY A 1 348 ? 31.910 -7.966 -60.061 1.00 57.53 348 GLY A CA 1
ATOM 2557 C C . GLY A 1 348 ? 32.094 -6.462 -59.800 1.00 57.53 348 GLY A C 1
ATOM 2558 O O . GLY A 1 348 ? 31.151 -5.694 -59.986 1.00 57.53 348 GLY A O 1
ATOM 2559 N N . VAL A 1 349 ? 33.290 -6.007 -59.403 1.00 58.88 349 VAL A N 1
ATOM 2560 C CA . VAL A 1 349 ? 33.581 -4.565 -59.268 1.00 58.88 349 VAL A CA 1
ATOM 2561 C C . VAL A 1 349 ? 33.437 -3.862 -60.620 1.00 58.88 349 VAL A C 1
ATOM 2563 O O . VAL A 1 349 ? 34.208 -4.115 -61.543 1.00 58.88 349 VAL A O 1
ATOM 2566 N N . THR A 1 350 ? 32.490 -2.929 -60.724 1.00 54.91 350 THR A N 1
ATOM 2567 C CA . THR A 1 350 ? 32.423 -1.984 -61.848 1.00 54.91 350 THR A CA 1
ATOM 2568 C C . THR A 1 350 ? 33.127 -0.694 -61.435 1.00 54.91 350 THR A C 1
ATOM 2570 O O . THR A 1 350 ? 32.579 0.108 -60.680 1.00 54.91 350 THR A O 1
ATOM 2573 N N . LEU A 1 351 ? 34.360 -0.490 -61.904 1.00 56.25 351 LEU A N 1
ATOM 2574 C CA . LEU A 1 351 ? 35.079 0.768 -61.706 1.00 56.25 351 LEU A CA 1
ATOM 2575 C C . LEU A 1 351 ? 34.536 1.813 -62.678 1.00 56.25 351 LEU A C 1
ATOM 2577 O O . LEU A 1 351 ? 34.919 1.848 -63.845 1.00 56.25 351 LEU A O 1
ATOM 2581 N N . ASN A 1 352 ? 33.662 2.695 -62.201 1.00 55.59 352 ASN A N 1
ATOM 2582 C CA . ASN A 1 352 ? 33.198 3.831 -62.992 1.00 55.59 352 ASN A CA 1
ATOM 2583 C C . ASN A 1 352 ? 34.204 4.995 -62.901 1.00 55.59 352 ASN A C 1
ATOM 2585 O O . ASN A 1 352 ? 33.855 6.119 -62.549 1.00 55.59 352 ASN A O 1
ATOM 2589 N N . SER A 1 353 ? 35.488 4.729 -63.160 1.00 46.53 353 SER A N 1
ATOM 2590 C CA . SER A 1 353 ? 36.450 5.803 -63.400 1.00 46.53 353 SER A CA 1
ATOM 2591 C C . SER A 1 353 ? 36.299 6.245 -64.849 1.00 46.53 353 SER A C 1
ATOM 2593 O O . SER A 1 353 ? 36.538 5.469 -65.774 1.00 46.53 353 SER A O 1
ATOM 2595 N N . ALA A 1 354 ? 35.866 7.489 -65.037 1.00 44.19 354 ALA A N 1
ATOM 2596 C CA . ALA A 1 354 ? 35.753 8.118 -66.340 1.00 44.19 354 ALA A CA 1
ATOM 2597 C C . ALA A 1 354 ? 37.081 8.012 -67.116 1.00 44.19 354 ALA A C 1
ATOM 2599 O O . ALA A 1 354 ? 38.053 8.682 -66.785 1.00 44.19 354 ALA A O 1
ATOM 2600 N N . GLY A 1 355 ? 37.083 7.192 -68.169 1.00 52.06 355 GLY A N 1
ATOM 2601 C CA . GLY A 1 355 ? 38.042 7.261 -69.269 1.00 52.06 355 GLY A CA 1
ATOM 2602 C C . GLY A 1 355 ? 39.316 6.422 -69.124 1.00 52.06 355 GLY A C 1
ATOM 2603 O O . GLY A 1 355 ? 40.276 6.838 -68.489 1.00 52.06 355 GLY A O 1
ATOM 2604 N N . GLY A 1 356 ? 39.368 5.313 -69.873 1.00 51.97 356 GLY A N 1
ATOM 2605 C CA . GLY A 1 356 ? 40.614 4.823 -70.477 1.00 51.97 356 GLY A CA 1
ATOM 2606 C C . GLY A 1 356 ? 41.105 3.445 -70.027 1.00 51.97 356 GLY A C 1
ATOM 2607 O O . GLY A 1 356 ? 41.965 3.349 -69.164 1.00 51.97 356 GLY A O 1
ATOM 2608 N N . GLY A 1 357 ? 40.653 2.391 -70.718 1.00 55.09 357 GLY A N 1
ATOM 2609 C CA . GLY A 1 357 ? 41.310 1.075 -70.741 1.00 55.09 357 GLY A CA 1
ATOM 2610 C C . GLY A 1 357 ? 40.581 -0.018 -69.958 1.00 55.09 357 GLY A C 1
ATOM 2611 O O . GLY A 1 357 ? 40.447 0.050 -68.743 1.00 55.09 357 GLY A O 1
ATOM 2612 N N . VAL A 1 358 ? 40.124 -1.057 -70.663 1.00 55.91 358 VAL A N 1
ATOM 2613 C CA . VAL A 1 358 ? 39.470 -2.239 -70.077 1.00 55.91 358 VAL A CA 1
ATOM 2614 C C . VAL A 1 358 ? 40.539 -3.124 -69.414 1.00 55.91 358 VAL A C 1
ATOM 2616 O O . VAL A 1 358 ? 41.035 -4.076 -70.015 1.00 55.91 358 VAL A O 1
ATOM 2619 N N . ALA A 1 359 ? 40.961 -2.774 -68.199 1.00 62.66 359 ALA A N 1
ATOM 2620 C CA . ALA A 1 359 ? 41.820 -3.623 -67.376 1.00 62.66 359 ALA A CA 1
ATOM 2621 C C . ALA A 1 359 ? 40.961 -4.639 -66.606 1.00 62.66 359 ALA A C 1
ATOM 2623 O O . ALA A 1 359 ? 39.939 -4.276 -66.024 1.00 62.66 359 ALA A O 1
ATOM 2624 N N . ARG A 1 360 ? 41.371 -5.913 -66.586 1.00 64.62 360 ARG A N 1
ATOM 2625 C CA . ARG A 1 360 ? 40.700 -6.967 -65.806 1.00 64.62 360 ARG A CA 1
ATOM 2626 C C . ARG A 1 360 ? 41.397 -7.169 -64.462 1.00 64.62 360 ARG A C 1
ATOM 2628 O O . ARG A 1 360 ? 42.627 -7.098 -64.398 1.00 64.62 360 ARG A O 1
ATOM 2635 N N . LEU A 1 361 ? 40.608 -7.423 -63.420 1.00 66.31 361 LEU A N 1
ATOM 2636 C CA . LEU A 1 361 ? 41.086 -7.792 -62.087 1.00 66.31 361 LEU A CA 1
ATOM 2637 C C . LEU A 1 361 ? 41.540 -9.259 -62.100 1.00 66.31 361 LEU A C 1
ATOM 2639 O O . LEU A 1 361 ? 40.795 -10.126 -62.556 1.00 66.31 361 LEU A O 1
ATOM 2643 N N . LYS A 1 362 ? 42.760 -9.530 -61.639 1.00 60.69 362 LYS A N 1
ATOM 2644 C CA . LYS A 1 362 ? 43.292 -10.888 -61.448 1.00 60.69 362 LYS A CA 1
ATOM 2645 C C . LYS A 1 362 ? 42.912 -11.454 -60.079 1.00 60.69 362 LYS A C 1
ATOM 2647 O O . LYS A 1 362 ? 42.570 -10.705 -59.168 1.00 60.69 362 LYS A O 1
ATOM 2652 N N . ASP A 1 363 ? 43.081 -12.766 -59.917 1.00 56.53 363 ASP A N 1
ATOM 2653 C CA . ASP A 1 363 ? 42.896 -13.477 -58.640 1.00 56.53 363 ASP A CA 1
ATOM 2654 C C . ASP A 1 363 ? 43.830 -12.966 -57.523 1.00 56.53 363 ASP A C 1
ATOM 2656 O O . ASP A 1 363 ? 43.534 -13.125 -56.342 1.00 56.53 363 ASP A O 1
ATOM 2660 N N . ASP A 1 364 ? 44.943 -12.316 -57.887 1.00 59.03 364 ASP A N 1
ATOM 2661 C CA . ASP A 1 364 ? 45.878 -11.660 -56.961 1.00 59.03 364 ASP A CA 1
ATOM 2662 C C . ASP A 1 364 ? 45.469 -10.222 -56.576 1.00 59.03 364 ASP A C 1
ATOM 2664 O O . ASP A 1 364 ? 46.186 -9.547 -55.836 1.00 59.03 364 ASP A O 1
ATOM 2668 N N . GLY A 1 365 ? 44.324 -9.744 -57.073 1.00 54.28 365 GLY A N 1
ATOM 2669 C CA . GLY A 1 365 ? 43.796 -8.411 -56.797 1.00 54.28 365 GLY A CA 1
ATOM 2670 C C . GLY A 1 365 ? 44.428 -7.279 -57.617 1.00 54.28 365 GLY A C 1
ATOM 2671 O O . GLY A 1 365 ? 44.096 -6.115 -57.384 1.00 54.28 365 GLY A O 1
ATOM 2672 N N . THR A 1 366 ? 45.312 -7.569 -58.579 1.00 60.22 366 THR A N 1
ATOM 2673 C CA . THR A 1 366 ? 45.922 -6.550 -59.452 1.00 60.22 366 THR A CA 1
ATOM 2674 C C . THR A 1 366 ? 45.121 -6.326 -60.739 1.00 60.22 366 THR A C 1
ATOM 2676 O O . THR A 1 366 ? 44.516 -7.246 -61.291 1.00 60.22 366 THR A O 1
ATOM 2679 N N . TYR A 1 367 ? 45.122 -5.090 -61.251 1.00 64.44 367 TYR A N 1
ATOM 2680 C CA . TYR A 1 367 ? 44.532 -4.758 -62.551 1.00 64.44 367 TYR A CA 1
ATOM 2681 C C . TYR A 1 367 ? 45.589 -4.850 -63.643 1.00 64.44 367 TYR A C 1
ATOM 2683 O O . TYR A 1 367 ? 46.643 -4.222 -63.543 1.00 64.44 367 TYR A O 1
ATOM 2691 N N . THR A 1 368 ? 45.301 -5.593 -64.711 1.00 64.56 368 THR A N 1
ATOM 2692 C CA . THR A 1 368 ? 46.194 -5.653 -65.876 1.00 64.56 368 THR A CA 1
ATOM 2693 C C . THR A 1 368 ? 45.434 -5.573 -67.189 1.00 64.56 368 THR A C 1
ATOM 2695 O O . THR A 1 368 ? 44.287 -6.012 -67.288 1.00 64.56 368 THR A O 1
ATOM 2698 N N . ASN A 1 369 ? 46.090 -5.019 -68.209 1.00 64.38 369 ASN A N 1
ATOM 2699 C CA . ASN A 1 369 ? 45.606 -5.094 -69.582 1.00 64.38 369 ASN A CA 1
ATOM 2700 C C . ASN A 1 369 ? 45.639 -6.551 -70.055 1.00 64.38 369 ASN A C 1
ATOM 2702 O O . ASN A 1 369 ? 46.551 -7.292 -69.688 1.00 64.38 369 ASN A O 1
ATOM 2706 N N . VAL A 1 370 ? 44.675 -6.939 -70.896 1.00 64.69 370 VAL A N 1
ATOM 2707 C CA . VAL A 1 370 ? 44.685 -8.254 -71.552 1.00 64.69 370 VAL A CA 1
ATOM 2708 C C . VAL A 1 370 ? 45.976 -8.381 -72.353 1.00 64.69 370 VAL A C 1
ATOM 2710 O O . VAL A 1 370 ? 46.228 -7.608 -73.279 1.00 64.69 370 VAL A O 1
ATOM 2713 N N . THR A 1 371 ? 46.814 -9.336 -71.971 1.00 62.09 371 THR A N 1
ATOM 2714 C CA . THR A 1 371 ? 48.083 -9.586 -72.648 1.00 62.09 371 THR A CA 1
ATOM 2715 C C . THR A 1 371 ? 47.870 -10.530 -73.837 1.00 62.09 371 THR A C 1
ATOM 2717 O O . THR A 1 371 ? 46.978 -11.381 -73.799 1.00 62.09 371 THR A O 1
ATOM 2720 N N . PRO A 1 372 ? 48.699 -10.447 -74.894 1.00 55.25 372 PRO A N 1
ATOM 2721 C CA . PRO A 1 372 ? 48.622 -11.367 -76.033 1.00 55.25 372 PRO A CA 1
ATOM 2722 C C . PRO A 1 372 ? 48.674 -12.858 -75.638 1.00 55.25 372 PRO A C 1
ATOM 2724 O O . PRO A 1 372 ? 47.974 -13.682 -76.215 1.00 55.25 372 PRO A O 1
ATOM 2727 N N . ALA A 1 373 ? 49.410 -13.211 -74.581 1.00 56.97 373 ALA A N 1
ATOM 2728 C CA . ALA A 1 373 ? 49.497 -14.589 -74.090 1.00 56.97 373 ALA A CA 1
ATOM 2729 C C . ALA A 1 373 ? 48.144 -15.166 -73.622 1.00 56.97 373 ALA A C 1
ATOM 2731 O O . ALA A 1 373 ? 47.918 -16.371 -73.711 1.00 56.97 373 ALA A O 1
ATOM 2732 N N . GLU A 1 374 ? 47.229 -14.316 -73.155 1.00 57.91 374 GLU A N 1
ATOM 2733 C CA . GLU A 1 374 ? 45.957 -14.727 -72.552 1.00 57.91 374 GLU A CA 1
ATOM 2734 C C . GLU A 1 374 ? 44.837 -14.941 -73.588 1.00 57.91 374 GLU A C 1
ATOM 2736 O O . GLU A 1 374 ? 43.819 -15.547 -73.262 1.00 57.91 374 GLU A O 1
ATOM 2741 N N . VAL A 1 375 ? 45.033 -14.509 -74.841 1.00 61.62 375 VAL A N 1
ATOM 2742 C CA . VAL A 1 375 ? 44.146 -14.806 -75.988 1.00 61.62 375 VAL A CA 1
ATOM 2743 C C . VAL A 1 375 ? 44.604 -16.032 -76.794 1.00 61.62 375 VAL A C 1
ATOM 2745 O O . VAL A 1 375 ? 44.125 -16.270 -77.899 1.00 61.62 375 VAL A O 1
ATOM 2748 N N . GLY A 1 376 ? 45.535 -16.828 -76.253 1.00 61.22 376 GLY A N 1
ATOM 2749 C CA . GLY A 1 376 ? 46.022 -18.059 -76.887 1.00 61.22 376 GLY A CA 1
ATOM 2750 C C . GLY A 1 376 ? 46.902 -17.829 -78.120 1.00 61.22 376 GLY A C 1
ATOM 2751 O O . GLY A 1 376 ? 47.131 -18.760 -78.888 1.00 61.22 376 GLY A O 1
ATOM 2752 N N . ASN A 1 377 ? 47.401 -16.606 -78.320 1.00 58.38 377 ASN A N 1
ATOM 2753 C CA . ASN A 1 377 ? 48.269 -16.260 -79.438 1.00 58.38 377 ASN A CA 1
ATOM 2754 C C . ASN A 1 377 ? 49.448 -15.406 -78.954 1.00 58.38 377 ASN A C 1
ATOM 2756 O O . ASN A 1 377 ? 49.276 -14.250 -78.584 1.00 58.38 377 ASN A O 1
ATOM 2760 N N . GLY A 1 378 ? 50.669 -15.951 -78.999 1.00 60.72 378 GLY A N 1
ATOM 2761 C CA . GLY A 1 378 ? 51.895 -15.251 -78.582 1.00 60.72 378 GLY A CA 1
ATOM 2762 C C . GLY A 1 378 ? 52.248 -14.015 -79.422 1.00 60.72 378 GLY A C 1
ATOM 2763 O O . GLY A 1 378 ? 53.225 -13.327 -79.130 1.00 60.72 378 GLY A O 1
ATOM 2764 N N . THR A 1 379 ? 51.457 -13.716 -80.452 1.00 60.19 379 THR A N 1
ATOM 2765 C CA . THR A 1 379 ? 51.638 -12.590 -81.357 1.00 60.19 379 THR A CA 1
ATOM 2766 C C . THR A 1 379 ? 50.412 -11.678 -81.304 1.00 60.19 379 THR A C 1
ATOM 2768 O O . THR A 1 379 ? 49.286 -12.114 -81.538 1.00 60.19 379 THR A O 1
ATOM 2771 N N . ALA A 1 380 ? 50.617 -10.395 -80.992 1.00 60.19 380 ALA A N 1
ATOM 2772 C CA . ALA A 1 380 ? 49.545 -9.402 -80.974 1.00 60.19 380 ALA A CA 1
ATOM 2773 C C . ALA A 1 380 ? 48.821 -9.360 -82.336 1.00 60.19 380 ALA A C 1
ATOM 2775 O O . ALA A 1 380 ? 49.452 -9.164 -83.377 1.00 60.19 380 ALA A O 1
ATOM 2776 N N . GLN A 1 381 ? 47.502 -9.585 -82.331 1.00 64.81 381 GLN A N 1
ATOM 2777 C CA . GLN A 1 381 ? 46.725 -9.792 -83.560 1.00 64.81 381 GLN A CA 1
ATOM 2778 C C . GLN A 1 381 ? 46.485 -8.493 -84.341 1.00 64.81 381 GLN A C 1
ATOM 2780 O O . GLN A 1 381 ? 46.512 -8.517 -85.571 1.00 64.81 381 GLN A O 1
ATOM 2785 N N . TRP A 1 382 ? 46.334 -7.368 -83.636 1.00 62.06 382 TRP A N 1
ATOM 2786 C CA . TRP A 1 382 ? 46.113 -6.047 -84.220 1.00 62.06 382 TRP A CA 1
ATOM 2787 C C . TRP A 1 382 ? 46.876 -4.998 -83.410 1.00 62.06 382 TRP A C 1
ATOM 2789 O O . TRP A 1 382 ? 46.502 -4.696 -82.278 1.00 62.06 382 TRP A O 1
ATOM 2799 N N . ASN A 1 383 ? 47.947 -4.452 -83.983 1.00 67.06 383 ASN A N 1
ATOM 2800 C CA . ASN A 1 383 ? 48.620 -3.259 -83.467 1.00 67.06 383 ASN A CA 1
ATOM 2801 C C . ASN A 1 383 ? 48.474 -2.132 -84.492 1.00 67.06 383 ASN A C 1
ATOM 2803 O O . ASN A 1 383 ? 48.252 -2.397 -85.670 1.00 67.06 383 ASN A O 1
ATOM 2807 N N . ALA A 1 384 ? 48.685 -0.881 -84.074 1.00 66.44 384 ALA A N 1
ATOM 2808 C CA . ALA A 1 384 ? 48.601 0.282 -84.966 1.00 66.44 384 ALA A CA 1
ATOM 2809 C C . ALA A 1 384 ? 49.493 0.179 -86.226 1.00 66.44 384 ALA A C 1
ATOM 2811 O O . ALA A 1 384 ? 49.204 0.815 -87.231 1.00 66.44 384 ALA A O 1
ATOM 2812 N N . ASN A 1 385 ? 50.562 -0.622 -86.178 1.00 67.56 385 ASN A N 1
ATOM 2813 C CA . ASN A 1 385 ? 51.550 -0.795 -87.245 1.00 67.56 385 ASN A CA 1
ATOM 2814 C C . ASN A 1 385 ? 51.858 -2.267 -87.587 1.00 67.56 385 ASN A C 1
ATOM 2816 O O . ASN A 1 385 ? 52.840 -2.532 -88.277 1.00 67.56 385 ASN A O 1
ATOM 2820 N N . LYS A 1 386 ? 51.084 -3.234 -87.072 1.00 72.50 386 LYS A N 1
ATOM 2821 C CA . LYS A 1 386 ? 51.299 -4.664 -87.353 1.00 72.50 386 LYS A CA 1
ATOM 2822 C C . LYS A 1 386 ? 49.977 -5.397 -87.526 1.00 72.50 386 LYS A C 1
ATOM 2824 O O . LYS A 1 386 ? 49.069 -5.236 -86.709 1.00 72.50 386 LYS A O 1
ATOM 2829 N N . VAL A 1 387 ? 49.919 -6.279 -88.517 1.00 76.56 387 VAL A N 1
ATOM 2830 C CA . VAL A 1 387 ? 48.822 -7.236 -88.710 1.00 76.56 387 VAL A CA 1
ATOM 2831 C C . VAL A 1 387 ? 49.385 -8.630 -88.455 1.00 76.56 387 VAL A C 1
ATOM 2833 O O . VAL A 1 387 ? 50.353 -9.039 -89.096 1.00 76.56 387 VAL A O 1
ATOM 2836 N N . GLN A 1 388 ? 48.823 -9.341 -87.470 1.00 76.69 388 GLN A N 1
ATOM 2837 C CA . GLN A 1 388 ? 49.309 -10.662 -87.034 1.00 76.69 388 GLN A CA 1
ATOM 2838 C C . GLN A 1 388 ? 50.818 -10.686 -86.701 1.00 76.69 388 GLN A C 1
ATOM 2840 O O . GLN A 1 388 ? 51.519 -11.652 -86.983 1.00 76.69 388 GLN A O 1
ATOM 2845 N N . GLY A 1 389 ? 51.334 -9.597 -86.120 1.00 69.88 389 GLY A N 1
ATOM 2846 C CA . GLY A 1 389 ? 52.744 -9.447 -85.735 1.00 69.88 389 GLY A CA 1
ATOM 2847 C C . GLY A 1 389 ? 53.732 -9.108 -86.845 1.00 69.88 389 GLY A C 1
ATOM 2848 O O . GLY A 1 389 ? 54.859 -8.728 -86.519 1.00 69.88 389 GLY A O 1
ATOM 2849 N N . ASN A 1 390 ? 53.319 -9.178 -88.110 1.00 74.69 390 ASN A N 1
ATOM 2850 C CA . ASN A 1 390 ? 54.129 -8.711 -89.228 1.00 74.69 390 ASN A CA 1
ATOM 2851 C C . ASN A 1 390 ? 53.997 -7.199 -89.366 1.00 74.69 390 ASN A C 1
ATOM 2853 O O . ASN A 1 390 ? 52.907 -6.651 -89.173 1.00 74.69 390 ASN A O 1
ATOM 2857 N N . ASP A 1 391 ? 55.102 -6.535 -89.693 1.00 77.00 391 ASP A N 1
ATOM 2858 C CA . ASP A 1 391 ? 55.105 -5.092 -89.904 1.00 77.00 391 ASP A CA 1
ATOM 2859 C C . ASP A 1 391 ? 54.168 -4.722 -91.062 1.00 77.00 391 ASP A C 1
ATOM 2861 O O . ASP A 1 391 ? 54.126 -5.379 -92.105 1.00 77.00 391 ASP A O 1
ATOM 2865 N N . VAL A 1 392 ? 53.387 -3.668 -90.850 1.00 74.88 392 VAL A N 1
ATOM 2866 C CA . VAL A 1 392 ? 52.727 -2.912 -91.912 1.00 74.88 392 VAL A CA 1
ATOM 2867 C C . VAL A 1 392 ? 53.631 -1.718 -92.171 1.00 74.88 392 VAL A C 1
ATOM 2869 O O . VAL A 1 392 ? 53.952 -0.984 -91.232 1.00 74.88 392 VAL A O 1
ATOM 2872 N N . GLU A 1 393 ? 54.101 -1.546 -93.406 1.00 74.31 393 GLU A N 1
ATOM 2873 C CA . GLU A 1 393 ? 54.959 -0.403 -93.722 1.00 74.31 393 GLU A CA 1
ATOM 2874 C C . GLU A 1 393 ? 54.270 0.920 -93.361 1.00 74.31 393 GLU A C 1
ATOM 2876 O O . GLU A 1 393 ? 53.083 1.115 -93.624 1.00 74.31 393 GLU A O 1
ATOM 2881 N N . ALA A 1 394 ? 55.031 1.834 -92.753 1.00 62.25 394 ALA A N 1
ATOM 2882 C CA . ALA A 1 394 ? 54.555 3.170 -92.441 1.00 62.25 394 ALA A CA 1
ATOM 2883 C C . ALA A 1 394 ? 54.173 3.910 -93.733 1.00 62.25 394 ALA A C 1
ATOM 2885 O O . ALA A 1 394 ? 54.971 4.019 -94.663 1.00 62.25 394 ALA A O 1
ATOM 2886 N N . PHE A 1 395 ? 52.950 4.435 -93.757 1.00 64.31 395 PHE A N 1
ATOM 2887 C CA . PHE A 1 395 ? 52.388 5.255 -94.825 1.00 64.31 395 PHE A CA 1
ATOM 2888 C C . PHE A 1 395 ? 53.395 6.314 -95.301 1.00 64.31 395 PHE A C 1
ATOM 2890 O O . PHE A 1 395 ? 53.701 7.260 -94.573 1.00 64.31 395 PHE A O 1
ATOM 2897 N N . THR A 1 396 ? 53.909 6.193 -96.528 1.00 54.75 396 THR A N 1
ATOM 2898 C CA . THR A 1 396 ? 54.593 7.328 -97.158 1.00 54.75 396 THR A CA 1
ATOM 2899 C C . THR A 1 396 ? 53.511 8.281 -97.647 1.00 54.75 396 THR A C 1
ATOM 2901 O O . THR A 1 396 ? 52.848 8.018 -98.647 1.00 54.75 396 THR A O 1
ATOM 2904 N N . ALA A 1 397 ? 53.300 9.367 -96.904 1.00 50.38 397 ALA A N 1
ATOM 2905 C CA . ALA A 1 397 ? 52.310 10.384 -97.233 1.00 50.38 397 ALA A CA 1
ATOM 2906 C C . ALA A 1 397 ? 52.561 10.946 -98.644 1.00 50.38 397 ALA A C 1
ATOM 2908 O O . ALA A 1 397 ? 53.638 11.481 -98.912 1.00 50.38 397 ALA A O 1
ATOM 2909 N N . GLY A 1 398 ? 51.570 10.847 -99.537 1.00 55.97 398 GLY A N 1
ATOM 2910 C CA . GLY A 1 398 ? 51.629 11.524 -100.838 1.00 55.97 398 GLY A CA 1
ATOM 2911 C C . GLY A 1 398 ? 50.943 10.849 -102.027 1.00 55.97 398 GLY A C 1
ATOM 2912 O O . GLY A 1 398 ? 50.897 11.465 -103.089 1.00 55.97 398 GLY A O 1
ATOM 2913 N N . ALA A 1 399 ? 50.393 9.639 -101.898 1.00 55.50 399 ALA A N 1
ATOM 2914 C CA . ALA A 1 399 ? 49.494 9.071 -102.907 1.00 55.50 399 ALA A CA 1
ATOM 2915 C C . ALA A 1 399 ? 48.040 9.125 -102.398 1.00 55.50 399 ALA A C 1
ATOM 2917 O O . ALA A 1 399 ? 47.837 9.003 -101.197 1.00 55.50 399 ALA A O 1
ATOM 2918 N N . PRO A 1 400 ? 47.026 9.325 -103.259 1.00 58.22 400 PRO A N 1
ATOM 2919 C CA . PRO A 1 400 ? 45.634 9.150 -102.857 1.00 58.22 400 PRO A CA 1
ATOM 2920 C C . PRO A 1 400 ? 45.410 7.676 -102.489 1.00 58.22 400 PRO A C 1
ATOM 2922 O O . PRO A 1 400 ? 45.511 6.788 -103.343 1.00 58.22 400 PRO A O 1
ATOM 2925 N N . ASP A 1 401 ? 45.181 7.424 -101.203 1.00 58.66 401 ASP A N 1
ATOM 2926 C CA . ASP A 1 401 ? 45.149 6.086 -100.598 1.00 58.66 401 ASP A CA 1
ATOM 2927 C C . ASP A 1 401 ? 43.946 5.246 -101.069 1.00 58.66 401 ASP A C 1
ATOM 2929 O O . ASP A 1 401 ? 43.966 4.016 -101.005 1.00 58.66 401 ASP A O 1
ATOM 2933 N N . ASP A 1 402 ? 42.938 5.902 -101.642 1.00 61.16 402 ASP A N 1
ATOM 2934 C CA . ASP A 1 402 ? 41.651 5.357 -102.084 1.00 61.16 402 ASP A CA 1
ATOM 2935 C C . ASP A 1 402 ? 41.771 4.303 -103.208 1.00 61.16 402 ASP A C 1
ATOM 2937 O O . ASP A 1 402 ? 40.808 3.599 -103.511 1.00 61.16 402 ASP A O 1
ATOM 2941 N N . ALA A 1 403 ? 42.943 4.186 -103.844 1.00 59.03 403 ALA A N 1
ATOM 2942 C CA . ALA A 1 403 ? 43.193 3.290 -104.978 1.00 59.03 403 ALA A CA 1
ATOM 2943 C C . ALA A 1 403 ? 44.183 2.150 -104.675 1.00 59.03 403 ALA A C 1
ATOM 2945 O O . ALA A 1 403 ? 44.661 1.488 -105.602 1.00 59.03 403 ALA A O 1
ATOM 2946 N N . LYS A 1 404 ? 44.545 1.930 -103.407 1.00 70.38 404 LYS A N 1
ATOM 2947 C CA . LYS A 1 404 ? 45.554 0.937 -103.014 1.00 70.38 404 LYS A CA 1
ATOM 2948 C C . LYS A 1 404 ? 44.965 -0.173 -102.141 1.00 70.38 404 LYS A C 1
ATOM 2950 O O . LYS A 1 404 ? 43.989 0.035 -101.431 1.00 70.38 404 LYS A O 1
ATOM 2955 N N . VAL A 1 405 ? 45.581 -1.355 -102.172 1.00 74.00 405 VAL A N 1
ATOM 2956 C CA . VAL A 1 405 ? 45.209 -2.506 -101.331 1.00 74.00 405 VAL A CA 1
ATOM 2957 C C . VAL A 1 405 ? 46.394 -2.966 -100.492 1.00 74.00 405 VAL A C 1
ATOM 2959 O O . VAL A 1 405 ? 47.528 -3.026 -100.974 1.00 74.00 405 VAL A O 1
ATOM 2962 N N . LEU A 1 406 ? 46.136 -3.296 -99.225 1.00 78.94 406 LEU A N 1
ATOM 2963 C CA . LEU A 1 406 ? 47.152 -3.876 -98.356 1.00 78.94 406 LEU A CA 1
ATOM 2964 C C . LEU A 1 406 ? 47.393 -5.324 -98.786 1.00 78.94 406 LEU A C 1
ATOM 2966 O O . LEU A 1 406 ? 46.502 -6.166 -98.686 1.00 78.94 406 LEU A O 1
ATOM 2970 N N . THR A 1 407 ? 48.590 -5.601 -99.287 1.00 80.38 407 THR A N 1
ATOM 2971 C CA . THR A 1 407 ? 48.955 -6.898 -99.860 1.00 80.38 407 THR A CA 1
ATOM 2972 C C . THR A 1 407 ? 50.163 -7.452 -99.119 1.00 80.38 407 THR A C 1
ATOM 2974 O O . THR A 1 407 ? 51.068 -6.708 -98.743 1.00 80.38 407 THR A O 1
ATOM 2977 N N . TRP A 1 408 ? 50.184 -8.763 -98.892 1.00 84.62 408 TRP A N 1
ATOM 2978 C CA . TRP A 1 408 ? 51.380 -9.440 -98.403 1.00 84.62 408 TRP A CA 1
ATOM 2979 C C . TRP A 1 408 ? 52.437 -9.481 -99.510 1.00 84.62 408 TRP A C 1
ATOM 2981 O O . TRP A 1 408 ? 52.170 -10.000 -100.595 1.00 84.62 408 TRP A O 1
ATOM 2991 N N . VAL A 1 409 ? 53.624 -8.933 -99.248 1.00 80.81 409 VAL A N 1
ATOM 2992 C CA . VAL A 1 409 ? 54.736 -8.920 -100.205 1.00 80.81 409 VAL A CA 1
ATOM 2993 C C . VAL A 1 409 ? 55.803 -9.899 -99.739 1.00 80.81 409 VAL A C 1
ATOM 2995 O O . VAL A 1 409 ? 56.594 -9.589 -98.849 1.00 80.81 409 VAL A O 1
ATOM 2998 N N . ASP A 1 410 ? 55.854 -11.076 -100.370 1.00 80.56 410 ASP A N 1
ATOM 2999 C CA . ASP A 1 410 ? 56.783 -12.154 -99.997 1.00 80.56 410 ASP A CA 1
ATOM 3000 C C . ASP A 1 410 ? 58.250 -11.701 -100.002 1.00 80.56 410 ASP A C 1
ATOM 3002 O O . ASP A 1 410 ? 59.006 -12.029 -99.089 1.00 80.56 410 ASP A O 1
ATOM 3006 N N . ALA A 1 411 ? 58.640 -10.885 -100.990 1.00 81.81 411 ALA A N 1
ATOM 3007 C CA . ALA A 1 411 ? 60.010 -10.390 -101.144 1.00 81.81 411 ALA A CA 1
ATOM 3008 C C . ALA A 1 411 ? 60.508 -9.594 -99.927 1.00 81.81 411 ALA A C 1
ATOM 3010 O O . ALA A 1 411 ? 61.695 -9.635 -99.609 1.00 81.81 411 ALA A O 1
ATOM 3011 N N . ASN A 1 412 ? 59.596 -8.904 -99.240 1.00 79.06 412 ASN A N 1
ATOM 3012 C CA . ASN A 1 412 ? 59.903 -8.041 -98.104 1.00 79.06 412 ASN A CA 1
ATOM 3013 C C . ASN A 1 412 ? 59.342 -8.588 -96.781 1.00 79.06 412 ASN A C 1
ATOM 3015 O O . ASN A 1 412 ? 59.548 -7.968 -95.739 1.00 79.06 412 ASN A O 1
ATOM 3019 N N . SER A 1 413 ? 58.654 -9.740 -96.819 1.00 82.56 413 SER A N 1
ATOM 3020 C CA . SER A 1 413 ? 58.043 -10.423 -95.668 1.00 82.56 413 SER A CA 1
ATOM 3021 C C . SER A 1 413 ? 57.221 -9.489 -94.770 1.00 82.56 413 SER A C 1
ATOM 3023 O O . SER A 1 413 ? 57.282 -9.567 -93.542 1.00 82.56 413 SER A O 1
ATOM 3025 N N . ARG A 1 414 ? 56.475 -8.568 -95.389 1.00 82.00 414 ARG A N 1
ATOM 3026 C CA . ARG A 1 414 ? 55.654 -7.574 -94.693 1.00 82.00 414 ARG A CA 1
ATOM 3027 C C . ARG A 1 414 ? 54.396 -7.236 -95.489 1.00 82.00 414 ARG A C 1
ATOM 3029 O O . ARG A 1 414 ? 54.308 -7.527 -96.685 1.00 82.00 414 ARG A O 1
ATOM 3036 N N . PHE A 1 415 ? 53.428 -6.606 -94.829 1.00 82.12 415 PHE A N 1
ATOM 3037 C CA . PHE A 1 415 ? 52.268 -6.041 -95.515 1.00 82.12 415 PHE A CA 1
ATOM 3038 C C . PHE A 1 415 ? 52.625 -4.666 -96.094 1.00 82.12 415 PHE A C 1
ATOM 3040 O O . PHE A 1 415 ? 53.080 -3.779 -95.366 1.00 82.12 415 PHE A O 1
ATOM 3047 N N . GLU A 1 416 ? 52.400 -4.483 -97.396 1.00 80.31 416 GLU A N 1
ATOM 3048 C CA . GLU A 1 416 ? 52.661 -3.232 -98.119 1.00 80.31 416 GLU A CA 1
ATOM 3049 C C . GLU A 1 416 ? 51.408 -2.749 -98.845 1.00 80.31 416 GLU A C 1
ATOM 3051 O O . GLU A 1 416 ? 50.562 -3.538 -99.275 1.00 80.31 416 GLU A O 1
ATOM 3056 N N . LEU A 1 417 ? 51.286 -1.431 -98.990 1.00 77.00 417 LEU A N 1
ATOM 3057 C CA . LEU A 1 417 ? 50.185 -0.806 -99.706 1.00 77.00 417 LEU A CA 1
ATOM 3058 C C . LEU A 1 417 ? 50.543 -0.711 -101.197 1.00 77.00 417 LEU A C 1
ATOM 3060 O O . LEU A 1 417 ? 51.314 0.152 -101.617 1.00 77.00 417 LEU A O 1
ATOM 3064 N N . LEU A 1 418 ? 49.990 -1.612 -102.006 1.00 71.62 418 LEU A N 1
ATOM 3065 C CA . LEU A 1 418 ? 50.297 -1.709 -103.433 1.00 71.62 418 LEU A CA 1
ATOM 3066 C C . LEU A 1 418 ? 49.124 -1.222 -104.285 1.00 71.62 418 LEU A C 1
ATOM 3068 O O . LEU A 1 418 ? 47.960 -1.310 -103.892 1.00 71.62 418 LEU A O 1
ATOM 3072 N N . THR A 1 419 ? 49.427 -0.710 -105.482 1.00 70.75 419 THR A N 1
ATOM 3073 C CA . THR A 1 419 ? 48.381 -0.551 -106.501 1.00 70.75 419 THR A CA 1
ATOM 3074 C C . THR A 1 419 ? 47.915 -1.950 -106.899 1.00 70.75 419 THR A C 1
ATOM 3076 O O . THR A 1 419 ? 48.766 -2.752 -107.294 1.00 70.75 419 THR A O 1
ATOM 3079 N N . PRO A 1 420 ? 46.613 -2.266 -106.837 1.00 65.94 420 PRO A N 1
ATOM 3080 C CA . PRO A 1 420 ? 46.123 -3.532 -107.352 1.00 65.94 420 PRO A CA 1
ATOM 3081 C C . PRO A 1 420 ? 46.468 -3.659 -108.851 1.00 65.94 420 PRO A C 1
ATOM 3083 O O . PRO A 1 420 ? 46.431 -2.654 -109.576 1.00 65.94 420 PRO A O 1
ATOM 3086 N N . PRO A 1 421 ? 46.814 -4.863 -109.344 1.00 59.44 421 PRO A N 1
ATOM 3087 C CA . PRO A 1 421 ? 47.056 -5.078 -110.767 1.00 59.44 421 PRO A CA 1
ATOM 3088 C C . PRO A 1 421 ? 45.809 -4.665 -111.567 1.00 59.44 421 PRO A C 1
ATOM 3090 O O . PRO A 1 421 ? 44.728 -5.194 -111.324 1.00 59.44 421 PRO A O 1
ATOM 3093 N N . GLY A 1 422 ? 45.944 -3.715 -112.500 1.00 62.62 422 GLY A N 1
ATOM 3094 C CA . GLY A 1 422 ? 44.851 -3.286 -113.391 1.00 62.62 422 GLY A CA 1
ATOM 3095 C C . GLY A 1 422 ? 44.288 -1.872 -113.181 1.00 62.62 422 GLY A C 1
ATOM 3096 O O . GLY A 1 422 ? 43.426 -1.460 -113.946 1.00 62.62 422 GLY A O 1
ATOM 3097 N N . ALA A 1 423 ? 44.780 -1.081 -112.222 1.00 55.59 423 ALA A N 1
ATOM 3098 C CA . ALA A 1 423 ? 44.320 0.305 -112.021 1.00 55.59 423 ALA A CA 1
ATOM 3099 C C . ALA A 1 423 ? 45.135 1.354 -112.816 1.00 55.59 423 ALA A C 1
ATOM 3101 O O . ALA A 1 423 ? 45.552 2.378 -112.276 1.00 55.59 423 ALA A O 1
ATOM 3102 N N . GLY A 1 424 ? 45.382 1.099 -114.105 1.00 52.50 424 GLY A N 1
ATOM 3103 C CA . GLY A 1 424 ? 46.015 2.047 -115.026 1.00 52.50 424 GLY A CA 1
ATOM 3104 C C . GLY A 1 424 ? 45.235 2.128 -116.333 1.00 52.50 424 GLY A C 1
ATOM 3105 O O . GLY A 1 424 ? 45.515 1.362 -117.242 1.00 52.50 424 GLY A O 1
ATOM 3106 N N . GLY A 1 425 ? 44.269 3.049 -116.414 1.00 53.69 425 GLY A N 1
ATOM 3107 C CA . GLY A 1 425 ? 43.458 3.287 -117.615 1.00 53.69 425 GLY A CA 1
ATOM 3108 C C . GLY A 1 425 ? 42.415 2.194 -117.843 1.00 53.69 425 GLY A C 1
ATOM 3109 O O . GLY A 1 425 ? 42.720 1.149 -118.401 1.00 53.69 425 GLY A O 1
ATOM 3110 N N . GLY A 1 426 ? 41.185 2.441 -117.387 1.00 51.03 426 GLY A N 1
ATOM 3111 C CA . GLY A 1 426 ? 40.086 1.487 -117.493 1.00 51.03 426 GLY A CA 1
ATOM 3112 C C . GLY A 1 426 ? 39.885 0.993 -118.923 1.00 51.03 426 GLY A C 1
ATOM 3113 O O . GLY A 1 426 ? 39.740 1.792 -119.848 1.00 51.03 426 GLY A O 1
ATOM 3114 N N . GLU A 1 427 ? 39.845 -0.326 -119.100 1.00 48.38 427 GLU A N 1
ATOM 3115 C CA . GLU A 1 427 ? 39.240 -0.887 -120.296 1.00 48.38 427 GLU A CA 1
ATOM 3116 C C . GLU A 1 427 ? 37.774 -0.463 -120.316 1.00 48.38 427 GLU A C 1
ATOM 3118 O O . GLU A 1 427 ? 37.025 -0.649 -119.352 1.00 48.38 427 GLU A O 1
ATOM 3123 N N . VAL A 1 428 ? 37.394 0.182 -121.411 1.00 45.38 428 VAL A N 1
ATOM 3124 C CA . VAL A 1 428 ? 36.042 0.650 -121.677 1.00 45.38 428 VAL A CA 1
ATOM 3125 C C . VAL A 1 428 ? 35.148 -0.582 -121.793 1.00 45.38 428 VAL A C 1
ATOM 3127 O O . VAL A 1 428 ? 35.020 -1.179 -122.855 1.00 45.38 428 VAL A O 1
ATOM 3130 N N . ASN A 1 429 ? 34.553 -0.996 -120.678 1.00 51.47 429 ASN A N 1
ATOM 3131 C CA . ASN A 1 429 ? 33.652 -2.141 -120.608 1.00 51.47 429 ASN A CA 1
ATOM 3132 C C . ASN A 1 429 ? 32.243 -1.689 -121.043 1.00 51.47 429 ASN A C 1
ATOM 3134 O O . ASN A 1 429 ? 31.283 -1.730 -120.271 1.00 51.47 429 ASN A O 1
ATOM 3138 N N . THR A 1 430 ? 32.135 -1.150 -122.262 1.00 47.88 430 THR A N 1
ATOM 3139 C CA . THR A 1 430 ? 30.846 -0.796 -122.863 1.00 47.88 430 THR A CA 1
ATOM 3140 C C . THR A 1 430 ? 30.166 -2.078 -123.318 1.00 47.88 430 THR A C 1
ATOM 3142 O O . THR A 1 430 ? 30.720 -2.861 -124.082 1.00 47.88 430 THR A O 1
ATOM 3145 N N . LEU A 1 431 ? 28.945 -2.292 -122.837 1.00 54.03 431 LEU A N 1
ATOM 3146 C CA . LEU A 1 431 ? 28.132 -3.468 -123.119 1.00 54.03 431 LEU A CA 1
ATOM 3147 C C . LEU A 1 431 ? 27.657 -3.442 -124.587 1.00 54.03 431 LEU A C 1
ATOM 3149 O O . LEU A 1 431 ? 26.572 -2.952 -124.891 1.00 54.03 431 LEU A O 1
ATOM 3153 N N . ALA A 1 432 ? 28.487 -3.910 -125.520 1.00 53.41 432 ALA A N 1
ATOM 3154 C CA . ALA A 1 432 ? 28.170 -3.900 -126.945 1.00 53.41 432 ALA A CA 1
ATOM 3155 C C . ALA A 1 432 ? 27.469 -5.200 -127.383 1.00 53.41 432 ALA A C 1
ATOM 3157 O O . ALA A 1 432 ? 27.946 -6.310 -127.142 1.00 53.41 432 ALA A O 1
ATOM 3158 N N . LEU A 1 433 ? 26.336 -5.076 -128.081 1.00 53.91 433 LEU A N 1
ATOM 3159 C CA . LEU A 1 433 ? 25.731 -6.194 -128.807 1.00 53.91 433 LEU A CA 1
ATOM 3160 C C . LEU A 1 433 ? 26.498 -6.382 -130.120 1.00 53.91 433 LEU A C 1
ATOM 3162 O O . LEU A 1 433 ? 26.534 -5.476 -130.952 1.00 53.91 433 LEU A O 1
ATOM 3166 N N . ALA A 1 434 ? 27.104 -7.554 -130.326 1.00 48.75 434 ALA A N 1
ATOM 3167 C CA . ALA A 1 434 ? 27.764 -7.851 -131.593 1.00 48.75 434 ALA A CA 1
ATOM 3168 C C . ALA A 1 434 ? 26.744 -7.759 -132.754 1.00 48.75 434 ALA A C 1
ATOM 3170 O O . ALA A 1 434 ? 25.690 -8.407 -132.681 1.00 48.75 434 ALA A O 1
ATOM 3171 N N . PRO A 1 435 ? 27.024 -6.990 -133.827 1.00 46.22 435 PRO A N 1
ATOM 3172 C CA . PRO A 1 435 ? 26.133 -6.898 -134.980 1.00 46.22 435 PRO A CA 1
ATOM 3173 C C . PRO A 1 435 ? 25.881 -8.288 -135.584 1.00 46.22 435 PRO A C 1
ATOM 3175 O O . PRO A 1 435 ? 26.819 -8.967 -135.994 1.00 46.22 435 PRO A O 1
ATOM 3178 N N . GLY A 1 436 ? 24.617 -8.725 -135.625 1.00 55.66 436 GLY A N 1
ATOM 3179 C CA . GLY A 1 436 ? 24.216 -10.016 -136.206 1.00 55.66 436 GLY A CA 1
ATOM 3180 C C . GLY A 1 436 ? 24.250 -11.232 -135.267 1.00 55.66 436 GLY A C 1
ATOM 3181 O O . GLY A 1 436 ? 24.139 -12.361 -135.746 1.00 55.66 436 GLY A O 1
ATOM 3182 N N . ALA A 1 437 ? 24.383 -11.051 -133.948 1.00 55.97 437 ALA A N 1
ATOM 3183 C CA . ALA A 1 437 ? 24.407 -12.174 -133.007 1.00 55.97 437 ALA A CA 1
ATOM 3184 C C . ALA A 1 437 ? 23.078 -12.965 -132.983 1.00 55.97 437 ALA A C 1
ATOM 3186 O O . ALA A 1 437 ? 22.026 -12.436 -132.624 1.00 55.97 437 ALA A O 1
ATOM 3187 N N . THR A 1 438 ? 23.144 -14.259 -133.316 1.00 46.25 438 THR A N 1
ATOM 3188 C CA . THR A 1 438 ? 22.035 -15.225 -133.246 1.00 46.25 438 THR A CA 1
ATOM 3189 C C . THR A 1 438 ? 22.430 -16.402 -132.343 1.00 46.25 438 THR A C 1
ATOM 3191 O O . THR A 1 438 ? 23.262 -17.213 -132.722 1.00 46.25 438 THR A O 1
ATOM 3194 N N . GLY A 1 439 ? 21.839 -16.491 -131.140 1.00 50.59 439 GLY A N 1
ATOM 3195 C CA . GLY A 1 439 ? 22.083 -17.565 -130.151 1.00 50.59 439 GLY A CA 1
ATOM 3196 C C . GLY A 1 439 ? 23.482 -17.507 -129.512 1.00 50.59 439 GLY A C 1
ATOM 3197 O O . GLY A 1 439 ? 24.479 -17.329 -130.190 1.00 50.59 439 GLY A O 1
ATOM 3198 N N . LEU A 1 440 ? 23.648 -17.565 -128.188 1.00 44.09 440 LEU A N 1
ATOM 3199 C CA . LEU A 1 440 ? 23.801 -18.828 -127.446 1.00 44.09 440 LEU A CA 1
ATOM 3200 C C . LEU A 1 440 ? 23.831 -18.590 -125.911 1.00 44.09 440 LEU A C 1
ATOM 3202 O O . LEU A 1 440 ? 23.828 -17.449 -125.447 1.00 44.09 440 LEU A O 1
ATOM 3206 N N . ASP A 1 441 ? 23.761 -19.701 -125.178 1.00 44.50 441 ASP A N 1
ATOM 3207 C CA . ASP A 1 441 ? 23.587 -20.006 -123.739 1.00 44.50 441 ASP A CA 1
ATOM 3208 C C . ASP A 1 441 ? 24.364 -19.134 -122.701 1.00 44.50 441 ASP A C 1
ATOM 3210 O O . ASP A 1 441 ? 25.541 -18.855 -122.922 1.00 44.50 441 ASP A O 1
ATOM 3214 N N . PRO A 1 442 ? 23.768 -18.693 -121.562 1.00 51.72 442 PRO A N 1
ATOM 3215 C CA . PRO A 1 442 ? 24.433 -17.867 -120.534 1.00 51.72 442 PRO A CA 1
ATOM 3216 C C . PRO A 1 442 ? 25.541 -18.544 -119.704 1.00 51.72 442 PRO A C 1
ATOM 3218 O O . PRO A 1 442 ? 26.060 -17.911 -118.785 1.00 51.72 442 PRO A O 1
ATOM 3221 N N . THR A 1 443 ? 25.887 -19.807 -119.965 1.00 43.97 443 THR A N 1
ATOM 3222 C CA . THR A 1 443 ? 26.853 -20.578 -119.155 1.00 43.97 443 THR A CA 1
ATOM 3223 C C . THR A 1 443 ? 28.235 -20.747 -119.790 1.00 43.97 443 THR A C 1
ATOM 3225 O O . THR A 1 443 ? 29.078 -21.442 -119.226 1.00 43.97 443 THR A O 1
ATOM 3228 N N . GLU A 1 444 ? 28.499 -20.138 -120.947 1.00 49.75 444 GLU A N 1
ATOM 3229 C CA . GLU A 1 444 ? 29.825 -20.179 -121.576 1.00 49.75 444 GLU A CA 1
ATOM 3230 C C . GLU A 1 444 ? 30.851 -19.367 -120.745 1.00 49.75 444 GLU A C 1
ATOM 3232 O O . GLU A 1 444 ? 30.639 -18.174 -120.497 1.00 49.75 444 GLU A O 1
ATOM 3237 N N . PRO A 1 445 ? 31.967 -19.978 -120.296 1.00 49.25 445 PRO A N 1
ATOM 3238 C CA . PRO A 1 445 ? 33.012 -19.285 -119.551 1.00 49.25 445 PRO A CA 1
ATOM 3239 C C . PRO A 1 445 ? 33.710 -18.232 -120.423 1.00 49.25 445 PRO A C 1
ATOM 3241 O O . PRO A 1 445 ? 34.000 -18.442 -121.599 1.00 49.25 445 PRO A O 1
ATOM 3244 N N . LYS A 1 446 ? 34.000 -17.075 -119.825 1.00 50.28 446 LYS A N 1
ATOM 3245 C CA . LYS A 1 446 ? 34.574 -15.907 -120.501 1.00 50.28 446 LYS A CA 1
ATOM 3246 C C . LYS A 1 446 ? 35.938 -16.234 -121.136 1.00 50.28 446 LYS A C 1
ATOM 3248 O O . LYS A 1 446 ? 36.921 -16.438 -120.432 1.00 50.28 446 LYS A O 1
ATOM 3253 N N . SER A 1 447 ? 36.007 -16.226 -122.467 1.00 44.81 447 SER A N 1
ATOM 3254 C CA . SER A 1 447 ? 37.253 -16.274 -123.244 1.00 44.81 447 SER A CA 1
ATOM 3255 C C . SER A 1 447 ? 37.451 -14.924 -123.941 1.00 44.81 447 SER A C 1
ATOM 3257 O O . SER A 1 447 ? 36.933 -14.703 -125.036 1.00 44.81 447 SER A O 1
ATOM 3259 N N . GLY A 1 448 ? 38.171 -14.007 -123.290 1.00 64.19 448 GLY A N 1
ATOM 3260 C CA . GLY A 1 448 ? 38.386 -12.628 -123.750 1.00 64.19 448 GLY A CA 1
ATOM 3261 C C . GLY A 1 448 ? 37.702 -11.583 -122.859 1.00 64.19 448 GLY A C 1
ATOM 3262 O O . GLY A 1 448 ? 37.399 -11.860 -121.703 1.00 64.19 448 GLY A O 1
ATOM 3263 N N . LEU A 1 449 ? 37.484 -10.365 -123.365 1.00 50.66 449 LEU A N 1
ATOM 3264 C CA . LEU A 1 449 ? 37.222 -9.191 -122.518 1.00 50.66 449 LEU A CA 1
ATOM 3265 C C . LEU A 1 449 ? 35.757 -8.885 -122.164 1.00 50.66 449 LEU A C 1
ATOM 3267 O O . LEU A 1 449 ? 35.539 -8.115 -121.235 1.00 50.66 449 LEU A O 1
ATOM 3271 N N . GLU A 1 450 ? 34.736 -9.546 -122.716 1.00 58.38 450 GLU A N 1
ATOM 3272 C CA . GLU A 1 450 ? 33.342 -9.097 -122.494 1.00 58.38 450 GLU A CA 1
ATOM 3273 C C . GLU A 1 450 ? 32.375 -10.176 -121.975 1.00 58.38 450 GLU A C 1
ATOM 3275 O O . GLU A 1 450 ? 32.438 -11.343 -122.359 1.00 58.38 450 GLU A O 1
ATOM 3280 N N . LEU A 1 451 ? 31.463 -9.752 -121.087 1.00 51.75 451 LEU A N 1
ATOM 3281 C CA . LEU A 1 451 ? 30.228 -10.458 -120.724 1.00 51.75 451 LEU A CA 1
ATOM 3282 C C . LEU A 1 451 ? 29.106 -9.970 -121.655 1.00 51.75 451 LEU A C 1
ATOM 3284 O O . LEU A 1 451 ? 28.829 -8.775 -121.697 1.00 51.75 451 LEU A O 1
ATOM 3288 N N . ARG A 1 452 ? 28.432 -10.871 -122.376 1.00 55.31 452 ARG A N 1
ATOM 3289 C CA . ARG A 1 452 ? 27.321 -10.516 -123.279 1.00 55.31 452 ARG A CA 1
ATOM 3290 C C . ARG A 1 452 ? 25.977 -10.643 -122.553 1.00 55.31 452 ARG A C 1
ATOM 3292 O O . ARG A 1 452 ? 25.663 -11.718 -122.047 1.00 55.31 452 ARG A O 1
ATOM 3299 N N . THR A 1 453 ? 25.162 -9.588 -122.532 1.00 55.03 453 THR A N 1
ATOM 3300 C CA . THR A 1 453 ? 23.776 -9.622 -122.022 1.00 55.03 453 THR A CA 1
ATOM 3301 C C . THR A 1 453 ? 22.772 -9.881 -123.153 1.00 55.03 453 THR A C 1
ATOM 3303 O O . THR A 1 453 ? 23.031 -9.596 -124.322 1.00 55.03 453 THR A O 1
ATOM 3306 N N . LYS A 1 454 ? 21.614 -10.473 -122.833 1.00 54.69 454 LYS A N 1
ATOM 3307 C CA . LYS A 1 454 ? 20.510 -10.682 -123.789 1.00 54.69 454 LYS A CA 1
ATOM 3308 C C . LYS A 1 454 ? 19.775 -9.342 -123.997 1.00 54.69 454 LYS A C 1
ATOM 3310 O O . LYS A 1 454 ? 19.420 -8.711 -123.010 1.00 54.69 454 LYS A O 1
ATOM 3315 N N . GLY A 1 455 ? 19.533 -8.896 -125.233 1.00 57.12 455 GLY A N 1
ATOM 3316 C CA . GLY A 1 455 ? 18.747 -7.675 -125.500 1.00 57.12 455 GLY A CA 1
ATOM 3317 C C . GLY A 1 455 ? 17.239 -7.841 -125.226 1.00 57.12 455 GLY A C 1
ATOM 3318 O O . GLY A 1 455 ? 16.709 -8.947 -125.348 1.00 57.12 455 GLY A O 1
ATOM 3319 N N . PHE A 1 456 ? 16.538 -6.750 -124.882 1.00 57.72 456 PHE A N 1
ATOM 3320 C CA . PHE A 1 456 ? 15.073 -6.713 -124.718 1.00 57.72 456 PHE A CA 1
ATOM 3321 C C . PHE A 1 456 ? 14.366 -6.708 -126.088 1.00 57.72 456 PHE A C 1
ATOM 3323 O O . PHE A 1 456 ? 14.676 -5.879 -126.940 1.00 57.72 456 PHE A O 1
ATOM 3330 N N . THR A 1 457 ? 13.400 -7.605 -126.312 1.00 55.53 457 THR A N 1
ATOM 3331 C CA . THR A 1 457 ? 12.575 -7.623 -127.541 1.00 55.53 457 THR A CA 1
ATOM 3332 C C . THR A 1 457 ? 11.384 -6.670 -127.384 1.00 55.53 457 THR A C 1
ATOM 3334 O O . THR A 1 457 ? 10.688 -6.738 -126.374 1.00 55.53 457 THR A O 1
ATOM 3337 N N . SER A 1 458 ? 11.131 -5.779 -128.350 1.00 56.34 458 SER A N 1
ATOM 3338 C CA . SER A 1 458 ? 9.962 -4.885 -128.341 1.00 56.34 458 SER A CA 1
ATOM 3339 C C . SER A 1 458 ? 8.662 -5.647 -128.647 1.00 56.34 458 SER A C 1
ATOM 3341 O O . SER A 1 458 ? 8.581 -6.401 -129.615 1.00 56.34 458 SER A O 1
ATOM 3343 N N . GLY A 1 459 ? 7.634 -5.446 -127.815 1.00 56.50 459 GLY A N 1
ATOM 3344 C CA . GLY A 1 459 ? 6.254 -5.885 -128.068 1.00 56.50 459 GLY A CA 1
ATOM 3345 C C . GLY A 1 459 ? 5.420 -4.801 -128.770 1.00 56.50 459 GLY A C 1
ATOM 3346 O O . GLY A 1 459 ? 5.784 -3.627 -128.757 1.00 56.50 459 GLY A O 1
ATOM 3347 N N . ASN A 1 460 ? 4.301 -5.193 -129.392 1.00 56.53 460 ASN A N 1
ATOM 3348 C CA . ASN A 1 460 ? 3.464 -4.329 -130.243 1.00 56.53 460 ASN A CA 1
ATOM 3349 C C . ASN A 1 460 ? 3.052 -3.006 -129.560 1.00 56.53 460 ASN A C 1
ATOM 3351 O O . ASN A 1 460 ? 2.404 -3.026 -128.518 1.00 56.53 460 ASN A O 1
ATOM 3355 N N . GLY A 1 461 ? 3.368 -1.868 -130.190 1.00 58.06 461 GLY A N 1
ATOM 3356 C CA . GLY A 1 461 ? 2.907 -0.532 -129.779 1.00 58.06 461 GLY A CA 1
ATOM 3357 C C . GLY A 1 461 ? 3.823 0.239 -128.821 1.00 58.06 461 GLY A C 1
ATOM 3358 O O . GLY A 1 461 ? 3.531 1.396 -128.536 1.00 58.06 461 GLY A O 1
ATOM 3359 N N . VAL A 1 462 ? 4.938 -0.348 -128.371 1.00 62.19 462 VAL A N 1
ATOM 3360 C CA . VAL A 1 462 ? 5.977 0.351 -127.595 1.00 62.19 462 VAL A CA 1
ATOM 3361 C C . VAL A 1 462 ? 7.227 0.496 -128.454 1.00 62.19 462 VAL A C 1
ATOM 3363 O O . VAL A 1 462 ? 7.846 -0.496 -128.846 1.00 62.19 462 VAL A O 1
ATOM 3366 N N . THR A 1 463 ? 7.620 1.737 -128.735 1.00 61.31 463 THR A N 1
ATOM 3367 C CA . THR A 1 463 ? 8.888 2.014 -129.416 1.00 61.31 463 THR A CA 1
ATOM 3368 C C . THR A 1 463 ? 9.974 2.176 -128.360 1.00 61.31 463 THR A C 1
ATOM 3370 O O . THR A 1 463 ? 9.877 3.052 -127.502 1.00 61.31 463 THR A O 1
ATOM 3373 N N . GLN A 1 464 ? 10.995 1.320 -128.408 1.00 66.19 464 GLN A N 1
ATOM 3374 C CA . GLN A 1 464 ? 12.213 1.495 -127.619 1.00 66.19 464 GLN A CA 1
ATOM 3375 C C . GLN A 1 464 ? 13.251 2.181 -128.502 1.00 66.19 464 GLN A C 1
ATOM 3377 O O . GLN A 1 464 ? 13.615 1.647 -129.552 1.00 66.19 464 GLN A O 1
ATOM 3382 N N . ALA A 1 465 ? 13.707 3.357 -128.088 1.00 59.28 465 ALA A N 1
ATOM 3383 C CA . ALA A 1 465 ? 14.771 4.084 -128.763 1.00 59.28 465 ALA A CA 1
ATOM 3384 C C . ALA A 1 465 ? 15.862 4.411 -127.749 1.00 59.28 465 ALA A C 1
ATOM 3386 O O . ALA A 1 465 ? 15.582 4.881 -126.649 1.00 59.28 465 ALA A O 1
ATOM 3387 N N . ILE A 1 466 ? 17.111 4.159 -128.123 1.00 62.41 466 ILE A N 1
ATOM 3388 C CA . ILE A 1 466 ? 18.254 4.658 -127.364 1.00 62.41 466 ILE A CA 1
ATOM 3389 C C . ILE A 1 466 ? 18.471 6.098 -127.814 1.00 62.41 466 ILE A C 1
ATOM 3391 O O . ILE A 1 466 ? 18.691 6.348 -129.002 1.00 62.41 466 ILE A O 1
ATOM 3395 N N . VAL A 1 467 ? 18.365 7.038 -126.879 1.00 54.91 467 VAL A N 1
ATOM 3396 C CA . VAL A 1 467 ? 18.565 8.467 -127.134 1.00 54.91 467 VAL A CA 1
ATOM 3397 C C . VAL A 1 467 ? 19.616 8.955 -126.147 1.00 54.91 467 VAL A C 1
ATOM 3399 O O . VAL A 1 467 ? 19.314 9.239 -124.992 1.00 54.91 467 VAL A O 1
ATOM 3402 N N . GLY A 1 468 ? 20.867 9.020 -126.607 1.00 64.62 468 GLY A N 1
ATOM 3403 C CA . GLY A 1 468 ? 22.016 9.278 -125.738 1.00 64.62 468 GLY A CA 1
ATOM 3404 C C . GLY A 1 468 ? 22.334 8.068 -124.857 1.00 64.62 468 GLY A C 1
ATOM 3405 O O . GLY A 1 468 ? 22.387 6.947 -125.360 1.00 64.62 468 GLY A O 1
ATOM 3406 N N . ASP A 1 469 ? 22.528 8.310 -123.562 1.00 48.19 469 ASP A N 1
ATOM 3407 C CA . ASP A 1 469 ? 22.868 7.276 -122.573 1.00 48.19 469 ASP A CA 1
ATOM 3408 C C . ASP A 1 469 ? 21.634 6.529 -122.030 1.00 48.19 469 ASP A C 1
ATOM 3410 O O . ASP A 1 469 ? 21.772 5.517 -121.343 1.00 48.19 469 ASP A O 1
ATOM 3414 N N . ASP A 1 470 ? 20.426 6.990 -122.373 1.00 49.03 470 ASP A N 1
ATOM 3415 C CA . ASP A 1 470 ? 19.170 6.431 -121.882 1.00 49.03 470 ASP A CA 1
ATOM 3416 C C . ASP A 1 470 ? 18.480 5.537 -122.915 1.00 49.03 470 ASP A C 1
ATOM 3418 O O . ASP A 1 470 ? 18.388 5.837 -124.112 1.00 49.03 470 ASP A O 1
ATOM 3422 N N . ILE A 1 471 ? 17.884 4.456 -122.414 1.00 65.88 471 ILE A N 1
ATOM 3423 C CA . ILE A 1 471 ? 16.879 3.689 -123.148 1.00 65.88 471 ILE A CA 1
ATOM 3424 C C . ILE A 1 471 ? 15.530 4.357 -122.887 1.00 65.88 471 ILE A C 1
ATOM 3426 O O . ILE A 1 471 ? 14.938 4.192 -121.819 1.00 65.88 471 ILE A O 1
ATOM 3430 N N . GLN A 1 472 ? 15.031 5.113 -123.863 1.00 61.41 472 GLN A N 1
ATOM 3431 C CA . GLN A 1 472 ? 13.715 5.732 -123.771 1.00 61.41 472 GLN A CA 1
ATOM 3432 C C . GLN A 1 472 ? 12.627 4.752 -124.207 1.00 61.41 472 GLN A C 1
ATOM 3434 O O . GLN A 1 472 ? 12.698 4.117 -125.265 1.00 61.41 472 GLN A O 1
ATOM 3439 N N . THR A 1 473 ? 11.586 4.674 -123.381 1.00 64.62 473 THR A N 1
ATOM 3440 C CA . THR A 1 473 ? 10.351 3.949 -123.677 1.00 64.62 473 THR A CA 1
ATOM 3441 C C . THR A 1 473 ? 9.188 4.932 -123.578 1.00 64.62 473 THR A C 1
ATOM 3443 O O . THR A 1 473 ? 9.074 5.674 -122.604 1.00 64.62 473 THR A O 1
ATOM 3446 N N . THR A 1 474 ? 8.348 5.009 -124.610 1.00 63.31 474 THR A N 1
ATOM 3447 C CA . THR A 1 474 ? 7.136 5.844 -124.572 1.00 63.31 474 THR A CA 1
ATOM 3448 C C . THR A 1 474 ? 6.029 5.069 -123.851 1.00 63.31 474 THR A C 1
ATOM 3450 O O . THR A 1 474 ? 5.672 3.969 -124.271 1.00 63.31 474 THR A O 1
ATOM 3453 N N . GLY A 1 475 ? 5.532 5.610 -122.731 1.00 63.38 475 GLY A N 1
ATOM 3454 C CA . GLY A 1 475 ? 4.464 5.008 -121.923 1.00 63.38 475 GLY A CA 1
ATOM 3455 C C . GLY A 1 475 ? 3.062 5.245 -122.499 1.00 63.38 475 GLY A C 1
ATOM 3456 O O . GLY A 1 475 ? 2.853 6.162 -123.288 1.00 63.38 475 GLY A O 1
ATOM 3457 N N . ILE A 1 476 ? 2.092 4.420 -122.094 1.00 64.12 476 ILE A N 1
ATOM 3458 C CA . ILE A 1 476 ? 0.692 4.505 -122.542 1.00 64.12 476 ILE A CA 1
ATOM 3459 C C . ILE A 1 476 ? -0.008 5.688 -121.840 1.00 64.12 476 ILE A C 1
ATOM 3461 O O . ILE A 1 476 ? 0.062 5.817 -120.615 1.00 64.12 476 ILE A O 1
ATOM 3465 N N . THR A 1 477 ? -0.665 6.560 -122.610 1.00 69.38 477 THR A N 1
ATOM 3466 C CA . THR A 1 477 ? -1.406 7.737 -122.116 1.00 69.38 477 THR A CA 1
ATOM 3467 C C . THR A 1 477 ? -2.630 7.329 -121.291 1.00 69.38 477 THR A C 1
ATOM 3469 O O . THR A 1 477 ? -3.342 6.395 -121.660 1.00 69.38 477 THR A O 1
ATOM 3472 N N . ALA A 1 478 ? -2.884 8.020 -120.176 1.00 74.69 478 ALA A N 1
ATOM 3473 C CA . ALA A 1 478 ? -4.036 7.752 -119.316 1.00 74.69 478 ALA A CA 1
ATOM 3474 C C . ALA A 1 478 ? -5.369 8.061 -120.010 1.00 74.69 478 ALA A C 1
ATOM 3476 O O . ALA A 1 478 ? -5.488 9.037 -120.749 1.00 74.69 478 ALA A O 1
ATOM 3477 N N . THR A 1 479 ? -6.392 7.272 -119.692 1.00 70.38 479 THR A N 1
ATOM 3478 C CA . THR A 1 479 ? -7.800 7.563 -120.004 1.00 70.38 479 THR A CA 1
ATOM 3479 C C . THR A 1 479 ? -8.659 7.281 -118.768 1.00 70.38 479 THR A C 1
ATOM 3481 O O . THR A 1 479 ? -8.164 6.747 -117.776 1.00 70.38 479 THR A O 1
ATOM 3484 N N . ASP A 1 480 ? -9.956 7.590 -118.812 1.00 71.56 480 ASP A N 1
ATOM 3485 C CA . ASP A 1 480 ? -10.908 7.234 -117.744 1.00 71.56 480 ASP A CA 1
ATOM 3486 C C . ASP A 1 480 ? -11.013 5.715 -117.483 1.00 71.56 480 ASP A C 1
ATOM 3488 O O . ASP A 1 480 ? -11.458 5.290 -116.416 1.00 71.56 480 ASP A O 1
ATOM 3492 N N . SER A 1 481 ? -10.567 4.903 -118.445 1.00 73.06 481 SER A N 1
ATOM 3493 C CA . SER A 1 481 ? -10.689 3.446 -118.454 1.00 73.06 481 SER A CA 1
ATOM 3494 C C . SER A 1 481 ? -9.342 2.721 -118.354 1.00 73.06 481 SER A C 1
ATOM 3496 O O . SER A 1 481 ? -9.312 1.507 -118.144 1.00 73.06 481 SER A O 1
ATOM 3498 N N . GLN A 1 482 ? -8.218 3.431 -118.505 1.00 69.81 482 GLN A N 1
ATOM 3499 C CA . GLN A 1 482 ? -6.873 2.857 -118.481 1.00 69.81 482 GLN A CA 1
ATOM 3500 C C . GLN A 1 482 ? -5.919 3.733 -117.673 1.00 69.81 482 GLN A C 1
ATOM 3502 O O . GLN A 1 482 ? -5.716 4.909 -117.973 1.00 69.81 482 GLN A O 1
ATOM 3507 N N . ILE A 1 483 ? -5.275 3.115 -116.681 1.00 65.75 483 ILE A N 1
ATOM 3508 C CA . ILE A 1 483 ? -4.188 3.746 -115.936 1.00 65.75 483 ILE A CA 1
ATOM 3509 C C . ILE A 1 483 ? -3.029 3.983 -116.902 1.00 65.75 483 ILE A C 1
ATOM 3511 O O . ILE A 1 483 ? -2.540 3.055 -117.545 1.00 65.75 483 ILE A O 1
ATOM 3515 N N . GLY A 1 484 ? -2.584 5.228 -116.971 1.00 72.94 484 GLY A N 1
ATOM 3516 C CA . GLY A 1 484 ? -1.452 5.644 -117.778 1.00 72.94 484 GLY A CA 1
ATOM 3517 C C . GLY A 1 484 ? -0.879 6.950 -117.251 1.00 72.94 484 GLY A C 1
ATOM 3518 O O . GLY A 1 484 ? -1.237 7.411 -116.165 1.00 72.94 484 GLY A O 1
ATOM 3519 N N . VAL A 1 485 ? 0.004 7.558 -118.031 1.00 73.81 485 VAL A N 1
ATOM 3520 C CA . VAL A 1 485 ? 0.571 8.872 -117.701 1.00 73.81 485 VAL A CA 1
ATOM 3521 C C . VAL A 1 485 ? -0.392 9.971 -118.169 1.00 73.81 485 VAL A C 1
ATOM 3523 O O . VAL A 1 485 ? -0.878 9.907 -119.298 1.00 73.81 485 VAL A O 1
ATOM 3526 N N . VAL A 1 486 ? -0.674 10.964 -117.315 1.00 79.44 486 VAL A N 1
ATOM 3527 C CA . VAL A 1 486 ? -1.524 12.131 -117.628 1.00 79.44 486 VAL A CA 1
ATOM 3528 C C . VAL A 1 486 ? -0.738 13.429 -117.443 1.00 79.44 486 VAL A C 1
ATOM 3530 O O . VAL A 1 486 ? 0.030 13.563 -116.491 1.00 79.44 486 VAL A O 1
ATOM 3533 N N . GLU A 1 487 ? -0.920 14.384 -118.353 1.00 82.44 487 GLU A N 1
ATOM 3534 C CA . GLU A 1 487 ? -0.269 15.696 -118.279 1.00 82.44 487 GLU A CA 1
ATOM 3535 C C . GLU A 1 487 ? -1.066 16.680 -117.399 1.00 82.44 487 GLU A C 1
ATOM 3537 O O . GLU A 1 487 ? -2.285 16.564 -117.252 1.00 82.44 487 GLU A O 1
ATOM 3542 N N . LEU A 1 488 ? -0.380 17.663 -116.804 1.00 85.31 488 LEU A N 1
ATOM 3543 C CA . LEU A 1 488 ? -1.003 18.714 -115.989 1.00 85.31 488 LEU A CA 1
ATOM 3544 C C . LEU A 1 488 ? -1.519 19.866 -116.865 1.00 85.31 488 LEU A C 1
ATOM 3546 O O . LEU A 1 488 ? -0.894 20.220 -117.867 1.00 85.31 488 LEU A O 1
ATOM 3550 N N . ALA A 1 489 ? -2.649 20.457 -116.477 1.00 81.75 489 ALA A N 1
ATOM 3551 C CA . ALA A 1 489 ? -3.228 21.623 -117.134 1.00 81.75 489 ALA A CA 1
ATOM 3552 C C . ALA A 1 489 ? -2.437 22.894 -116.794 1.00 81.75 489 ALA A C 1
ATOM 3554 O O . ALA A 1 489 ? -2.004 23.085 -115.653 1.00 81.75 489 ALA A O 1
ATOM 3555 N N . THR A 1 490 ? -2.276 23.782 -117.773 1.00 84.12 490 THR A N 1
ATOM 3556 C CA . THR A 1 490 ? -1.649 25.094 -117.561 1.00 84.12 490 THR A CA 1
ATOM 3557 C C . THR A 1 490 ? -2.626 26.089 -116.919 1.00 84.12 490 THR A C 1
ATOM 3559 O O . THR A 1 490 ? -3.846 25.902 -116.943 1.00 84.12 490 THR A O 1
ATOM 3562 N N . ASP A 1 491 ? -2.111 27.190 -116.363 1.00 79.94 491 ASP A N 1
ATOM 3563 C CA . ASP A 1 491 ? -2.942 28.210 -115.700 1.00 79.94 491 ASP A CA 1
ATOM 3564 C C . ASP A 1 491 ? -3.949 28.879 -116.659 1.00 79.94 491 ASP A C 1
ATOM 3566 O O . ASP A 1 491 ? -5.064 29.214 -116.261 1.00 79.94 491 ASP A O 1
ATOM 3570 N N . ALA A 1 492 ? -3.601 29.030 -117.943 1.00 79.31 492 ALA A N 1
ATOM 3571 C CA . ALA A 1 492 ? -4.489 29.606 -118.958 1.00 79.31 492 ALA A CA 1
ATOM 3572 C C . ALA A 1 492 ? -5.647 28.662 -119.331 1.00 79.31 492 ALA A C 1
ATOM 3574 O O . ALA A 1 492 ? -6.797 29.094 -119.479 1.00 79.31 492 ALA A O 1
ATOM 3575 N N . GLU A 1 493 ? -5.357 27.366 -119.456 1.00 80.75 493 GLU A N 1
ATOM 3576 C CA . GLU A 1 493 ? -6.375 26.337 -119.699 1.00 80.75 493 GLU A CA 1
ATOM 3577 C C . GLU A 1 493 ? -7.299 26.188 -118.486 1.00 80.75 493 GLU A C 1
ATOM 3579 O O . GLU A 1 493 ? -8.511 26.043 -118.643 1.00 80.75 493 GLU A O 1
ATOM 3584 N N . THR A 1 494 ? -6.736 26.317 -117.282 1.00 78.75 494 THR A N 1
ATOM 3585 C CA . THR A 1 494 ? -7.476 26.343 -116.015 1.00 78.75 494 THR A CA 1
ATOM 3586 C C . THR A 1 494 ? -8.431 27.536 -115.939 1.00 78.75 494 THR A C 1
ATOM 3588 O O . THR A 1 494 ? -9.607 27.354 -115.632 1.00 78.75 494 THR A O 1
ATOM 3591 N N . ALA A 1 495 ? -7.966 28.745 -116.273 1.00 72.38 495 ALA A N 1
ATOM 3592 C CA . ALA A 1 495 ? -8.782 29.963 -116.229 1.00 72.38 495 ALA A CA 1
ATOM 3593 C C . ALA A 1 495 ? -9.938 29.958 -117.247 1.00 72.38 495 ALA A C 1
ATOM 3595 O O . ALA A 1 495 ? -10.993 30.539 -117.002 1.00 72.38 495 ALA A O 1
ATOM 3596 N N . THR A 1 496 ? -9.750 29.307 -118.398 1.00 76.88 496 THR A N 1
ATOM 3597 C CA . THR A 1 496 ? -10.776 29.220 -119.453 1.00 76.88 496 THR A CA 1
ATOM 3598 C C . THR A 1 496 ? -11.645 27.962 -119.365 1.00 76.88 496 THR A C 1
ATOM 3600 O O . THR A 1 496 ? -12.668 27.893 -120.045 1.00 76.88 496 THR A O 1
ATOM 3603 N N . GLY A 1 497 ? -11.265 26.980 -118.540 1.00 76.31 497 GLY A N 1
ATOM 3604 C CA . GLY A 1 497 ? -11.969 25.705 -118.377 1.00 76.31 497 GLY A CA 1
ATOM 3605 C C . GLY A 1 497 ? -11.842 24.752 -119.572 1.00 76.31 497 GLY A C 1
ATOM 3606 O O . GLY A 1 497 ? -12.738 23.944 -119.800 1.00 76.31 497 GLY A O 1
ATOM 3607 N N . THR A 1 498 ? -10.771 24.861 -120.364 1.00 79.06 498 THR A N 1
ATOM 3608 C CA . THR A 1 498 ? -10.619 24.121 -121.635 1.00 79.06 498 THR A CA 1
ATOM 3609 C C . THR A 1 498 ? -9.884 22.782 -121.515 1.00 79.06 498 THR A C 1
ATOM 3611 O O . THR A 1 498 ? -10.013 21.942 -122.403 1.00 79.06 498 THR A O 1
ATOM 3614 N N . ALA A 1 499 ? -9.165 22.536 -120.419 1.00 73.62 499 ALA A N 1
ATOM 3615 C CA . ALA A 1 499 ? -8.479 21.268 -120.171 1.00 73.62 499 ALA A CA 1
ATOM 3616 C C . ALA A 1 499 ? -9.436 20.211 -119.584 1.00 73.62 499 ALA A C 1
ATOM 3618 O O . ALA A 1 499 ? -9.713 20.227 -118.385 1.00 73.62 499 ALA A O 1
ATOM 3619 N N . ILE A 1 500 ? -9.932 19.292 -120.423 1.00 69.69 500 ILE A N 1
ATOM 3620 C CA . ILE A 1 500 ? -10.873 18.221 -120.023 1.00 69.69 500 ILE A CA 1
ATOM 3621 C C . ILE A 1 500 ? -10.204 16.861 -119.752 1.00 69.69 500 ILE A C 1
ATOM 3623 O O . ILE A 1 500 ? -10.811 15.991 -119.134 1.00 69.69 500 ILE A O 1
ATOM 3627 N N . ASP A 1 501 ? -8.965 16.675 -120.199 1.00 69.81 501 ASP A N 1
ATOM 3628 C CA . ASP A 1 501 ? -8.190 15.423 -120.194 1.00 69.81 501 ASP A CA 1
ATOM 3629 C C . ASP A 1 501 ? -6.807 15.582 -119.532 1.00 69.81 501 ASP A C 1
ATOM 3631 O O . ASP A 1 501 ? -5.940 14.712 -119.621 1.00 69.81 501 ASP A O 1
ATOM 3635 N N . ARG A 1 502 ? -6.613 16.699 -118.826 1.00 81.19 502 ARG A N 1
ATOM 3636 C CA . ARG A 1 502 ? -5.401 17.037 -118.077 1.00 81.19 502 ARG A CA 1
ATOM 3637 C C . ARG A 1 502 ? -5.749 17.287 -116.618 1.00 81.19 502 ARG A C 1
ATOM 3639 O O . ARG A 1 502 ? -6.839 17.758 -116.296 1.00 81.19 502 ARG A O 1
ATOM 3646 N N . ALA A 1 503 ? -4.817 16.996 -115.720 1.00 81.75 503 ALA A N 1
ATOM 3647 C CA . ALA A 1 503 ? -5.049 17.188 -114.292 1.00 81.75 503 ALA A CA 1
ATOM 3648 C C . ALA A 1 503 ? -4.753 18.638 -113.859 1.00 81.75 503 ALA A C 1
ATOM 3650 O O . ALA A 1 503 ? -3.700 19.186 -114.179 1.00 81.75 503 ALA A O 1
ATOM 3651 N N . LEU A 1 504 ? -5.662 19.262 -113.101 1.00 80.19 504 LEU A N 1
ATOM 3652 C CA . LEU A 1 504 ? -5.425 20.575 -112.490 1.00 80.19 504 LEU A CA 1
ATOM 3653 C C . LEU A 1 504 ? -4.564 20.462 -111.232 1.00 80.19 504 LEU A C 1
ATOM 3655 O O . LEU A 1 504 ? -4.735 19.552 -110.419 1.00 80.19 504 LEU A O 1
ATOM 3659 N N . THR A 1 505 ? -3.690 21.445 -111.026 1.00 81.31 505 THR A N 1
ATOM 3660 C CA . THR A 1 505 ? -2.925 21.557 -109.778 1.00 81.31 505 THR A CA 1
ATOM 3661 C C . THR A 1 505 ? -3.624 22.493 -108.783 1.00 81.31 505 THR A C 1
ATOM 3663 O O . THR A 1 505 ? -4.275 23.456 -109.204 1.00 81.31 505 THR A O 1
ATOM 3666 N N . PRO A 1 506 ? -3.452 22.299 -107.458 1.00 79.62 506 PRO A N 1
ATOM 3667 C CA . PRO A 1 506 ? -4.004 23.208 -106.448 1.00 79.62 506 PRO A CA 1
ATOM 3668 C C . PRO A 1 506 ? -3.599 24.679 -106.640 1.00 79.62 506 PRO A C 1
ATOM 3670 O O . PRO A 1 506 ? -4.380 25.576 -106.335 1.00 79.62 506 PRO A O 1
ATOM 3673 N N . ALA A 1 507 ? -2.398 24.931 -107.175 1.00 74.19 507 ALA A N 1
ATOM 3674 C CA . ALA A 1 507 ? -1.900 26.276 -107.457 1.00 74.19 507 ALA A CA 1
ATOM 3675 C C . ALA A 1 507 ? -2.682 26.957 -108.593 1.00 74.19 507 ALA A C 1
ATOM 3677 O O . ALA A 1 507 ? -3.133 28.090 -108.426 1.00 74.19 507 ALA A O 1
ATOM 3678 N N . SER A 1 508 ? -2.918 26.242 -109.698 1.00 72.81 508 SER A N 1
ATOM 3679 C CA . SER A 1 508 ? -3.694 26.766 -110.833 1.00 72.81 508 SER A CA 1
ATOM 3680 C C . SER A 1 508 ? -5.136 27.123 -110.433 1.00 72.81 508 SER A C 1
ATOM 3682 O O . SER A 1 508 ? -5.657 28.169 -110.824 1.00 72.81 508 SER A O 1
ATOM 3684 N N . ALA A 1 509 ? -5.746 26.327 -109.545 1.00 72.00 509 ALA A N 1
ATOM 3685 C CA . ALA A 1 509 ? -7.103 26.544 -109.042 1.00 72.00 509 ALA A CA 1
ATOM 3686 C C . ALA A 1 509 ? -7.234 27.748 -108.083 1.00 72.00 509 ALA A C 1
ATOM 3688 O O . ALA A 1 509 ? -8.303 28.354 -107.987 1.00 72.00 509 ALA A O 1
ATOM 3689 N N . ALA A 1 510 ? -6.165 28.122 -107.373 1.00 67.69 510 ALA A N 1
ATOM 3690 C CA . ALA A 1 510 ? -6.195 29.204 -106.386 1.00 67.69 510 ALA A CA 1
ATOM 3691 C C . ALA A 1 510 ? -6.245 30.617 -107.011 1.00 67.69 510 ALA A C 1
ATOM 3693 O O . ALA A 1 510 ? -6.674 31.563 -106.351 1.00 67.69 510 ALA A O 1
ATOM 3694 N N . SER A 1 511 ? -5.866 30.774 -108.285 1.00 62.16 511 SER A N 1
ATOM 3695 C CA . SER A 1 511 ? -5.784 32.069 -108.988 1.00 62.16 511 SER A CA 1
ATOM 3696 C C . SER A 1 511 ? -7.139 32.718 -109.350 1.00 62.16 511 SER A C 1
ATOM 3698 O O . SER A 1 511 ? -7.161 33.809 -109.919 1.00 62.16 511 SER A O 1
ATOM 3700 N N . HIS A 1 512 ? -8.273 32.082 -109.027 1.00 63.88 512 HIS A N 1
ATOM 3701 C CA . HIS A 1 512 ? -9.623 32.518 -109.429 1.00 63.88 512 HIS A CA 1
ATOM 3702 C C . HIS A 1 512 ? -10.569 32.921 -108.278 1.00 63.88 512 HIS A C 1
ATOM 3704 O O . HIS A 1 512 ? -11.747 33.190 -108.513 1.00 63.88 512 HIS A O 1
ATOM 3710 N N . TYR A 1 513 ? -10.081 33.033 -107.038 1.00 64.56 513 TYR A N 1
ATOM 3711 C CA . TYR A 1 513 ? -10.888 33.536 -105.916 1.00 64.56 513 TYR A CA 1
ATOM 3712 C C . TYR A 1 513 ? -10.777 35.066 -105.772 1.00 64.56 513 TYR A C 1
ATOM 3714 O O . TYR A 1 513 ? -9.787 35.576 -105.251 1.00 64.56 513 TYR A O 1
ATOM 3722 N N . ALA A 1 514 ? -11.805 35.819 -106.183 1.00 57.12 514 ALA A N 1
ATOM 3723 C CA . ALA A 1 514 ? -11.923 37.244 -105.849 1.00 57.12 514 ALA A CA 1
ATOM 3724 C C . ALA A 1 514 ? -12.558 37.438 -104.447 1.00 57.12 514 ALA A C 1
ATOM 3726 O O . ALA A 1 514 ? -13.549 36.770 -104.135 1.00 57.12 514 ALA A O 1
ATOM 3727 N N . PRO A 1 515 ? -12.035 38.339 -103.586 1.00 64.06 515 PRO A N 1
ATOM 3728 C CA . PRO A 1 515 ? -12.569 38.566 -102.242 1.00 64.06 515 PRO A CA 1
ATOM 3729 C C . PRO A 1 515 ? -13.942 39.269 -102.239 1.00 64.06 515 PRO A C 1
ATOM 3731 O O . PRO A 1 515 ? -14.247 40.115 -103.077 1.00 64.06 515 PRO A O 1
ATOM 3734 N N . ARG A 1 516 ? -14.761 38.905 -101.244 1.00 59.69 516 ARG A N 1
ATOM 3735 C CA . ARG A 1 516 ? -16.151 39.330 -100.983 1.00 59.69 516 ARG A CA 1
ATOM 3736 C C . ARG A 1 516 ? -16.349 40.856 -101.056 1.00 59.69 516 ARG A C 1
ATOM 3738 O O . ARG A 1 516 ? -15.775 41.590 -100.257 1.00 59.69 516 ARG A O 1
ATOM 3745 N N . SER A 1 517 ? -17.233 41.323 -101.946 1.00 61.91 517 SER A N 1
ATOM 3746 C CA . SER A 1 517 ? -17.650 42.731 -102.031 1.00 61.91 517 SER A CA 1
ATOM 3747 C C . SER A 1 517 ? -18.423 43.146 -100.773 1.00 61.91 517 SER A C 1
ATOM 3749 O O . SER A 1 517 ? -19.525 42.649 -100.532 1.00 61.91 517 SER A O 1
ATOM 3751 N N . ILE A 1 518 ? -17.873 44.057 -99.974 1.00 61.59 518 ILE A N 1
ATOM 3752 C CA . ILE A 1 518 ? -18.599 44.707 -98.877 1.00 61.59 518 ILE A CA 1
ATOM 3753 C C . ILE A 1 518 ? -18.836 46.154 -99.309 1.00 61.59 518 ILE A C 1
ATOM 3755 O O . ILE A 1 518 ? -17.916 46.967 -99.294 1.00 61.59 518 ILE A O 1
ATOM 3759 N N . ALA A 1 519 ? -20.058 46.449 -99.756 1.00 54.19 519 ALA A N 1
ATOM 3760 C CA . ALA A 1 519 ? -20.531 47.818 -99.930 1.00 54.19 519 ALA A CA 1
ATOM 3761 C C . ALA A 1 519 ? -20.765 48.447 -98.543 1.00 54.19 519 ALA A C 1
ATOM 3763 O O . ALA A 1 519 ? -21.384 47.790 -97.702 1.00 54.19 519 ALA A O 1
ATOM 3764 N N . PRO A 1 520 ? -20.312 49.680 -98.274 1.00 63.59 520 PRO A N 1
ATOM 3765 C CA . PRO A 1 520 ? -20.860 50.480 -97.192 1.00 63.59 520 PRO A CA 1
ATOM 3766 C C . PRO A 1 520 ? -22.052 51.316 -97.691 1.00 63.59 520 PRO A C 1
ATOM 3768 O O . PRO A 1 520 ? -21.915 52.084 -98.641 1.00 63.59 520 PRO A O 1
ATOM 3771 N N . ASP A 1 521 ? -23.197 51.173 -97.021 1.00 59.00 521 ASP A N 1
ATOM 3772 C CA . ASP A 1 521 ? -24.255 52.191 -96.952 1.00 59.00 521 ASP A CA 1
ATOM 3773 C C . ASP A 1 521 ? -23.688 53.463 -96.286 1.00 59.00 521 ASP A C 1
ATOM 3775 O O . ASP A 1 521 ? -23.248 53.345 -95.141 1.00 59.00 521 ASP A O 1
ATOM 3779 N N . ILE A 1 522 ? -23.666 54.617 -96.984 1.00 49.72 522 ILE A N 1
ATOM 3780 C CA . ILE A 1 522 ? -24.304 55.932 -96.665 1.00 49.72 522 ILE A CA 1
ATOM 3781 C C . ILE A 1 522 ? -24.400 56.743 -97.964 1.00 49.72 522 ILE A C 1
ATOM 3783 O O . ILE A 1 522 ? -23.344 56.933 -98.612 1.00 49.72 522 ILE A O 1
#

Secondary structure (DSSP, 8-state):
-PPPEEEEEEEESSS------BT--SEEETT--EEEEEEEEETTTTEE---TT-EEEEEEEETT-TTSPPEEEEEPEEE---STT-SS--EEEEEE-TT-S-GGGGGSPP-SS-SEEEEEEEEETTEEEEEEEEEEEEPTT-----------------TTEEEEES-SS--S-----TT-EEE--TT--GGGTT-TT-EEEE-SSSEEEEPPPTT-EEEETTTTEEEEE-SSSEEESSPPTT---GGGGTTPPTT-EEE--SSSS-S-EEE-HHHHHHHHT--TT--S------TTEEEE-SSTTSPEEEE---TT----S---TTT-------TT------S----S-----SSS--EEEPTTS-EEEPPGGGGT-SS-SEETTEETTEEBPP--BTB-GGG-EEEEEGGGTEEEEEPPTT-SS------PPPTT-----TT----SS-PPPPPPPPPTT--EEEETTEEEEPPPBP-SSS--B-PBPPHHHHHHT--SSSBPPHHHHHTT-PPP--PPP-